Protein 1YR0 (pdb70)

Structure (mmCIF, N/CA/C/O backbone):
data_1YR0
#
_entry.id   1YR0
#
_cell.length_a   73.849
_cell.length_b   64.490
_cell.length_c   145.447
_cell.angle_alpha   90.00
_cell.angle_beta   99.30
_cell.angle_gamma   90.00
#
_symmetry.space_group_name_H-M   'C 1 2 1'
#
loop_
_entity.id
_entity.type
_entity.pdbx_description
1 polymer 'phosphinothricin acetyltransferase'
2 non-polymer 'SULFATE ION'
3 water water
#
loop_
_atom_site.group_PDB
_atom_site.id
_atom_site.type_symbol
_atom_site.label_atom_id
_atom_site.label_alt_id
_atom_site.label_comp_id
_atom_site.label_asym_id
_atom_site.label_entity_id
_atom_site.label_seq_id
_atom_site.pdbx_PDB_ins_code
_atom_site.Cartn_x
_atom_site.Cartn_y
_atom_site.Cartn_z
_atom_site.occupancy
_atom_site.B_iso_or_equiv
_atom_site.auth_seq_id
_atom_site.auth_comp_id
_atom_site.auth_asym_id
_atom_site.auth_atom_id
_atom_site.pdbx_PDB_model_num
ATOM 1 N N . SER A 1 4 ? 28.838 75.144 25.498 1.00 30.93 4 SER A N 1
ATOM 2 C CA . SER A 1 4 ? 27.641 74.377 25.045 1.00 31.52 4 SER A CA 1
ATOM 3 C C . SER A 1 4 ? 27.979 73.339 23.983 1.00 30.76 4 SER A C 1
ATOM 4 O O . SER A 1 4 ? 28.910 73.511 23.191 1.00 31.53 4 SER A O 1
ATOM 7 N N . VAL A 1 5 ? 27.213 72.254 23.984 1.00 28.87 5 VAL A N 1
ATOM 8 C CA . VAL A 1 5 ? 27.408 71.170 23.036 1.00 25.94 5 VAL A CA 1
ATOM 9 C C . VAL A 1 5 ? 26.279 71.157 22.026 1.00 23.85 5 VAL A C 1
ATOM 10 O O . VAL A 1 5 ? 25.137 71.443 22.367 1.00 23.84 5 VAL A O 1
ATOM 14 N N . GLU A 1 6 ? 26.601 70.817 20.786 1.00 22.02 6 GLU A N 1
ATOM 15 C CA . GLU A 1 6 ? 25.596 70.739 19.738 1.00 21.49 6 GLU A CA 1
ATOM 16 C C . GLU A 1 6 ? 25.790 69.455 18.939 1.00 20.56 6 GLU A C 1
ATOM 17 O O . GLU A 1 6 ? 26.922 69.034 18.684 1.00 18.68 6 GLU A O 1
ATOM 23 N N . LEU A 1 7 ? 24.680 68.832 18.555 1.00 19.11 7 LEU A N 1
ATOM 24 C CA . LEU A 1 7 ? 24.722 67.593 17.780 1.00 18.87 7 LEU A CA 1
ATOM 25 C C . LEU A 1 7 ? 24.293 67.821 16.326 1.00 18.01 7 LEU A C 1
ATOM 26 O O . LEU A 1 7 ? 23.447 68.672 16.047 1.00 16.98 7 LEU A O 1
ATOM 31 N N . ARG A 1 8 ? 24.888 67.059 15.412 1.00 16.53 8 ARG A N 1
ATOM 32 C CA . ARG A 1 8 ? 24.582 67.160 13.991 1.00 16.36 8 ARG A CA 1
ATOM 33 C C . ARG A 1 8 ? 25.094 65.933 13.258 1.00 16.44 8 ARG A C 1
ATOM 34 O O . ARG A 1 8 ? 25.817 65.115 13.835 1.00 17.42 8 ARG A O 1
ATOM 42 N N . ASP A 1 9 ? 24.719 65.808 11.988 1.00 13.18 9 ASP A N 1
ATOM 43 C CA . ASP A 1 9 ? 25.172 64.687 11.173 1.00 13.58 9 ASP A CA 1
ATOM 44 C C . ASP A 1 9 ? 26.675 64.809 10.972 1.00 12.49 9 ASP A C 1
ATOM 45 O O . ASP A 1 9 ? 27.203 65.909 10.790 1.00 11.07 9 ASP A O 1
ATOM 50 N N . ALA A 1 10 ? 27.360 63.674 11.005 1.00 13.18 10 ALA A N 1
ATOM 51 C CA . ALA A 1 10 ? 28.795 63.654 10.785 1.00 12.28 10 ALA A CA 1
ATOM 52 C C . ALA A 1 10 ? 29.020 63.779 9.281 1.00 13.74 10 ALA A C 1
ATOM 53 O O . ALA A 1 10 ? 28.167 63.376 8.490 1.00 13.81 10 ALA A O 1
ATOM 55 N N . THR A 1 11 ? 30.142 64.379 8.890 1.00 14.01 11 THR A N 1
ATOM 56 C CA . THR A 1 11 ? 30.501 64.487 7.475 1.00 14.74 11 THR A CA 1
ATOM 57 C C . THR A 1 11 ? 31.881 63.852 7.370 1.00 14.98 11 THR A C 1
ATOM 58 O O . THR A 1 11 ? 32.481 63.499 8.391 1.00 11.80 11 THR A O 1
ATOM 62 N N . VAL A 1 12 ? 32.393 63.708 6.151 1.00 15.81 12 VAL A N 1
ATOM 63 C CA . VAL A 1 12 ? 33.712 63.114 5.984 1.00 17.84 12 VAL A CA 1
ATOM 64 C C . VAL A 1 12 ? 34.754 63.929 6.750 1.00 17.28 12 VAL A C 1
ATOM 65 O O . VAL A 1 12 ? 35.763 63.390 7.192 1.00 17.39 12 VAL A O 1
ATOM 69 N N . ASP A 1 13 ? 34.490 65.219 6.931 1.00 18.58 13 ASP A N 1
ATOM 70 C CA . ASP A 1 13 ? 35.428 66.086 7.640 1.00 20.02 13 ASP A CA 1
ATOM 71 C C . ASP A 1 13 ? 35.541 65.797 9.136 1.00 18.22 13 ASP A C 1
ATOM 72 O O . ASP A 1 13 ? 36.465 66.281 9.790 1.00 18.57 13 ASP A O 1
ATOM 77 N N . ASP A 1 14 ? 34.613 65.008 9.674 1.00 16.74 14 ASP A N 1
ATOM 78 C CA . ASP A 1 14 ? 34.640 64.658 11.098 1.00 15.65 14 ASP A CA 1
ATOM 79 C C . ASP A 1 14 ? 35.259 63.279 11.315 1.00 14.56 14 ASP A C 1
ATOM 80 O O . ASP A 1 14 ? 35.393 62.833 12.454 1.00 14.44 14 ASP A O 1
ATOM 85 N N . LEU A 1 15 ? 35.645 62.608 10.236 1.00 12.94 15 LEU A N 1
ATOM 86 C CA . LEU A 1 15 ? 36.181 61.256 10.363 1.00 14.65 15 LEU A CA 1
ATOM 87 C C . LEU A 1 15 ? 37.487 61.076 11.137 1.00 13.82 15 LEU A C 1
ATOM 88 O O . LEU A 1 15 ? 37.656 60.065 11.823 1.00 12.29 15 LEU A O 1
ATOM 93 N N . SER A 1 16 ? 38.412 62.030 11.051 1.00 13.36 16 SER A N 1
ATOM 94 C CA . SER A 1 16 ? 39.653 61.874 11.798 1.00 13.36 16 SER A CA 1
ATOM 95 C C . SER A 1 16 ? 39.351 62.014 13.297 1.00 14.09 16 SER A C 1
ATOM 96 O O . SER A 1 16 ? 39.940 61.314 14.119 1.00 14.96 16 SER A O 1
ATOM 99 N N . GLY A 1 17 ? 38.426 62.901 13.653 1.00 14.05 17 GLY A N 1
ATOM 100 C CA . GLY A 1 17 ? 38.064 63.044 15.054 1.00 13.08 17 GLY A CA 1
ATOM 101 C C . GLY A 1 17 ? 37.354 61.788 15.556 1.00 15.21 17 GLY A C 1
ATOM 102 O O . GLY A 1 17 ? 37.564 61.344 16.687 1.00 15.84 17 GLY A O 1
ATOM 103 N N . ILE A 1 18 ? 36.500 61.217 14.711 1.00 14.31 18 ILE A N 1
ATOM 104 C CA . ILE A 1 18 ? 35.764 60.004 15.053 1.00 12.39 18 ILE A CA 1
ATOM 105 C C . ILE A 1 18 ? 36.773 58.864 15.215 1.00 13.45 18 ILE A C 1
ATOM 106 O O . ILE A 1 18 ? 36.706 58.076 16.163 1.00 12.47 18 ILE A O 1
ATOM 119 N N . GLU A 1 20 ? 39.868 59.014 16.131 1.00 16.80 20 GLU A N 1
ATOM 120 C CA . GLU A 1 20 ? 40.598 59.154 17.384 1.00 16.50 20 GLU A CA 1
ATOM 121 C C . GLU A 1 20 ? 39.805 58.632 18.572 1.00 15.11 20 GLU A C 1
ATOM 122 O O . GLU A 1 20 ? 40.358 57.972 19.440 1.00 17.00 20 GLU A O 1
ATOM 128 N N . ILE A 1 21 ? 38.511 58.930 18.616 1.00 14.10 21 ILE A N 1
ATOM 129 C CA . ILE A 1 21 ? 37.679 58.464 19.719 1.00 12.55 21 ILE A CA 1
ATOM 130 C C . ILE A 1 21 ? 37.551 56.949 19.676 1.00 11.49 21 ILE A C 1
ATOM 131 O O . ILE A 1 21 ? 37.601 56.281 20.707 1.00 11.76 21 ILE A O 1
ATOM 136 N N . TYR A 1 22 ? 37.376 56.419 18.471 1.00 13.48 22 TYR A N 1
ATOM 137 C CA . TYR A 1 22 ? 37.246 54.986 18.267 1.00 13.53 22 TYR A CA 1
ATOM 138 C C . TYR A 1 22 ? 38.522 54.269 18.712 1.00 14.69 22 TYR A C 1
ATOM 139 O O . TYR A 1 22 ? 38.473 53.310 19.485 1.00 13.32 22 TYR A O 1
ATOM 148 N N . ASN A 1 23 ? 39.665 54.736 18.219 1.00 13.43 23 ASN A N 1
ATOM 149 C CA . ASN A 1 23 ? 40.929 54.115 18.578 1.00 13.67 23 ASN A CA 1
ATOM 150 C C . ASN A 1 23 ? 41.207 54.189 20.061 1.00 14.22 23 ASN A C 1
ATOM 151 O O . ASN A 1 23 ? 41.733 53.244 20.647 1.00 14.39 23 ASN A O 1
ATOM 156 N N . ASP A 1 24 ? 40.842 55.302 20.682 1.00 14.98 24 ASP A N 1
ATOM 157 C CA . ASP A 1 24 ? 41.072 55.418 22.107 1.00 16.19 24 ASP A CA 1
ATOM 158 C C . ASP A 1 24 ? 40.268 54.353 22.852 1.00 16.16 24 ASP A C 1
ATOM 159 O O . ASP A 1 24 ? 40.769 53.737 23.794 1.00 15.60 24 ASP A O 1
ATOM 164 N N . ALA A 1 25 ? 39.021 54.143 22.434 1.00 15.59 25 ALA A N 1
ATOM 165 C CA . ALA A 1 25 ? 38.167 53.142 23.075 1.00 15.50 25 ALA A CA 1
ATOM 166 C C . ALA A 1 25 ? 38.791 51.757 22.925 1.00 14.69 25 ALA A C 1
ATOM 167 O O . ALA A 1 25 ? 38.823 50.969 23.867 1.00 14.82 25 ALA A O 1
ATOM 169 N N . VAL A 1 26 ? 39.294 51.468 21.733 1.00 15.27 26 VAL A N 1
ATOM 170 C CA . VAL A 1 26 ? 39.929 50.181 21.480 1.00 16.57 26 VAL A CA 1
ATOM 171 C C . VAL A 1 26 ? 41.121 49.958 22.405 1.00 17.15 26 VAL A C 1
ATOM 172 O O . VAL A 1 26 ? 41.304 48.867 22.946 1.00 16.03 26 VAL A O 1
ATOM 176 N N . VAL A 1 27 ? 41.929 51.000 22.578 1.00 17.09 27 VAL A N 1
ATOM 177 C CA . VAL A 1 27 ? 43.123 50.918 23.412 1.00 18.84 27 VAL A CA 1
ATOM 178 C C . VAL A 1 27 ? 42.890 50.829 24.924 1.00 18.60 27 VAL A C 1
ATOM 179 O O . VAL A 1 27 ? 43.500 49.994 25.588 1.00 18.24 27 VAL A O 1
ATOM 183 N N . ASN A 1 28 ? 42.019 51.673 25.474 1.00 19.03 28 ASN A N 1
ATOM 184 C CA . ASN A 1 28 ? 41.807 51.661 26.925 1.00 20.52 28 ASN A CA 1
ATOM 185 C C . ASN A 1 28 ? 40.465 51.248 27.499 1.00 18.13 28 ASN A C 1
ATOM 186 O O . ASN A 1 28 ? 40.247 51.421 28.693 1.00 20.04 28 ASN A O 1
ATOM 191 N N . THR A 1 29 ? 39.565 50.705 26.689 1.00 18.81 29 THR A N 1
ATOM 192 C CA . THR A 1 29 ? 38.259 50.337 27.225 1.00 17.59 29 THR A CA 1
ATOM 193 C C . THR A 1 29 ? 37.722 49.027 26.687 1.00 16.32 29 THR A C 1
ATOM 194 O O . THR A 1 29 ? 38.294 48.426 25.777 1.00 15.00 29 THR A O 1
ATOM 198 N N . THR A 1 30 ? 36.603 48.605 27.263 1.00 15.86 30 THR A N 1
ATOM 199 C CA . THR A 1 30 ? 35.927 47.382 26.864 1.00 15.05 30 THR A CA 1
ATOM 200 C C . THR A 1 30 ? 34.722 47.737 25.985 1.00 15.39 30 THR A C 1
ATOM 201 O O . THR A 1 30 ? 33.813 46.932 25.812 1.00 15.72 30 THR A O 1
ATOM 205 N N . ALA A 1 31 ? 34.714 48.946 25.436 1.00 15.11 31 ALA A N 1
ATOM 206 C CA . ALA A 1 31 ? 33.613 49.382 24.582 1.00 15.73 31 ALA A CA 1
ATOM 207 C C . ALA A 1 31 ? 33.674 48.699 23.224 1.00 15.22 31 ALA A C 1
ATOM 208 O O . ALA A 1 31 ? 32.655 48.538 22.564 1.00 16.36 31 ALA A O 1
ATOM 210 N N . ILE A 1 32 ? 34.877 48.295 22.822 1.00 16.20 32 ILE A N 1
ATOM 211 C CA . ILE A 1 32 ? 35.098 47.631 21.534 1.00 15.72 32 ILE A CA 1
ATOM 212 C C . ILE A 1 32 ? 35.924 46.383 21.799 1.00 16.47 32 ILE A C 1
ATOM 213 O O . ILE A 1 32 ? 37.066 46.470 22.242 1.00 16.61 32 ILE A O 1
ATOM 218 N N . TRP A 1 33 ? 35.343 45.222 21.524 1.00 15.37 33 TRP A N 1
ATOM 219 C CA . TRP A 1 33 ? 36.015 43.957 21.783 1.00 16.20 33 TRP A CA 1
ATOM 220 C C . TRP A 1 33 ? 37.017 43.451 20.739 1.00 17.05 33 TRP A C 1
ATOM 221 O O . TRP A 1 33 ? 36.786 42.463 20.039 1.00 16.80 33 TRP A O 1
ATOM 232 N N . ASN A 1 34 ? 38.139 44.155 20.667 1.00 19.47 34 ASN A N 1
ATOM 233 C CA . ASN A 1 34 ? 39.251 43.822 19.787 1.00 22.48 34 ASN A CA 1
ATOM 234 C C . ASN A 1 34 ? 40.320 44.878 20.048 1.00 22.88 34 ASN A C 1
ATOM 235 O O . ASN A 1 34 ? 40.054 45.876 20.718 1.00 20.67 34 ASN A O 1
ATOM 240 N N . GLU A 1 35 ? 41.523 44.654 19.535 1.00 22.46 35 GLU A N 1
ATOM 241 C CA . GLU A 1 35 ? 42.615 45.597 19.731 1.00 25.68 35 GLU A CA 1
ATOM 242 C C . GLU A 1 35 ? 43.046 46.175 18.398 1.00 26.28 35 GLU A C 1
ATOM 243 O O . GLU A 1 35 ? 44.204 46.554 18.230 1.00 28.61 35 GLU A O 1
ATOM 249 N N . VAL A 1 36 ? 42.119 46.246 17.451 1.00 26.68 36 VAL A N 1
ATOM 250 C CA . VAL A 1 36 ? 42.439 46.753 16.122 1.00 26.60 36 VAL A CA 1
ATOM 251 C C . VAL A 1 36 ? 42.265 48.260 15.974 1.00 25.44 36 VAL A C 1
ATOM 252 O O . VAL A 1 36 ? 41.147 48.769 15.952 1.00 22.31 36 VAL A O 1
ATOM 256 N N . VAL A 1 37 ? 43.384 48.969 15.885 1.00 25.85 37 VAL A N 1
ATOM 257 C CA . VAL A 1 37 ? 43.356 50.412 15.700 1.00 27.51 37 VAL A CA 1
ATOM 258 C C . VAL A 1 37 ? 43.056 50.644 14.224 1.00 26.92 37 VAL A C 1
ATOM 259 O O . VAL A 1 37 ? 43.619 49.969 13.366 1.00 28.33 37 VAL A O 1
ATOM 263 N N . VAL A 1 38 ? 42.170 51.590 13.932 1.00 26.64 38 VAL A N 1
ATOM 264 C CA . VAL A 1 38 ? 41.788 51.879 12.551 1.00 27.64 38 VAL A CA 1
ATOM 265 C C . VAL A 1 38 ? 42.365 53.193 12.035 1.00 28.16 38 VAL A C 1
ATOM 266 O O . VAL A 1 38 ? 42.725 54.071 12.817 1.00 28.73 38 VAL A O 1
ATOM 270 N N . ASP A 1 39 ? 42.444 53.327 10.714 1.00 27.23 39 ASP A N 1
ATOM 271 C CA . ASP A 1 39 ? 42.972 54.544 10.102 1.00 26.78 39 ASP A CA 1
ATOM 272 C C . ASP A 1 39 ? 41.843 55.330 9.443 1.00 25.26 39 ASP A C 1
ATOM 273 O O . ASP A 1 39 ? 40.674 54.963 9.555 1.00 26.12 39 ASP A O 1
ATOM 278 N N . LEU A 1 40 ? 42.197 56.397 8.736 1.00 23.18 40 LEU A N 1
ATOM 279 C CA . LEU A 1 40 ? 41.199 57.233 8.083 1.00 22.87 40 LEU A CA 1
ATOM 280 C C . LEU A 1 40 ? 40.407 56.506 6.996 1.00 22.70 40 LEU A C 1
ATOM 281 O O . LEU A 1 40 ? 39.196 56.684 6.898 1.00 20.16 40 LEU A O 1
ATOM 286 N N . GLU A 1 41 ? 41.077 55.698 6.176 1.00 23.84 41 GLU A N 1
ATOM 287 C CA . GLU A 1 41 ? 40.371 54.977 5.116 1.00 25.29 41 GLU A CA 1
ATOM 288 C C . GLU A 1 41 ? 39.280 54.106 5.714 1.00 24.14 41 GLU A C 1
ATOM 289 O O . GLU A 1 41 ? 38.171 54.044 5.186 1.00 24.93 41 GLU A O 1
ATOM 295 N N . ASN A 1 42 ? 39.594 53.433 6.817 1.00 21.97 42 ASN A N 1
ATOM 296 C CA . ASN A 1 42 ? 38.616 52.569 7.460 1.00 20.98 42 ASN A CA 1
ATOM 297 C C . ASN A 1 42 ? 37.355 53.352 7.827 1.00 19.75 42 ASN A C 1
ATOM 298 O O . ASN A 1 42 ? 36.252 52.891 7.566 1.00 17.31 42 ASN A O 1
ATOM 303 N N . ARG A 1 43 ? 37.519 54.535 8.414 1.00 18.19 43 ARG A N 1
ATOM 304 C CA . ARG A 1 43 ? 36.374 55.348 8.804 1.00 18.27 43 ARG A CA 1
ATOM 305 C C . ARG A 1 43 ? 35.609 55.843 7.585 1.00 18.30 43 ARG A C 1
ATOM 306 O O . ARG A 1 43 ? 34.389 55.992 7.623 1.00 17.57 43 ARG A O 1
ATOM 314 N N . LYS A 1 44 ? 36.338 56.100 6.504 1.00 19.76 44 LYS A N 1
ATOM 315 C CA . LYS A 1 44 ? 35.739 56.559 5.259 1.00 20.41 44 LYS A CA 1
ATOM 316 C C . LYS A 1 44 ? 34.809 55.496 4.689 1.00 18.58 44 LYS A C 1
ATOM 317 O O . LYS A 1 44 ? 33.682 55.798 4.297 1.00 17.15 44 LYS A O 1
ATOM 323 N N . ASP A 1 45 ? 35.282 54.253 4.639 1.00 17.91 45 ASP A N 1
ATOM 324 C CA . ASP A 1 45 ? 34.466 53.155 4.120 1.00 18.32 45 ASP A CA 1
ATOM 325 C C . ASP A 1 45 ? 33.281 52.961 5.041 1.00 18.55 45 ASP A C 1
ATOM 326 O O . ASP A 1 45 ? 32.143 52.823 4.595 1.00 19.96 45 ASP A O 1
ATOM 331 N N . TRP A 1 46 ? 33.581 52.927 6.337 1.00 16.43 46 TRP A N 1
ATOM 332 C CA . TRP A 1 46 ? 32.584 52.770 7.388 1.00 14.89 46 TRP A CA 1
ATOM 333 C C . TRP A 1 46 ? 31.504 53.831 7.198 1.00 13.60 46 TRP A C 1
ATOM 334 O O . TRP A 1 46 ? 30.310 53.530 7.198 1.00 14.72 46 TRP A O 1
ATOM 345 N N . PHE A 1 47 ? 31.936 55.075 7.028 1.00 10.95 47 PHE A N 1
ATOM 346 C CA . PHE A 1 47 ? 31.012 56.182 6.848 1.00 12.11 47 PHE A CA 1
ATOM 347 C C . PHE A 1 47 ? 30.213 56.086 5.548 1.00 13.39 47 PHE A C 1
ATOM 348 O O . PHE A 1 47 ? 29.039 56.462 5.502 1.00 14.19 47 PHE A O 1
ATOM 356 N N . ALA A 1 48 ? 30.846 55.592 4.490 1.00 13.19 48 ALA A N 1
ATOM 357 C CA . ALA A 1 48 ? 30.166 55.461 3.205 1.00 13.59 48 ALA A CA 1
ATOM 358 C C . ALA A 1 48 ? 29.111 54.352 3.257 1.00 14.73 48 ALA A C 1
ATOM 359 O O . ALA A 1 48 ? 28.023 54.497 2.700 1.00 15.40 48 ALA A O 1
ATOM 361 N N . ALA A 1 49 ? 29.431 53.259 3.942 1.00 14.91 49 ALA A N 1
ATOM 362 C CA . ALA A 1 49 ? 28.505 52.134 4.055 1.00 17.15 49 ALA A CA 1
ATOM 363 C C . ALA A 1 49 ? 27.276 52.493 4.877 1.00 16.20 49 ALA A C 1
ATOM 364 O O . ALA A 1 49 ? 26.157 52.120 4.528 1.00 17.95 49 ALA A O 1
ATOM 366 N N . ARG A 1 50 ? 27.473 53.222 5.967 1.00 16.99 50 ARG A N 1
ATOM 367 C CA . ARG A 1 50 ? 26.341 53.611 6.786 1.00 17.29 50 ARG A CA 1
ATOM 368 C C . ARG A 1 50 ? 25.458 54.608 6.046 1.00 16.02 50 ARG A C 1
ATOM 369 O O . ARG A 1 50 ? 24.232 54.496 6.083 1.00 14.86 50 ARG A O 1
ATOM 377 N N . THR A 1 51 ? 26.076 55.561 5.355 1.00 14.74 51 THR A N 1
ATOM 378 C CA . THR A 1 51 ? 25.320 56.556 4.604 1.00 14.17 51 THR A CA 1
ATOM 379 C C . THR A 1 51 ? 24.435 55.855 3.567 1.00 14.45 51 THR A C 1
ATOM 380 O O . THR A 1 51 ? 23.256 56.188 3.422 1.00 13.06 51 THR A O 1
ATOM 384 N N . SER A 1 52 ? 24.999 54.864 2.878 1.00 14.53 52 SER A N 1
ATOM 385 C CA . SER A 1 52 ? 24.264 54.096 1.875 1.00 15.75 52 SER A CA 1
ATOM 386 C C . SER A 1 52 ? 23.074 53.339 2.482 1.00 15.10 52 SER A C 1
ATOM 387 O O . SER A 1 52 ? 21.995 53.309 1.894 1.00 15.80 52 SER A O 1
ATOM 390 N N . ARG A 1 53 ? 23.275 52.727 3.647 1.00 14.30 53 ARG A N 1
ATOM 391 C CA . ARG A 1 53 ? 22.211 51.965 4.306 1.00 15.70 53 ARG A CA 1
ATOM 392 C C . ARG A 1 53 ? 21.192 52.890 4.968 1.00 13.75 53 ARG A C 1
ATOM 393 O O . ARG A 1 53 ? 20.137 52.446 5.419 1.00 14.05 53 ARG A O 1
ATOM 401 N N . GLY A 1 54 ? 21.521 54.174 5.029 1.00 13.42 54 GLY A N 1
ATOM 402 C CA . GLY A 1 54 ? 20.628 55.134 5.646 1.00 13.63 54 GLY A CA 1
ATOM 403 C C . GLY A 1 54 ? 20.796 55.148 7.155 1.00 13.88 54 GLY A C 1
ATOM 404 O O . GLY A 1 54 ? 19.937 55.653 7.880 1.00 14.07 54 GLY A O 1
ATOM 405 N N . PHE A 1 55 ? 21.897 54.577 7.634 1.00 11.40 55 PHE A N 1
ATOM 406 C CA . PHE A 1 55 ? 22.159 54.545 9.068 1.00 11.44 55 PHE A CA 1
ATOM 407 C C . PHE A 1 55 ? 22.785 55.875 9.446 1.00 11.13 55 PHE A C 1
ATOM 408 O O . PHE A 1 55 ? 23.670 56.367 8.760 1.00 11.41 55 PHE A O 1
ATOM 416 N N . PRO A 1 56 ? 22.337 56.468 10.556 1.00 11.48 56 PRO A N 1
ATOM 417 C CA . PRO A 1 56 ? 22.865 57.756 11.001 1.00 9.79 56 PRO A CA 1
ATOM 418 C C . PRO A 1 56 ? 24.255 57.707 11.615 1.00 13.14 56 PRO A C 1
ATOM 419 O O . PRO A 1 56 ? 24.710 56.667 12.092 1.00 11.77 56 PRO A O 1
ATOM 423 N N . VAL A 1 57 ? 24.934 58.848 11.565 1.00 14.24 57 VAL A N 1
ATOM 424 C CA . VAL A 1 57 ? 26.249 59.011 12.158 1.00 14.48 57 VAL A CA 1
ATOM 425 C C . VAL A 1 57 ? 26.166 60.424 12.698 1.00 14.71 57 VAL A C 1
ATOM 426 O O . VAL A 1 57 ? 26.237 61.406 11.953 1.00 14.12 57 VAL A O 1
ATOM 430 N N . ILE A 1 58 ? 25.983 60.505 14.008 1.00 13.74 58 ILE A N 1
ATOM 431 C CA . ILE A 1 58 ? 25.820 61.772 14.693 1.00 14.09 58 ILE A CA 1
ATOM 432 C C . ILE A 1 58 ? 27.024 62.121 15.550 1.00 12.30 58 ILE A C 1
ATOM 433 O O . ILE A 1 58 ? 27.523 61.284 16.293 1.00 14.20 58 ILE A O 1
ATOM 438 N N . VAL A 1 59 ? 27.499 63.357 15.440 1.00 12.54 59 VAL A N 1
ATOM 439 C CA . VAL A 1 59 ? 28.623 63.781 16.254 1.00 10.07 59 VAL A CA 1
ATOM 440 C C . VAL A 1 59 ? 28.210 64.896 17.190 1.00 11.79 59 VAL A C 1
ATOM 441 O O . VAL A 1 59 ? 27.273 65.644 16.908 1.00 12.17 59 VAL A O 1
ATOM 445 N N . ALA A 1 60 ? 28.876 64.978 18.335 1.00 13.30 60 ALA A N 1
ATOM 446 C CA . ALA A 1 60 ? 28.600 66.048 19.283 1.00 12.87 60 ALA A CA 1
ATOM 447 C C . ALA A 1 60 ? 29.805 66.964 19.120 1.00 13.43 60 ALA A C 1
ATOM 448 O O . ALA A 1 60 ? 30.951 66.514 19.155 1.00 10.50 60 ALA A O 1
ATOM 450 N N . ILE A 1 61 ? 29.538 68.243 18.913 1.00 13.67 61 ILE A N 1
ATOM 451 C CA . ILE A 1 61 ? 30.599 69.218 18.720 1.00 15.11 61 ILE A CA 1
ATOM 452 C C . ILE A 1 61 ? 30.681 70.125 19.935 1.00 17.92 61 ILE A C 1
ATOM 453 O O . ILE A 1 61 ? 29.675 70.685 20.379 1.00 18.08 61 ILE A O 1
ATOM 458 N N . LEU A 1 62 ? 31.887 70.248 20.474 1.00 20.94 62 LEU A N 1
ATOM 459 C CA . LEU A 1 62 ? 32.144 71.079 21.637 1.00 22.09 62 LEU A CA 1
ATOM 460 C C . LEU A 1 62 ? 33.502 71.737 21.444 1.00 23.29 62 LEU A C 1
ATOM 461 O O . LEU A 1 62 ? 34.489 71.064 21.157 1.00 21.74 62 LEU A O 1
ATOM 466 N N . ASP A 1 63 ? 33.542 73.057 21.584 1.00 25.60 63 ASP A N 1
ATOM 467 C CA . ASP A 1 63 ? 34.783 73.807 21.421 1.00 28.85 63 ASP A CA 1
ATOM 468 C C . ASP A 1 63 ? 35.391 73.567 20.036 1.00 27.94 63 ASP A C 1
ATOM 469 O O . ASP A 1 63 ? 36.609 73.437 19.890 1.00 29.71 63 ASP A O 1
ATOM 474 N N . GLY A 1 64 ? 34.536 73.498 19.023 1.00 26.97 64 GLY A N 1
ATOM 475 C CA . GLY A 1 64 ? 35.008 73.288 17.666 1.00 26.10 64 GLY A CA 1
ATOM 476 C C . GLY A 1 64 ? 35.453 71.882 17.301 1.00 25.62 64 GLY A C 1
ATOM 477 O O . GLY A 1 64 ? 35.768 71.615 16.139 1.00 26.49 64 GLY A O 1
ATOM 478 N N . LYS A 1 65 ? 35.476 70.970 18.266 1.00 23.45 65 LYS A N 1
ATOM 479 C CA . LYS A 1 65 ? 35.904 69.604 17.975 1.00 22.17 65 LYS A CA 1
ATOM 480 C C . LYS A 1 65 ? 34.854 68.534 18.283 1.00 19.09 65 LYS A C 1
ATOM 481 O O . LYS A 1 65 ? 33.865 68.795 18.970 1.00 17.69 65 LYS A O 1
ATOM 487 N N . VAL A 1 66 ? 35.073 67.330 17.762 1.00 16.05 66 VAL A N 1
ATOM 488 C CA . VAL A 1 66 ? 34.155 66.213 17.979 1.00 14.40 66 VAL A CA 1
ATOM 489 C C . VAL A 1 66 ? 34.332 65.706 19.400 1.00 14.19 66 VAL A C 1
ATOM 490 O O . VAL A 1 66 ? 35.381 65.160 19.745 1.00 14.08 66 VAL A O 1
ATOM 494 N N . ALA A 1 67 ? 33.309 65.902 20.228 1.00 13.24 67 ALA A N 1
ATOM 495 C CA . ALA A 1 67 ? 33.364 65.475 21.624 1.00 10.23 67 ALA A CA 1
ATOM 496 C C . ALA A 1 67 ? 32.660 64.139 21.838 1.00 11.60 67 ALA A C 1
ATOM 497 O O . ALA A 1 67 ? 32.566 63.645 22.963 1.00 12.13 67 ALA A O 1
ATOM 499 N N . GLY A 1 68 ? 32.177 63.556 20.750 1.00 11.02 68 GLY A N 1
ATOM 500 C CA . GLY A 1 68 ? 31.498 62.280 20.838 1.00 11.54 68 GLY A CA 1
ATOM 501 C C . GLY A 1 68 ? 30.794 61.951 19.539 1.00 11.85 68 GLY A C 1
ATOM 502 O O . GLY A 1 68 ? 30.545 62.834 18.717 1.00 10.44 68 GLY A O 1
ATOM 503 N N . TYR A 1 69 ? 30.485 60.676 19.328 1.00 10.93 69 TYR A N 1
ATOM 504 C CA . TYR A 1 69 ? 29.783 60.298 18.111 1.00 10.37 69 TYR A CA 1
ATOM 505 C C . TYR A 1 69 ? 28.895 59.107 18.395 1.00 10.82 69 TYR A C 1
ATOM 506 O O . TYR A 1 69 ? 29.086 58.393 19.382 1.00 9.98 69 TYR A O 1
ATOM 515 N N . ALA A 1 70 ? 27.897 58.913 17.547 1.00 11.04 70 ALA A N 1
ATOM 516 C CA . ALA A 1 70 ? 26.959 57.821 17.753 1.00 10.96 70 ALA A CA 1
ATOM 517 C C . ALA A 1 70 ? 26.438 57.295 16.435 1.00 10.39 70 ALA A C 1
ATOM 518 O O . ALA A 1 70 ? 26.369 58.026 15.454 1.00 11.89 70 ALA A O 1
ATOM 520 N N . SER A 1 71 ? 26.042 56.029 16.419 1.00 11.97 71 SER A N 1
ATOM 521 C CA . SER A 1 71 ? 25.544 55.442 15.190 1.00 11.16 71 SER A CA 1
ATOM 522 C C . SER A 1 71 ? 24.860 54.115 15.497 1.00 10.94 71 SER A C 1
ATOM 523 O O . SER A 1 71 ? 24.817 53.670 16.646 1.00 12.45 71 SER A O 1
ATOM 526 N N . TYR A 1 72 ? 24.291 53.500 14.474 1.00 11.33 72 TYR A N 1
ATOM 527 C CA . TYR A 1 72 ? 23.701 52.185 14.645 1.00 11.18 72 TYR A CA 1
ATOM 528 C C . TYR A 1 72 ? 23.774 51.476 13.322 1.00 11.94 72 TYR A C 1
ATOM 529 O O . TYR A 1 72 ? 23.953 52.102 12.278 1.00 13.17 72 TYR A O 1
ATOM 538 N N . GLY A 1 73 ? 23.694 50.156 13.379 1.00 13.11 73 GLY A N 1
ATOM 539 C CA . GLY A 1 73 ? 23.767 49.357 12.178 1.00 11.97 73 GLY A CA 1
ATOM 540 C C . GLY A 1 73 ? 23.093 48.030 12.427 1.00 12.65 73 GLY A C 1
ATOM 541 O O . GLY A 1 73 ? 22.268 47.919 13.333 1.00 13.01 73 GLY A O 1
ATOM 542 N N . ASP A 1 74 ? 23.438 47.020 11.638 1.00 13.22 74 ASP A N 1
ATOM 543 C CA . ASP A 1 74 ? 22.826 45.713 11.816 1.00 14.01 74 ASP A CA 1
ATOM 544 C C . ASP A 1 74 ? 23.138 45.126 13.186 1.00 15.00 74 ASP A C 1
ATOM 545 O O . ASP A 1 74 ? 24.202 45.363 13.755 1.00 13.82 74 ASP A O 1
ATOM 550 N N . TRP A 1 75 ? 22.193 44.358 13.714 1.00 16.81 75 TRP A N 1
ATOM 551 C CA . TRP A 1 75 ? 22.390 43.676 14.983 1.00 16.64 75 TRP A CA 1
ATOM 552 C C . TRP A 1 75 ? 22.751 42.247 14.580 1.00 18.42 75 TRP A C 1
ATOM 553 O O . TRP A 1 75 ? 23.755 41.694 15.022 1.00 22.20 75 TRP A O 1
ATOM 564 N N . ARG A 1 76 ? 21.918 41.668 13.723 1.00 20.14 76 ARG A N 1
ATOM 565 C CA . ARG A 1 76 ? 22.125 40.327 13.191 1.00 24.06 76 ARG A CA 1
ATOM 566 C C . ARG A 1 76 ? 21.957 40.487 11.686 1.00 24.26 76 ARG A C 1
ATOM 567 O O . ARG A 1 76 ? 20.910 40.931 11.218 1.00 23.53 76 ARG A O 1
ATOM 575 N N . ALA A 1 77 ? 22.993 40.133 10.937 1.00 26.82 77 ALA A N 1
ATOM 576 C CA . ALA A 1 77 ? 22.984 40.265 9.483 1.00 28.68 77 ALA A CA 1
ATOM 577 C C . ALA A 1 77 ? 22.020 39.312 8.778 1.00 28.28 77 ALA A C 1
ATOM 578 O O . ALA A 1 77 ? 22.445 38.382 8.090 1.00 27.79 77 ALA A O 1
ATOM 580 N N . PHE A 1 78 ? 20.725 39.563 8.949 1.00 27.64 78 PHE A N 1
ATOM 581 C CA . PHE A 1 78 ? 19.688 38.751 8.332 1.00 27.42 78 PHE A CA 1
ATOM 582 C C . PHE A 1 78 ? 18.450 39.594 8.018 1.00 26.73 78 PHE A C 1
ATOM 583 O O . PHE A 1 78 ? 17.998 40.390 8.844 1.00 24.06 78 PHE A O 1
ATOM 591 N N . ASP A 1 79 ? 17.913 39.403 6.813 1.00 25.27 79 ASP A N 1
ATOM 592 C CA . ASP A 1 79 ? 16.736 40.125 6.326 1.00 23.84 79 ASP A CA 1
ATOM 593 C C . ASP A 1 79 ? 15.601 40.238 7.347 1.00 19.74 79 ASP A C 1
ATOM 594 O O . ASP A 1 79 ? 14.941 41.272 7.441 1.00 16.58 79 ASP A O 1
ATOM 599 N N . GLY A 1 80 ? 15.363 39.167 8.096 1.00 17.58 80 GLY A N 1
ATOM 600 C CA . GLY A 1 80 ? 14.299 39.189 9.086 1.00 15.63 80 GLY A CA 1
ATOM 601 C C . GLY A 1 80 ? 14.531 40.146 10.247 1.00 14.43 80 GLY A C 1
ATOM 602 O O . GLY A 1 80 ? 13.608 40.409 11.022 1.00 13.32 80 GLY A O 1
ATOM 603 N N . TYR A 1 81 ? 15.751 40.666 10.382 1.00 13.05 81 TYR A N 1
ATOM 604 C CA . TYR A 1 81 ? 16.059 41.596 11.473 1.00 14.07 81 TYR A CA 1
ATOM 605 C C . TYR A 1 81 ? 16.118 43.023 10.967 1.00 13.76 81 TYR A C 1
ATOM 606 O O . TYR A 1 81 ? 16.663 43.901 11.641 1.00 14.19 81 TYR A O 1
ATOM 615 N N . ARG A 1 82 ? 15.564 43.256 9.786 1.00 14.38 82 ARG A N 1
ATOM 616 C CA . ARG A 1 82 ? 15.594 44.582 9.181 1.00 16.33 82 ARG A CA 1
ATOM 617 C C . ARG A 1 82 ? 15.071 45.734 10.032 1.00 14.69 82 ARG A C 1
ATOM 618 O O . ARG A 1 82 ? 15.455 46.878 9.811 1.00 16.27 82 ARG A O 1
ATOM 626 N N . HIS A 1 83 ? 14.214 45.449 11.009 1.00 14.36 83 HIS A N 1
ATOM 627 C CA . HIS A 1 83 ? 13.673 46.511 11.862 1.00 11.95 83 HIS A CA 1
ATOM 628 C C . HIS A 1 83 ? 14.375 46.577 13.219 1.00 10.90 83 HIS A C 1
ATOM 629 O O . HIS A 1 83 ? 13.946 47.294 14.126 1.00 9.59 83 HIS A O 1
ATOM 636 N N . THR A 1 84 ? 15.456 45.822 13.355 1.00 11.52 84 THR A N 1
ATOM 637 C CA . THR A 1 84 ? 16.229 45.817 14.591 1.00 10.38 84 THR A CA 1
ATOM 638 C C . THR A 1 84 ? 17.650 46.322 14.285 1.00 10.75 84 THR A C 1
ATOM 639 O O . THR A 1 84 ? 18.296 45.855 13.344 1.00 11.50 84 THR A O 1
ATOM 643 N N . ARG A 1 85 ? 18.116 47.298 15.060 1.00 11.12 85 ARG A N 1
ATOM 644 C CA . ARG A 1 85 ? 19.455 47.865 14.872 1.00 11.98 85 ARG A CA 1
ATOM 645 C C . ARG A 1 85 ? 20.213 47.906 16.200 1.00 12.72 85 ARG A C 1
ATOM 646 O O . ARG A 1 85 ? 19.604 48.065 17.259 1.00 12.92 85 ARG A O 1
ATOM 654 N N . GLU A 1 86 ? 21.535 47.740 16.144 1.00 11.08 86 GLU A N 1
ATOM 655 C CA . GLU A 1 86 ? 22.358 47.807 17.349 1.00 11.41 86 GLU A CA 1
ATOM 656 C C . GLU A 1 86 ? 23.052 49.151 17.280 1.00 10.60 86 GLU A C 1
ATOM 657 O O . GLU A 1 86 ? 23.621 49.508 16.248 1.00 10.90 86 GLU A O 1
ATOM 663 N N . HIS A 1 87 ? 22.995 49.900 18.371 1.00 10.47 87 HIS A N 1
ATOM 664 C CA . HIS A 1 87 ? 23.608 51.214 18.396 1.00 11.61 87 HIS A CA 1
ATOM 665 C C . HIS A 1 87 ? 24.820 51.272 19.305 1.00 12.11 87 HIS A C 1
ATOM 666 O O . HIS A 1 87 ? 25.022 50.416 20.163 1.00 12.48 87 HIS A O 1
ATOM 673 N N . SER A 1 88 ? 25.629 52.300 19.102 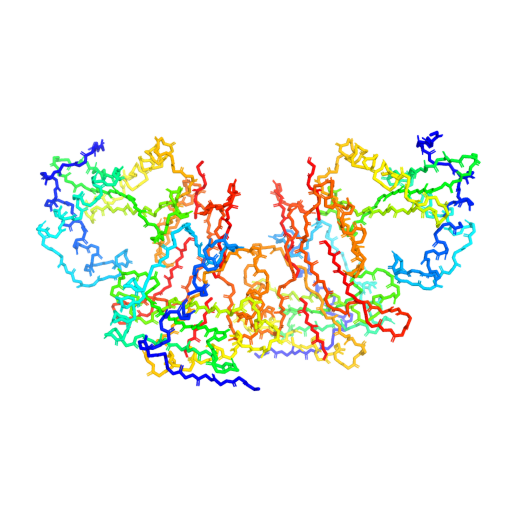1.00 12.80 88 SER A N 1
ATOM 674 C CA . SER A 1 88 ? 26.808 52.495 19.911 1.00 14.43 88 SER A CA 1
ATOM 675 C C . SER A 1 88 ? 26.973 53.991 20.058 1.00 11.98 88 SER A C 1
ATOM 676 O O . SER A 1 88 ? 26.681 54.752 19.137 1.00 11.52 88 SER A O 1
ATOM 679 N N . VAL A 1 89 ? 27.398 54.412 21.239 1.00 12.90 89 VAL A N 1
ATOM 680 C CA . VAL A 1 89 ? 27.600 55.825 21.522 1.00 11.74 89 VAL A CA 1
ATOM 681 C C . VAL A 1 89 ? 28.969 55.964 22.151 1.00 12.18 89 VAL A C 1
ATOM 682 O O . VAL A 1 89 ? 29.336 55.174 23.018 1.00 11.60 89 VAL A O 1
ATOM 686 N N . TYR A 1 90 ? 29.729 56.962 21.717 1.00 12.58 90 TYR A N 1
ATOM 687 C CA . TYR A 1 90 ? 31.055 57.172 22.280 1.00 11.56 90 TYR A CA 1
ATOM 688 C C . TYR A 1 90 ? 31.267 58.626 22.659 1.00 11.48 90 TYR A C 1
ATOM 689 O O . TYR A 1 90 ? 31.068 59.518 21.848 1.00 10.94 90 TYR A O 1
ATOM 698 N N . VAL A 1 91 ? 31.667 58.857 23.899 1.00 11.99 91 VAL A N 1
ATOM 699 C CA . VAL A 1 91 ? 31.937 60.206 24.347 1.00 13.65 91 VAL A CA 1
ATOM 700 C C . VAL A 1 91 ? 33.450 60.339 24.506 1.00 13.97 91 VAL A C 1
ATOM 701 O O . VAL A 1 91 ? 34.107 59.464 25.082 1.00 13.36 91 VAL A O 1
ATOM 705 N N . HIS A 1 92 ? 34.004 61.421 23.971 1.00 13.30 92 HIS A N 1
ATOM 706 C CA . HIS A 1 92 ? 35.441 61.668 24.055 1.00 13.73 92 HIS A CA 1
ATOM 707 C C . HIS A 1 92 ? 35.849 61.659 25.528 1.00 14.53 92 HIS A C 1
ATOM 708 O O . HIS A 1 92 ? 35.159 62.230 26.368 1.00 13.82 92 HIS A O 1
ATOM 715 N N . LYS A 1 93 ? 36.971 61.014 25.831 1.00 14.91 93 LYS A N 1
ATOM 716 C CA . LYS A 1 93 ? 37.463 60.905 27.200 1.00 17.04 93 LYS A CA 1
ATOM 717 C C . LYS A 1 93 ? 37.621 62.226 27.946 1.00 18.12 93 LYS A C 1
ATOM 718 O O . LYS A 1 93 ? 37.512 62.264 29.172 1.00 16.02 93 LYS A O 1
ATOM 724 N N . ASP A 1 94 ? 37.8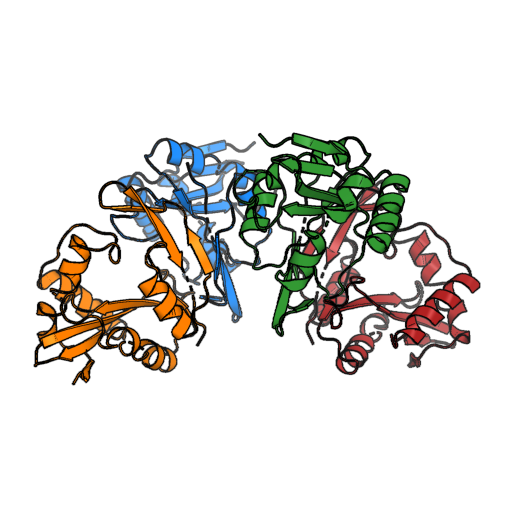74 63.307 27.215 1.00 17.98 94 ASP A N 1
ATOM 725 C CA . ASP A 1 94 ? 38.050 64.613 27.843 1.00 18.73 94 ASP A CA 1
ATOM 726 C C . ASP A 1 94 ? 36.783 65.461 27.826 1.00 17.92 94 ASP A C 1
ATOM 727 O O . ASP A 1 94 ? 36.829 66.645 28.158 1.00 20.59 94 ASP A O 1
ATOM 732 N N . ALA A 1 95 ? 35.657 64.864 27.444 1.00 16.98 95 ALA A N 1
ATOM 733 C CA . ALA A 1 95 ? 34.393 65.597 27.386 1.00 17.07 95 ALA A CA 1
ATOM 734 C C . ALA A 1 95 ? 33.283 64.886 28.151 1.00 16.93 95 ALA A C 1
ATOM 735 O O . ALA A 1 95 ? 32.105 65.013 27.816 1.00 17.17 95 ALA A O 1
ATOM 737 N N . ARG A 1 96 ? 33.669 64.147 29.182 1.00 17.63 96 ARG A N 1
ATOM 738 C CA . ARG A 1 96 ? 32.723 63.415 30.004 1.00 19.53 96 ARG A CA 1
ATOM 739 C C . ARG A 1 96 ? 32.043 64.346 31.000 1.00 20.84 96 ARG A C 1
ATOM 740 O O . ARG A 1 96 ? 32.555 65.425 31.297 1.00 17.57 96 ARG A O 1
ATOM 748 N N . GLY A 1 97 ? 30.883 63.928 31.506 1.00 21.16 97 GLY A N 1
ATOM 749 C CA . GLY A 1 97 ? 30.161 64.729 32.485 1.00 22.29 97 GLY A CA 1
ATOM 750 C C . GLY A 1 97 ? 29.413 65.935 31.946 1.00 24.30 97 GLY A C 1
ATOM 751 O O . GLY A 1 97 ? 29.025 66.814 32.717 1.00 23.51 97 GLY A O 1
ATOM 752 N N . HIS A 1 98 ? 29.209 65.979 30.630 1.00 23.88 98 HIS A N 1
ATOM 753 C CA . HIS A 1 98 ? 28.499 67.085 29.985 1.00 23.46 98 HIS A CA 1
ATOM 754 C C . HIS A 1 98 ? 27.167 66.637 29.394 1.00 22.32 98 HIS A C 1
ATOM 755 O O . HIS A 1 98 ? 26.553 67.366 28.621 1.00 21.74 98 HIS A O 1
ATOM 762 N N . GLY A 1 99 ? 26.728 65.436 29.757 1.00 21.65 99 GLY A N 1
ATOM 763 C CA . GLY A 1 99 ? 25.466 64.930 29.242 1.00 21.33 99 GLY A CA 1
ATOM 764 C C . GLY A 1 99 ? 25.483 64.600 27.756 1.00 20.17 99 GLY A C 1
ATOM 765 O O . GLY A 1 99 ? 24.433 64.381 27.148 1.00 18.18 99 GLY A O 1
ATOM 766 N N . ILE A 1 100 ? 26.676 64.556 27.172 1.00 18.22 100 ILE A N 1
ATOM 767 C CA . ILE A 1 100 ? 26.819 64.252 25.757 1.00 16.16 100 ILE A CA 1
ATOM 768 C C . ILE A 1 100 ? 26.285 62.858 25.424 1.00 15.71 100 ILE A C 1
ATOM 769 O O . ILE A 1 100 ? 25.570 62.681 24.437 1.00 14.93 100 ILE A O 1
ATOM 774 N N . GLY A 1 101 ? 26.621 61.875 26.256 1.00 15.49 101 GLY A N 1
ATOM 775 C CA . GLY A 1 101 ? 26.162 60.519 26.013 1.00 14.17 101 GLY A CA 1
ATOM 776 C C . GLY A 1 101 ? 24.653 60.406 25.839 1.00 14.03 101 GLY A C 1
ATOM 777 O O . GLY A 1 101 ? 24.167 59.856 24.849 1.00 13.14 101 GLY A O 1
ATOM 778 N N . LYS A 1 102 ? 23.908 60.937 26.799 1.00 13.49 102 LYS A N 1
ATOM 779 C CA . LYS A 1 102 ? 22.452 60.878 26.751 1.00 13.40 102 LYS A CA 1
ATOM 780 C C . LYS A 1 102 ? 21.899 61.589 25.525 1.00 12.70 102 LYS A C 1
ATOM 781 O O . LYS A 1 102 ? 21.002 61.080 24.861 1.00 14.33 102 LYS A O 1
ATOM 787 N N . ARG A 1 103 ? 22.438 62.760 25.218 1.00 12.65 103 ARG A N 1
ATOM 788 C CA . ARG A 1 103 ? 21.960 63.512 24.070 1.00 11.10 103 ARG A CA 1
ATOM 789 C C . ARG A 1 103 ? 22.224 62.764 22.775 1.00 10.04 103 ARG A C 1
ATOM 790 O O . ARG A 1 103 ? 21.393 62.780 21.874 1.00 10.06 103 ARG A O 1
ATOM 798 N N . LEU A 1 104 ? 23.375 62.108 22.677 1.00 9.94 104 LEU A N 1
ATOM 799 C CA . LEU A 1 104 ? 23.696 61.352 21.474 1.00 9.74 104 LEU A CA 1
ATOM 800 C C . LEU A 1 104 ? 22.753 60.170 21.322 1.00 9.61 104 LEU A C 1
ATOM 801 O O . LEU A 1 104 ? 22.268 59.892 20.225 1.00 8.26 104 LEU A O 1
ATOM 814 N N . GLN A 1 106 ? 19.763 59.872 22.566 1.00 13.69 106 GLN A N 1
ATOM 815 C CA . GLN A 1 106 ? 18.414 60.351 22.309 1.00 14.88 106 GLN A CA 1
ATOM 816 C C . GLN A 1 106 ? 18.290 60.661 20.817 1.00 13.85 106 GLN A C 1
ATOM 817 O O . GLN A 1 106 ? 17.275 60.368 20.194 1.00 13.63 106 GLN A O 1
ATOM 823 N N . ALA A 1 107 ? 19.340 61.240 20.245 1.00 14.14 107 ALA A N 1
ATOM 824 C CA . ALA A 1 107 ? 19.343 61.575 18.828 1.00 12.98 107 ALA A CA 1
ATOM 825 C C . ALA A 1 107 ? 19.204 60.303 17.981 1.00 13.93 107 ALA A C 1
ATOM 826 O O . ALA A 1 107 ? 18.510 60.302 16.958 1.00 14.70 107 ALA A O 1
ATOM 828 N N . LEU A 1 108 ? 19.874 59.232 18.408 1.00 11.81 108 LEU A N 1
ATOM 829 C CA . LEU A 1 108 ? 19.812 57.946 17.720 1.00 14.39 108 LEU A CA 1
ATOM 830 C C . LEU A 1 108 ? 18.393 57.383 17.827 1.00 13.57 108 LEU A C 1
ATOM 831 O O . LEU A 1 108 ? 17.859 56.812 16.870 1.00 14.91 108 LEU A O 1
ATOM 836 N N . ILE A 1 109 ? 17.793 57.540 19.002 1.00 12.14 109 ILE A N 1
ATOM 837 C CA . ILE A 1 109 ? 16.435 57.071 19.224 1.00 12.36 109 ILE A CA 1
ATOM 838 C C . ILE A 1 109 ? 15.484 57.857 18.317 1.00 10.53 109 ILE A C 1
ATOM 839 O O . ILE A 1 109 ? 14.587 57.278 17.704 1.00 13.14 109 ILE A O 1
ATOM 844 N N . ASP A 1 110 ? 15.692 59.165 18.206 1.00 12.95 110 ASP A N 1
ATOM 845 C CA . ASP A 1 110 ? 14.835 59.980 17.346 1.00 13.52 110 ASP A CA 1
ATOM 846 C C . ASP A 1 110 ? 14.975 59.567 15.896 1.00 11.92 110 ASP A C 1
ATOM 847 O O . ASP A 1 110 ? 13.985 59.380 15.194 1.00 12.95 110 ASP A O 1
ATOM 852 N N . HIS A 1 111 ? 16.205 59.415 15.440 1.00 13.13 111 HIS A N 1
ATOM 853 C CA . HIS A 1 111 ? 16.416 59.031 14.056 1.00 10.41 111 HIS A CA 1
ATOM 854 C C . HIS A 1 111 ? 15.771 57.675 13.782 1.00 10.16 111 HIS A C 1
ATOM 855 O O . HIS A 1 111 ? 15.062 57.506 12.794 1.00 9.48 111 HIS A O 1
ATOM 862 N N . ALA A 1 112 ? 16.017 56.713 14.667 1.00 10.82 112 ALA A N 1
ATOM 863 C CA . ALA A 1 112 ? 15.465 55.371 14.520 1.00 10.71 112 ALA A CA 1
ATOM 864 C C . ALA A 1 112 ? 13.936 55.401 14.426 1.00 11.26 112 ALA A C 1
ATOM 865 O O . ALA A 1 112 ? 13.334 54.657 13.650 1.00 11.37 112 ALA A O 1
ATOM 867 N N . GLY A 1 113 ? 13.314 56.268 15.216 1.00 10.98 113 GLY A N 1
ATOM 868 C CA . GLY A 1 113 ? 11.865 56.367 15.206 1.00 11.92 113 GLY A CA 1
ATOM 869 C C . GLY A 1 113 ? 11.310 56.809 13.864 1.00 13.07 113 GLY A C 1
ATOM 870 O O . GLY A 1 113 ? 10.147 56.564 13.552 1.00 11.96 113 GLY A O 1
ATOM 871 N N . GLY A 1 114 ? 12.140 57.471 13.069 1.00 11.86 114 GLY A N 1
ATOM 872 C CA . GLY A 1 114 ? 11.687 57.922 11.768 1.00 11.74 114 GLY A CA 1
ATOM 873 C C . GLY A 1 114 ? 12.318 57.120 10.655 1.00 12.65 114 GLY A C 1
ATOM 874 O O . GLY A 1 114 ? 12.170 57.445 9.473 1.00 14.11 114 GLY A O 1
ATOM 875 N N . ASN A 1 115 ? 13.023 56.058 11.024 1.00 11.72 115 ASN A N 1
ATOM 876 C CA . ASN A 1 115 ? 13.684 55.235 10.032 1.00 10.79 115 ASN A CA 1
ATOM 877 C C . ASN A 1 115 ? 13.176 53.798 10.003 1.00 13.07 115 ASN A C 1
ATOM 878 O O . ASN A 1 115 ? 13.906 52.874 9.632 1.00 12.55 115 ASN A O 1
ATOM 883 N N . ASP A 1 116 ? 11.916 53.625 10.393 1.00 12.87 116 ASP A N 1
ATOM 884 C CA . ASP A 1 116 ? 11.277 52.315 10.391 1.00 15.55 116 ASP A CA 1
ATOM 885 C C . ASP A 1 116 ? 12.098 51.290 11.170 1.00 15.92 116 ASP A C 1
ATOM 886 O O . ASP A 1 116 ? 12.351 50.169 10.712 1.00 14.75 116 ASP A O 1
ATOM 891 N N . VAL A 1 117 ? 12.538 51.704 12.348 1.00 14.14 117 VAL A N 1
ATOM 892 C CA . VAL A 1 117 ? 13.303 50.842 13.229 1.00 13.70 117 VAL A CA 1
ATOM 893 C C . VAL A 1 117 ? 12.337 50.529 14.358 1.00 13.14 117 VAL A C 1
ATOM 894 O O . VAL A 1 117 ? 11.749 51.434 14.947 1.00 12.68 117 VAL A O 1
ATOM 898 N N . HIS A 1 118 ? 12.151 49.246 14.641 1.00 12.10 118 HIS A N 1
ATOM 899 C CA . HIS A 1 118 ? 11.216 48.843 15.681 1.00 11.78 118 HIS A CA 1
ATOM 900 C C . HIS A 1 118 ? 11.912 48.593 17.007 1.00 11.52 118 HIS A C 1
ATOM 901 O O . HIS A 1 118 ? 11.361 48.871 18.066 1.00 11.62 118 HIS A O 1
ATOM 908 N N . VAL A 1 119 ? 13.125 48.058 16.949 1.00 12.19 119 VAL A N 1
ATOM 909 C CA . VAL A 1 119 ? 13.861 47.780 18.170 1.00 12.12 119 VAL A CA 1
ATOM 910 C C . VAL A 1 119 ? 15.330 48.208 18.085 1.00 11.59 119 VAL A C 1
ATOM 911 O O . VAL A 1 119 ? 15.980 48.041 17.052 1.00 11.54 119 VAL A O 1
ATOM 915 N N . LEU A 1 120 ? 15.831 48.784 19.171 1.00 10.60 120 LEU A N 1
ATOM 916 C CA . LEU A 1 120 ? 17.227 49.174 19.272 1.00 12.32 120 LEU A CA 1
ATOM 917 C C . LEU A 1 120 ? 17.802 48.222 20.304 1.00 12.25 120 LEU A C 1
ATOM 918 O O . LEU A 1 120 ? 17.185 47.986 21.350 1.00 11.91 120 LEU A O 1
ATOM 923 N N . ILE A 1 121 ? 18.976 47.679 20.002 1.00 12.13 121 ILE A N 1
ATOM 924 C CA . ILE A 1 121 ? 19.660 46.728 20.872 1.00 12.63 121 ILE A CA 1
ATOM 925 C C . ILE A 1 121 ? 20.977 47.299 21.387 1.00 12.46 121 ILE A C 1
ATOM 926 O O . ILE A 1 121 ? 21.763 47.852 20.617 1.00 12.86 121 ILE A O 1
ATOM 931 N N . ALA A 1 122 ? 21.217 47.156 22.687 1.00 11.81 122 ALA A N 1
ATOM 932 C CA . ALA A 1 122 ? 22.461 47.619 23.287 1.00 13.18 122 ALA A CA 1
ATOM 933 C C . ALA A 1 122 ? 23.255 46.395 23.744 1.00 13.95 122 ALA A C 1
ATOM 934 O O . ALA A 1 122 ? 22.706 45.498 24.390 1.00 14.32 122 ALA A O 1
ATOM 936 N N . ALA A 1 123 ? 24.532 46.339 23.366 1.00 13.93 123 ALA A N 1
ATOM 937 C CA . ALA A 1 123 ? 25.420 45.246 23.765 1.00 13.18 123 ALA A CA 1
ATOM 938 C C . ALA A 1 123 ? 26.460 45.936 24.634 1.00 12.77 123 ALA A C 1
ATOM 939 O O . ALA A 1 123 ? 27.400 46.545 24.133 1.00 13.74 123 ALA A O 1
ATOM 941 N N . ILE A 1 124 ? 26.279 45.838 25.944 1.00 12.65 124 ILE A N 1
ATOM 942 C CA . ILE A 1 124 ? 27.157 46.507 26.893 1.00 13.00 124 ILE A CA 1
ATOM 943 C C . ILE A 1 124 ? 28.042 45.555 27.694 1.00 12.92 124 ILE A C 1
ATOM 944 O O . ILE A 1 124 ? 27.570 44.524 28.172 1.00 11.06 124 ILE A O 1
ATOM 949 N N . GLU A 1 125 ? 29.324 45.895 27.832 1.00 11.58 125 GLU A N 1
ATOM 950 C CA . GLU A 1 125 ? 30.218 45.052 28.621 1.00 12.35 125 GLU A CA 1
ATOM 951 C C . GLU A 1 125 ? 29.612 45.085 30.026 1.00 13.07 125 GLU A C 1
ATOM 952 O O . G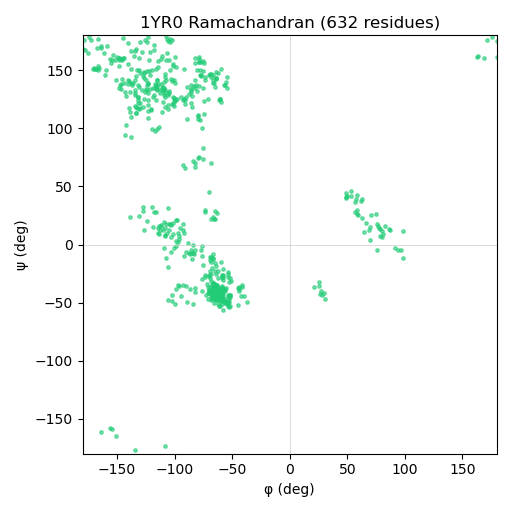LU A 1 125 ? 29.397 46.158 30.597 1.00 14.04 125 GLU A O 1
ATOM 958 N N . ALA A 1 126 ? 29.320 43.899 30.556 1.00 14.55 126 ALA A N 1
ATOM 959 C CA . ALA A 1 126 ? 28.662 43.718 31.853 1.00 16.83 126 ALA A CA 1
ATOM 960 C C . ALA A 1 126 ? 28.981 44.648 33.029 1.00 16.71 126 ALA A C 1
ATOM 961 O O . ALA A 1 126 ? 28.065 45.160 33.677 1.00 16.54 126 ALA A O 1
ATOM 963 N N . GLU A 1 127 ? 30.261 44.861 33.313 1.00 14.45 127 GLU A N 1
ATOM 964 C CA . GLU A 1 127 ? 30.651 45.707 34.443 1.00 15.71 127 GLU A CA 1
ATOM 965 C C . GLU A 1 127 ? 30.529 47.204 34.181 1.00 13.47 127 GLU A C 1
ATOM 966 O O . GLU A 1 127 ? 30.737 48.008 35.084 1.00 11.52 127 GLU A O 1
ATOM 972 N N . ASN A 1 128 ? 30.192 47.581 32.952 1.00 13.49 128 ASN A N 1
ATOM 973 C CA . ASN A 1 128 ? 30.056 48.997 32.636 1.00 13.03 128 ASN A CA 1
ATOM 974 C C . ASN A 1 128 ? 28.707 49.503 33.134 1.00 13.05 128 ASN A C 1
ATOM 975 O O . ASN A 1 128 ? 27.790 49.743 32.352 1.00 11.86 128 ASN A O 1
ATOM 980 N N . THR A 1 129 ? 28.607 49.669 34.447 1.00 13.85 129 THR A N 1
ATOM 981 C CA . THR A 1 129 ? 27.383 50.128 35.086 1.00 13.69 129 THR A CA 1
ATOM 982 C C . THR A 1 129 ? 26.914 51.491 34.593 1.00 13.05 129 THR A C 1
ATOM 983 O O . THR A 1 129 ? 25.714 51.724 34.439 1.00 15.24 129 THR A O 1
ATOM 987 N N . ALA A 1 130 ? 27.863 52.390 34.351 1.00 13.86 130 ALA A N 1
ATOM 988 C CA . ALA A 1 130 ? 27.541 53.731 33.872 1.00 13.01 130 ALA A CA 1
ATOM 989 C C . ALA A 1 130 ? 26.794 53.668 32.541 1.00 12.39 130 ALA A C 1
ATOM 990 O O . ALA A 1 130 ? 25.823 54.400 32.318 1.00 11.13 130 ALA A O 1
ATOM 992 N N . SER A 1 131 ? 27.248 52.802 31.648 1.00 11.65 131 SER A N 1
ATOM 993 C CA . SER A 1 131 ? 26.576 52.671 30.359 1.00 11.56 131 SER A CA 1
ATOM 994 C C . SER A 1 131 ? 25.192 52.065 30.585 1.00 10.14 131 SER A C 1
ATOM 995 O O . SER A 1 131 ? 24.208 52.520 30.001 1.00 12.83 131 SER A O 1
ATOM 998 N N . ILE A 1 132 ? 25.114 51.047 31.437 1.00 9.83 132 ILE A N 1
ATOM 999 C CA . ILE A 1 132 ? 23.833 50.407 31.718 1.00 10.65 132 ILE A CA 1
ATOM 1000 C C . ILE A 1 132 ? 22.822 51.433 32.231 1.00 10.87 132 ILE A C 1
ATOM 1001 O O . ILE A 1 132 ? 21.690 51.500 31.740 1.00 11.73 132 ILE A O 1
ATOM 1006 N N . ARG A 1 133 ? 23.241 52.250 33.193 1.00 12.41 133 ARG A N 1
ATOM 1007 C CA . ARG A 1 133 ? 22.368 53.278 33.754 1.00 12.07 133 ARG A CA 1
ATOM 1008 C C . ARG A 1 133 ? 21.941 54.290 32.691 1.00 13.67 133 ARG A C 1
ATOM 1009 O O . ARG A 1 133 ? 20.777 54.712 32.653 1.00 14.37 133 ARG A O 1
ATOM 1017 N N . LEU A 1 134 ? 22.874 54.681 31.825 1.00 13.87 134 LEU A N 1
ATOM 1018 C CA . LEU A 1 134 ? 22.555 55.642 30.766 1.00 13.79 134 LEU A CA 1
ATOM 1019 C C . LEU A 1 134 ? 21.466 55.072 29.855 1.00 13.10 134 LEU A C 1
ATOM 1020 O O . LEU A 1 134 ? 20.533 55.778 29.483 1.00 11.94 134 LEU A O 1
ATOM 1025 N N . HIS A 1 135 ? 21.579 53.797 29.498 1.00 13.23 135 HIS A N 1
ATOM 1026 C CA . HIS A 1 135 ? 20.566 53.187 28.639 1.00 12.92 135 HIS A CA 1
ATOM 1027 C C . HIS A 1 135 ? 19.227 53.109 29.375 1.00 12.17 135 HIS A C 1
ATOM 1028 O O . HIS A 1 135 ? 18.180 53.362 28.783 1.00 12.08 135 HIS A O 1
ATOM 1035 N N . GLU A 1 136 ? 19.268 52.773 30.665 1.00 12.94 136 GLU A N 1
ATOM 1036 C CA . GLU A 1 136 ? 18.050 52.676 31.467 1.00 12.92 136 GLU A CA 1
ATOM 1037 C C . GLU A 1 136 ? 17.340 54.028 31.550 1.00 14.00 136 GLU A C 1
ATOM 1038 O O . GLU A 1 136 ? 16.114 54.101 31.485 1.00 14.10 136 GLU A O 1
ATOM 1044 N N . SER A 1 137 ? 18.111 55.102 31.682 1.00 16.52 137 SER A N 1
ATOM 1045 C CA . SER A 1 137 ? 17.519 56.429 31.778 1.00 17.35 137 SER A CA 1
ATOM 1046 C C . SER A 1 137 ? 16.802 56.790 30.483 1.00 16.35 137 SER A C 1
ATOM 1047 O O . SER A 1 137 ? 15.998 57.726 30.453 1.00 16.21 137 SER A O 1
ATOM 1050 N N . LEU A 1 138 ? 17.090 56.052 29.416 1.00 14.87 138 LEU A N 1
ATOM 1051 C CA . LEU A 1 138 ? 16.452 56.310 28.135 1.00 14.12 138 LEU A CA 1
ATOM 1052 C C . LEU A 1 138 ? 15.437 55.242 27.740 1.00 14.06 138 LEU A C 1
ATOM 1053 O O . LEU A 1 138 ? 15.015 55.164 26.584 1.00 14.23 138 LEU A O 1
ATOM 1058 N N . GLY A 1 139 ? 15.049 54.415 28.702 1.00 13.47 139 GLY A N 1
ATOM 1059 C CA . GLY A 1 139 ? 14.042 53.404 28.432 1.00 14.30 139 GLY A CA 1
ATOM 1060 C C . GLY A 1 139 ? 14.470 51.996 28.085 1.00 15.18 139 GLY A C 1
ATOM 1061 O O . GLY A 1 139 ? 13.613 51.124 27.936 1.00 15.84 139 GLY A O 1
ATOM 1062 N N . PHE A 1 140 ? 15.771 51.755 27.950 1.00 14.45 140 PHE A N 1
ATOM 1063 C CA . PHE A 1 140 ? 16.236 50.413 27.623 1.00 13.76 140 PHE A CA 1
ATOM 1064 C C . PHE A 1 140 ? 16.021 49.485 28.809 1.00 13.35 140 PHE A C 1
ATOM 1065 O O . PHE A 1 140 ? 16.112 49.901 29.968 1.00 11.68 140 PHE A O 1
ATOM 1073 N N . ARG A 1 141 ? 15.717 48.229 28.520 1.00 12.96 141 ARG A N 1
ATOM 1074 C CA . ARG A 1 141 ? 15.524 47.258 29.585 1.00 14.57 141 ARG A CA 1
ATOM 1075 C C . ARG A 1 141 ? 16.422 46.062 29.322 1.00 12.40 141 ARG A C 1
ATOM 1076 O O . ARG A 1 141 ? 16.715 45.728 28.175 1.00 8.60 141 ARG A O 1
ATOM 1084 N N . VAL A 1 142 ? 16.862 45.439 30.405 1.00 11.10 142 VAL A N 1
ATOM 1085 C CA . VAL A 1 142 ? 17.742 44.294 30.338 1.00 12.30 142 VAL A CA 1
ATOM 1086 C C . VAL A 1 142 ? 17.055 43.091 29.721 1.00 13.08 142 VAL A C 1
ATOM 1087 O O . VAL A 1 142 ? 15.881 42.825 29.990 1.00 13.27 142 VAL A O 1
ATOM 1091 N N . VAL A 1 143 ? 17.794 42.376 28.880 1.00 12.03 143 VAL A N 1
ATOM 1092 C CA . VAL A 1 143 ? 17.281 41.167 28.248 1.00 12.00 143 VAL A CA 1
ATOM 1093 C C . VAL A 1 143 ? 17.961 40.001 28.950 1.00 11.79 143 VAL A C 1
ATOM 1094 O O . VAL A 1 143 ? 17.313 39.040 29.367 1.00 11.49 143 VAL A O 1
ATOM 1098 N N . GLY A 1 144 ? 19.276 40.106 29.098 1.00 12.50 144 GLY A N 1
ATOM 1099 C CA . GLY A 1 144 ? 20.031 39.054 29.756 1.00 13.20 144 GLY A CA 1
ATOM 1100 C C . GLY A 1 144 ? 21.519 39.331 29.728 1.00 13.65 144 GLY A C 1
ATOM 1101 O O . GLY A 1 144 ? 21.960 40.323 29.150 1.00 12.56 144 GLY A O 1
ATOM 1102 N N . ARG A 1 145 ? 22.300 38.445 30.335 1.00 14.10 145 ARG A N 1
ATOM 1103 C CA . ARG A 1 145 ? 23.742 38.625 30.379 1.00 14.70 145 ARG A CA 1
ATOM 1104 C C . ARG A 1 145 ? 24.482 37.356 29.975 1.00 14.99 145 ARG A C 1
ATOM 1105 O O . ARG A 1 145 ? 24.293 36.297 30.573 1.00 15.50 145 ARG A O 1
ATOM 1113 N N . PHE A 1 146 ? 25.306 37.472 28.939 1.00 14.03 146 PHE A N 1
ATOM 1114 C CA . PHE A 1 146 ? 26.088 36.349 28.452 1.00 14.60 146 PHE A CA 1
ATOM 1115 C C . PHE A 1 146 ? 27.376 36.257 29.250 1.00 15.14 146 PHE A C 1
ATOM 1116 O O . PHE A 1 146 ? 28.085 37.251 29.424 1.00 15.21 146 PHE A O 1
ATOM 1124 N N . SER A 1 147 ? 27.682 35.055 29.722 1.00 14.75 147 SER A N 1
ATOM 1125 C CA . SER A 1 147 ? 28.859 34.840 30.543 1.00 14.49 147 SER A CA 1
ATOM 1126 C C . SER A 1 147 ? 30.138 34.453 29.802 1.00 14.59 147 SER A C 1
ATOM 1127 O O . SER A 1 147 ? 30.179 33.476 29.051 1.00 14.22 147 SER A O 1
ATOM 1130 N N . GLU A 1 148 ? 31.174 35.253 30.031 1.00 11.75 148 GLU A N 1
ATOM 1131 C CA . GLU A 1 148 ? 32.491 35.049 29.452 1.00 11.75 148 GLU A CA 1
ATOM 1132 C C . GLU A 1 148 ? 32.472 34.792 27.950 1.00 12.11 148 GLU A C 1
ATOM 1133 O O . GLU A 1 148 ? 33.179 33.922 27.454 1.00 12.60 148 GLU A O 1
ATOM 1139 N N . VAL A 1 149 ? 31.678 35.565 27.219 1.00 12.14 149 VAL A N 1
ATOM 1140 C CA . VAL A 1 149 ? 31.605 35.392 25.777 1.00 12.41 149 VAL A CA 1
ATOM 1141 C C . VAL A 1 149 ? 32.686 36.196 25.062 1.00 14.70 149 VAL A C 1
ATOM 1142 O O . VAL A 1 149 ? 32.883 36.054 23.854 1.00 16.17 149 VAL A O 1
ATOM 1146 N N . GLY A 1 150 ? 33.392 37.039 25.809 1.00 14.91 150 GLY A N 1
ATOM 1147 C CA . GLY A 1 150 ? 34.450 37.825 25.202 1.00 15.70 150 GLY A CA 1
ATOM 1148 C C . GLY A 1 150 ? 35.718 37.824 26.031 1.00 15.88 150 GLY A C 1
ATOM 1149 O O . GLY A 1 150 ? 35.709 37.403 27.188 1.00 15.13 150 GLY A O 1
ATOM 1150 N N . THR A 1 151 ? 36.818 38.276 25.438 1.00 15.75 151 THR A N 1
ATOM 1151 C CA . THR A 1 151 ? 38.081 38.359 26.162 1.00 16.29 151 THR A CA 1
ATOM 1152 C C . THR A 1 151 ? 38.855 39.595 25.727 1.00 15.09 151 THR A C 1
ATOM 1153 O O . THR A 1 151 ? 38.864 39.955 24.552 1.00 16.61 151 THR A O 1
ATOM 1157 N N . LYS A 1 152 ? 39.464 40.266 26.697 1.00 13.93 152 LYS A N 1
ATOM 1158 C CA . LYS A 1 152 ? 40.270 41.454 26.443 1.00 14.31 152 LYS A CA 1
ATOM 1159 C C . LYS A 1 152 ? 41.080 41.761 27.698 1.00 14.13 152 LYS A C 1
ATOM 1160 O O . LYS A 1 152 ? 40.648 41.459 28.807 1.00 14.03 152 LYS A O 1
ATOM 1166 N N . PHE A 1 153 ? 42.258 42.350 27.525 1.00 15.96 153 PHE A N 1
ATOM 1167 C CA . PHE A 1 153 ? 43.111 42.681 28.662 1.00 17.10 153 PHE A CA 1
ATOM 1168 C C . PHE A 1 153 ? 43.459 41.444 29.495 1.00 16.83 153 PHE A C 1
ATOM 1169 O O . PHE A 1 153 ? 43.720 41.551 30.693 1.00 17.09 153 PHE A O 1
ATOM 1177 N N . GLY A 1 154 ? 43.452 40.275 28.863 1.00 19.06 154 GLY A N 1
ATOM 1178 C CA . GLY A 1 154 ? 43.786 39.047 29.568 1.00 19.08 154 GLY A CA 1
ATOM 1179 C C . GLY A 1 154 ? 42.678 38.435 30.412 1.00 20.48 154 GLY A C 1
ATOM 1180 O O . GLY A 1 154 ? 42.914 37.457 31.118 1.00 20.30 154 GLY A O 1
ATOM 1181 N N . ARG A 1 155 ? 41.469 38.987 30.346 1.00 20.00 155 ARG A N 1
ATOM 1182 C CA . ARG A 1 155 ? 40.365 38.450 31.140 1.00 19.33 155 ARG A CA 1
ATOM 1183 C C . ARG A 1 155 ? 39.078 38.209 30.347 1.00 16.87 155 ARG A C 1
ATOM 1184 O O . ARG A 1 155 ? 38.893 38.770 29.268 1.00 14.74 155 ARG A O 1
ATOM 1192 N N . TRP A 1 156 ? 38.200 37.364 30.894 1.00 16.99 156 TRP A N 1
ATOM 1193 C CA . TRP A 1 156 ? 36.917 37.062 30.264 1.00 15.65 156 TRP A CA 1
ATOM 1194 C C . TRP A 1 156 ? 35.975 38.228 30.521 1.00 15.11 156 TRP A C 1
ATOM 1195 O O . TRP A 1 156 ? 36.020 38.856 31.581 1.00 16.02 156 TRP A O 1
ATOM 1206 N N . LEU A 1 157 ? 35.114 38.497 29.549 1.00 14.22 157 LEU A N 1
ATOM 1207 C CA . LEU A 1 157 ? 34.145 39.576 29.648 1.00 12.38 157 LEU A CA 1
ATOM 1208 C C . LEU A 1 157 ? 32.727 39.042 29.502 1.00 12.51 157 LEU A C 1
ATOM 1209 O O . LEU A 1 157 ? 32.485 38.089 28.756 1.00 12.66 157 LEU A O 1
ATOM 1214 N N . ASP A 1 158 ? 31.796 39.666 30.219 1.00 13.83 158 ASP A N 1
ATOM 1215 C CA . ASP A 1 158 ? 30.387 39.293 30.146 1.00 13.22 158 ASP A CA 1
ATOM 1216 C C . ASP A 1 158 ? 29.714 40.360 29.301 1.00 14.43 158 ASP A C 1
ATOM 1217 O O . ASP A 1 158 ? 30.145 41.517 29.286 1.00 15.56 158 ASP A O 1
ATOM 1222 N N . LEU A 1 159 ? 28.662 39.969 28.596 1.00 13.32 159 LEU A N 1
ATOM 1223 C CA . LEU A 1 159 ? 27.940 40.893 27.736 1.00 13.55 159 LEU A CA 1
ATOM 1224 C C . LEU A 1 159 ? 26.479 41.001 28.170 1.00 15.27 159 LEU A C 1
ATOM 1225 O O . LEU A 1 159 ? 25.739 40.015 28.128 1.00 15.18 159 LEU A O 1
ATOM 1230 N N . THR A 1 160 ? 26.078 42.191 28.615 1.00 14.13 160 THR A N 1
ATOM 1231 C CA . THR A 1 160 ? 24.694 42.425 29.028 1.00 14.13 160 THR A CA 1
ATOM 1232 C C . THR A 1 160 ? 23.995 43.131 27.881 1.00 13.54 160 THR A C 1
ATOM 1233 O O . THR A 1 160 ? 24.402 44.218 27.464 1.00 13.17 160 THR A O 1
ATOM 1237 N N . CYS A 1 161 ? 22.958 42.500 27.350 1.00 12.80 161 CYS A N 1
ATOM 1238 C CA . CYS A 1 161 ? 22.228 43.095 26.254 1.00 12.73 161 CYS A CA 1
ATOM 1239 C C . CYS A 1 161 ? 20.935 43.706 26.759 1.00 11.76 161 CYS A C 1
ATOM 1240 O O . CYS A 1 161 ? 20.313 43.209 27.707 1.00 11.87 161 CYS A O 1
ATOM 1251 N N . GLU A 1 163 ? 17.309 46.170 25.373 1.00 10.55 163 GLU A N 1
ATOM 1252 C CA . GLU A 1 163 ? 16.472 46.493 24.233 1.00 9.69 163 GLU A CA 1
ATOM 1253 C C . GLU A 1 163 ? 15.538 47.665 24.498 1.00 10.38 163 GLU A C 1
ATOM 1254 O O . GLU A 1 163 ? 15.116 47.907 25.632 1.00 10.18 163 GLU A O 1
ATOM 1260 N N . LEU A 1 164 ? 15.226 48.378 23.421 1.00 11.26 164 LEU A N 1
ATOM 1261 C CA . LEU A 1 164 ? 14.317 49.513 23.437 1.00 12.25 164 LEU A CA 1
ATOM 1262 C C . LEU A 1 164 ? 13.375 49.323 22.255 1.00 12.81 164 LEU A C 1
ATOM 1263 O O . LEU A 1 164 ? 13.795 49.370 21.100 1.00 12.15 164 LEU A O 1
ATOM 1268 N N . LYS A 1 165 ? 12.103 49.096 22.544 1.00 14.68 165 LYS A N 1
ATOM 1269 C CA . LYS A 1 165 ? 11.122 48.904 21.492 1.00 17.32 165 LYS A CA 1
ATOM 1270 C C . LYS A 1 165 ? 10.552 50.274 21.140 1.00 18.36 165 LYS A C 1
ATOM 1271 O O . LYS A 1 165 ? 10.123 51.013 22.023 1.00 17.67 165 LYS A O 1
ATOM 1277 N N . LEU A 1 166 ? 10.587 50.623 19.857 1.00 20.24 166 LEU A N 1
ATOM 1278 C CA . LEU A 1 166 ? 10.069 51.908 19.385 1.00 25.69 166 LEU A CA 1
ATOM 1279 C C . LEU A 1 166 ? 8.657 51.753 18.834 1.00 27.35 166 LEU A C 1
ATOM 1280 O O . LEU A 1 166 ? 7.828 52.653 19.079 1.00 30.91 166 LEU A O 1
ATOM 1285 N N . SER B 1 4 ? 19.047 3.491 11.128 1.00 18.58 4 SER B N 1
ATOM 1286 C CA . SER B 1 4 ? 20.494 3.700 11.402 1.00 17.40 4 SER B CA 1
ATOM 1287 C C . SER B 1 4 ? 20.912 5.054 10.848 1.00 16.15 4 SER B C 1
ATOM 1288 O O . SER B 1 4 ? 20.672 5.348 9.684 1.00 14.64 4 SER B O 1
ATOM 1291 N N . VAL B 1 5 ? 21.524 5.880 11.689 1.00 14.48 5 VAL B N 1
ATOM 1292 C CA . VAL B 1 5 ? 21.968 7.196 11.255 1.00 13.83 5 VAL B CA 1
ATOM 1293 C C . VAL B 1 5 ? 23.454 7.349 11.532 1.00 14.29 5 VAL B C 1
ATOM 1294 O O . VAL B 1 5 ? 23.944 6.955 12.589 1.00 12.88 5 VAL B O 1
ATOM 1298 N N . GLU B 1 6 ? 24.177 7.916 10.580 1.00 14.19 6 GLU B N 1
ATOM 1299 C CA . GLU B 1 6 ? 25.598 8.100 10.770 1.00 14.73 6 GLU B CA 1
ATOM 1300 C C . GLU B 1 6 ? 25.957 9.554 10.551 1.00 14.22 6 GLU B C 1
ATOM 1301 O O . GLU B 1 6 ? 25.549 10.163 9.562 1.00 14.61 6 GLU B O 1
ATOM 1307 N N . LEU B 1 7 ? 26.705 10.115 11.493 1.00 13.52 7 LEU B N 1
ATOM 1308 C CA . LEU B 1 7 ? 27.137 11.503 11.387 1.00 14.50 7 LEU B CA 1
ATOM 1309 C C . LEU B 1 7 ? 28.588 11.513 10.946 1.00 14.40 7 LEU B C 1
ATOM 1310 O O . LEU B 1 7 ? 29.376 10.677 11.381 1.00 15.60 7 LEU B O 1
ATOM 1315 N N . ARG B 1 8 ? 28.933 12.450 10.070 1.00 14.29 8 ARG B N 1
ATOM 1316 C CA . ARG B 1 8 ? 30.299 12.573 9.568 1.00 13.76 8 ARG B CA 1
ATOM 1317 C C . ARG B 1 8 ? 30.490 13.983 9.044 1.00 13.19 8 ARG B C 1
ATOM 1318 O O . ARG B 1 8 ? 29.531 14.738 8.941 1.00 11.45 8 ARG B O 1
ATOM 1326 N N . ASP B 1 9 ? 31.726 14.347 8.723 1.00 13.66 9 ASP B N 1
ATOM 1327 C CA . ASP B 1 9 ? 31.965 15.670 8.183 1.00 13.91 9 ASP B CA 1
ATOM 1328 C C . ASP B 1 9 ? 31.342 15.714 6.805 1.00 13.68 9 ASP B C 1
ATOM 1329 O O . ASP B 1 9 ? 31.353 14.723 6.067 1.00 12.56 9 ASP B O 1
ATOM 1334 N N . ALA B 1 10 ? 30.794 16.867 6.457 1.00 13.15 10 ALA B N 1
ATOM 1335 C CA . ALA B 1 10 ? 30.180 17.049 5.155 1.00 15.28 10 ALA B CA 1
ATOM 1336 C C . ALA B 1 10 ? 31.270 17.361 4.148 1.00 13.41 10 ALA B C 1
ATOM 1337 O O . ALA B 1 10 ? 32.367 17.759 4.527 1.00 14.86 10 ALA B O 1
ATOM 1339 N N . THR B 1 11 ? 30.964 17.157 2.871 1.00 14.61 11 THR B N 1
ATOM 1340 C CA . THR B 1 11 ? 31.885 17.481 1.779 1.00 15.83 11 THR B CA 1
ATOM 1341 C C . THR B 1 11 ? 31.041 18.289 0.805 1.00 15.63 11 THR B C 1
ATOM 1342 O O . THR B 1 11 ? 29.835 18.424 1.007 1.00 13.58 11 THR B O 1
ATOM 1346 N N . VAL B 1 12 ? 31.666 18.826 -0.241 1.00 15.51 12 VAL B N 1
ATOM 1347 C CA . VAL B 1 12 ? 30.930 19.613 -1.226 1.00 17.31 12 VAL B CA 1
ATOM 1348 C C . VAL B 1 12 ? 29.830 18.741 -1.840 1.00 16.66 12 VAL B C 1
ATOM 1349 O O . VAL B 1 12 ? 28.778 19.237 -2.239 1.00 17.80 12 VAL B O 1
ATOM 1353 N N . ASP B 1 13 ? 30.063 17.435 -1.886 1.00 16.36 13 ASP B N 1
ATOM 1354 C CA . ASP B 1 13 ? 29.088 16.513 -2.461 1.00 15.66 13 ASP B CA 1
ATOM 1355 C C . ASP B 1 13 ? 27.766 16.429 -1.696 1.00 14.04 13 ASP B C 1
ATOM 1356 O O . ASP B 1 13 ? 26.741 16.039 -2.263 1.00 14.31 13 ASP B O 1
ATOM 1361 N N . ASP B 1 14 ? 27.794 16.792 -0.418 1.00 12.04 14 ASP B N 1
ATOM 1362 C CA . ASP B 1 14 ? 26.600 16.762 0.431 1.00 11.07 14 ASP B CA 1
ATOM 1363 C C . ASP B 1 14 ? 25.802 18.051 0.347 1.00 11.02 14 ASP B C 1
ATOM 1364 O O . ASP B 1 14 ? 24.708 18.144 0.902 1.00 10.75 14 ASP B O 1
ATOM 1369 N N . LEU B 1 15 ? 26.349 19.052 -0.334 1.00 12.33 15 LEU B N 1
ATOM 1370 C CA . LEU B 1 15 ? 25.676 20.342 -0.403 1.00 13.56 15 LEU B CA 1
ATOM 1371 C C . LEU B 1 15 ? 24.248 20.359 -0.928 1.00 15.21 15 LEU B C 1
ATOM 1372 O O . LEU B 1 15 ? 23.420 21.104 -0.408 1.00 14.83 15 LEU B O 1
ATOM 1377 N N . SER B 1 16 ? 23.937 19.546 -1.935 1.00 14.42 16 SER B N 1
ATOM 1378 C CA . SER B 1 16 ? 22.575 19.560 -2.464 1.00 15.50 16 SER B CA 1
ATOM 1379 C C . SER B 1 16 ? 21.583 19.093 -1.395 1.00 15.11 16 SER B C 1
ATOM 1380 O O . SER B 1 16 ? 20.453 19.582 -1.321 1.00 15.61 16 SER B O 1
ATOM 1383 N N . GLY B 1 17 ? 22.013 18.150 -0.563 1.00 13.96 17 GLY B N 1
ATOM 1384 C CA . GLY B 1 17 ? 21.154 17.656 0.494 1.00 11.40 17 GLY B CA 1
ATOM 1385 C C . GLY B 1 17 ? 21.061 18.637 1.650 1.00 11.58 17 GLY B C 1
ATOM 1386 O O . GLY B 1 17 ? 20.047 18.693 2.356 1.00 12.32 17 GLY B O 1
ATOM 1387 N N . ILE B 1 18 ? 22.121 19.410 1.864 1.00 10.91 18 ILE B N 1
ATOM 1388 C CA . ILE B 1 18 ? 22.106 20.393 2.939 1.00 9.00 18 ILE B CA 1
ATOM 1389 C C . ILE B 1 18 ? 21.203 21.544 2.489 1.00 10.11 18 ILE B C 1
ATOM 1390 O O . ILE B 1 18 ? 20.389 22.057 3.263 1.00 11.41 18 ILE B O 1
ATOM 1403 N N . GLU B 1 20 ? 18.653 21.467 0.510 1.00 9.42 20 GLU B N 1
ATOM 1404 C CA . GLU B 1 20 ? 17.252 21.094 0.601 1.00 12.13 20 GLU B CA 1
ATOM 1405 C C . GLU B 1 20 ? 16.716 21.342 1.998 1.00 12.80 20 GLU B C 1
ATOM 1406 O O . GLU B 1 20 ? 15.629 21.898 2.180 1.00 14.18 20 GLU B O 1
ATOM 1412 N N . ILE B 1 21 ? 17.480 20.908 2.987 1.00 11.87 21 ILE B N 1
ATOM 1413 C CA . ILE B 1 21 ? 17.081 21.088 4.365 1.00 11.62 21 ILE B CA 1
ATOM 1414 C C . ILE B 1 21 ? 1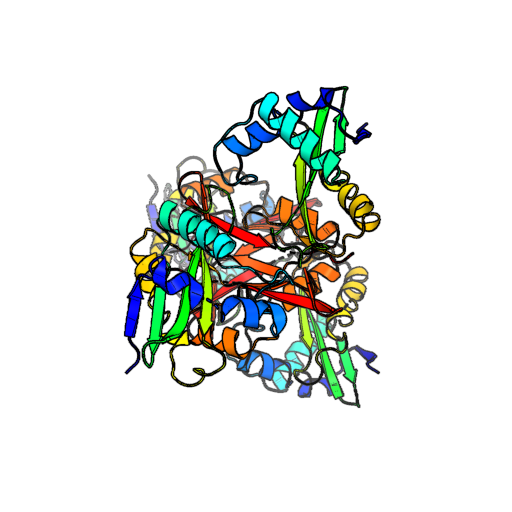7.021 22.571 4.697 1.00 12.30 21 ILE B C 1
ATOM 1415 O O . ILE B 1 21 ? 16.073 23.031 5.334 1.00 12.15 21 ILE B O 1
ATOM 1420 N N . TYR B 1 22 ? 18.034 23.311 4.252 1.00 11.60 22 TYR B N 1
ATOM 1421 C CA . TYR B 1 22 ? 18.107 24.745 4.489 1.00 13.26 22 TYR B CA 1
ATOM 1422 C C . TYR B 1 22 ? 16.922 25.467 3.857 1.00 13.44 22 TYR B C 1
ATOM 1423 O O . TYR B 1 22 ? 16.228 26.238 4.516 1.00 13.27 22 TYR B O 1
ATOM 1432 N N . ASN B 1 23 ? 16.698 25.223 2.571 1.00 13.93 23 ASN B N 1
ATOM 1433 C CA . ASN B 1 23 ? 15.603 25.876 1.892 1.00 14.17 23 ASN B CA 1
ATOM 1434 C C . ASN B 1 23 ? 14.245 25.509 2.475 1.00 15.96 23 ASN B C 1
ATOM 1435 O O . ASN B 1 23 ? 13.308 26.306 2.422 1.00 17.75 23 ASN B O 1
ATOM 1440 N N . ASP B 1 24 ? 14.134 24.311 3.037 1.00 16.66 24 ASP B N 1
ATOM 1441 C CA . ASP B 1 24 ? 12.881 23.911 3.656 1.00 18.32 24 ASP B CA 1
ATOM 1442 C C . ASP B 1 24 ? 12.640 24.768 4.899 1.00 18.57 24 ASP B C 1
ATOM 1443 O O . ASP B 1 24 ? 11.517 25.206 5.151 1.00 18.37 24 ASP B O 1
ATOM 1448 N N . ALA B 1 25 ? 13.696 25.014 5.669 1.00 17.40 25 ALA B N 1
ATOM 1449 C CA . ALA B 1 25 ? 13.568 25.821 6.878 1.00 17.78 25 ALA B CA 1
ATOM 1450 C C . ALA B 1 25 ? 13.254 27.262 6.504 1.00 17.02 25 ALA B C 1
ATOM 1451 O O . ALA B 1 25 ? 12.522 27.957 7.212 1.00 17.21 25 ALA B O 1
ATOM 1453 N N . VAL B 1 26 ? 13.819 27.715 5.393 1.00 17.23 26 VAL B N 1
ATOM 1454 C CA . VAL B 1 26 ? 13.573 29.073 4.932 1.00 17.21 26 VAL B CA 1
ATOM 1455 C C . VAL B 1 26 ? 12.093 29.277 4.626 1.00 17.30 26 VAL B C 1
ATOM 1456 O O . VAL B 1 26 ? 11.509 30.304 4.959 1.00 16.86 26 VAL B O 1
ATOM 1460 N N . VAL B 1 27 ? 11.487 28.273 4.010 1.00 18.89 27 VAL B N 1
ATOM 1461 C CA . VAL B 1 27 ? 10.086 28.351 3.622 1.00 18.82 27 VAL B CA 1
ATOM 1462 C C . VAL B 1 27 ? 9.041 27.936 4.659 1.00 18.24 27 VAL B C 1
ATOM 1463 O O . VAL B 1 27 ? 7.989 28.563 4.762 1.00 15.43 27 VAL B O 1
ATOM 1467 N N . ASN B 1 28 ? 9.324 26.893 5.432 1.00 17.91 28 ASN B N 1
ATOM 1468 C CA . ASN B 1 28 ? 8.334 26.388 6.378 1.00 19.48 28 ASN B CA 1
ATOM 1469 C C . ASN B 1 28 ? 8.608 26.476 7.866 1.00 20.48 28 ASN B C 1
ATOM 1470 O O . ASN B 1 28 ? 7.920 25.822 8.653 1.00 22.29 28 ASN B O 1
ATOM 1475 N N . THR B 1 29 ? 9.598 27.263 8.268 1.00 19.96 29 THR B N 1
ATOM 1476 C CA . THR B 1 29 ? 9.917 27.365 9.685 1.00 20.90 29 THR B CA 1
ATOM 1477 C C . THR B 1 29 ? 10.374 28.756 10.060 1.00 21.69 29 THR B C 1
ATOM 1478 O O . THR B 1 29 ? 10.504 29.637 9.210 1.00 19.70 29 THR B O 1
ATOM 1482 N N . THR B 1 30 ? 10.627 28.924 11.354 1.00 24.29 30 THR B N 1
ATOM 1483 C CA . THR B 1 30 ? 11.116 30.181 11.899 1.00 25.64 30 THR B CA 1
ATOM 1484 C C . THR B 1 30 ? 12.587 29.993 12.296 1.00 25.74 30 THR B C 1
ATOM 1485 O O . THR B 1 30 ? 13.191 30.876 12.901 1.00 26.69 30 THR B O 1
ATOM 1489 N N . ALA B 1 31 ? 13.158 28.839 11.952 1.00 24.51 31 ALA B N 1
ATOM 1490 C CA . ALA B 1 31 ? 14.555 28.547 12.275 1.00 25.81 31 ALA B CA 1
ATOM 1491 C C . ALA B 1 31 ? 15.487 29.501 11.534 1.00 25.56 31 ALA B C 1
ATOM 1492 O O . ALA B 1 31 ? 16.547 29.869 12.033 1.00 26.59 31 ALA B O 1
ATOM 1494 N N . ILE B 1 32 ? 15.094 29.887 10.330 1.00 25.22 32 ILE B N 1
ATOM 1495 C CA . ILE B 1 32 ? 15.895 30.809 9.543 1.00 25.22 32 ILE B CA 1
ATOM 1496 C C . ILE B 1 32 ? 15.066 32.072 9.352 1.00 25.46 32 ILE B C 1
ATOM 1497 O O . ILE B 1 32 ? 13.932 32.022 8.871 1.00 20.94 32 ILE B O 1
ATOM 1502 N N . TRP B 1 33 ? 15.623 33.208 9.749 1.00 26.06 33 TRP B N 1
ATOM 1503 C CA . TRP B 1 33 ? 14.889 34.453 9.622 1.00 26.96 33 TRP B CA 1
ATOM 1504 C C . TRP B 1 33 ? 15.180 35.104 8.286 1.00 28.49 33 TRP B C 1
ATOM 1505 O O . TRP B 1 33 ? 15.769 36.181 8.190 1.00 28.59 33 TRP B O 1
ATOM 1516 N N . ASN B 1 34 ? 14.742 34.406 7.248 1.00 29.14 34 ASN B N 1
ATOM 1517 C CA . ASN B 1 34 ? 14.915 34.842 5.882 1.00 29.88 34 ASN B CA 1
ATOM 1518 C C . ASN B 1 34 ? 13.879 34.092 5.055 1.00 28.27 34 ASN B C 1
ATOM 1519 O O . ASN B 1 34 ? 13.501 32.977 5.408 1.00 26.81 34 ASN B O 1
ATOM 1524 N N . GLU B 1 35 ? 13.417 34.712 3.971 1.00 27.69 35 GLU B N 1
ATOM 1525 C CA . GLU B 1 35 ? 12.401 34.115 3.106 1.00 28.67 35 GLU B CA 1
ATOM 1526 C C . GLU B 1 35 ? 12.868 33.893 1.668 1.00 27.31 35 GLU B C 1
ATOM 1527 O O . GLU B 1 35 ? 12.053 33.646 0.780 1.00 28.38 35 GLU B O 1
ATOM 1533 N N . VAL B 1 36 ? 14.175 33.958 1.443 1.00 25.65 36 VAL B N 1
ATOM 1534 C CA . VAL B 1 36 ? 14.739 33.772 0.108 1.00 24.37 36 VAL B CA 1
ATOM 1535 C C . VAL B 1 36 ? 15.536 32.467 -0.019 1.00 22.76 36 VAL B C 1
ATOM 1536 O O . VAL B 1 36 ? 16.573 32.307 0.625 1.00 21.60 36 VAL B O 1
ATOM 1540 N N . VAL B 1 37 ? 15.057 31.534 -0.842 1.00 20.18 37 VAL B N 1
ATOM 1541 C CA . VAL B 1 37 ? 15.771 30.272 -1.022 1.00 18.65 37 VAL B CA 1
ATOM 1542 C C . VAL B 1 37 ? 17.075 30.539 -1.763 1.00 16.92 37 VAL B C 1
ATOM 1543 O O . VAL B 1 37 ? 17.152 31.434 -2.607 1.00 19.57 37 VAL B O 1
ATOM 1547 N N . VAL B 1 38 ? 18.102 29.764 -1.441 1.00 16.04 38 VAL B N 1
ATOM 1548 C CA . VAL B 1 38 ? 19.412 29.938 -2.059 1.00 13.22 38 VAL B CA 1
ATOM 1549 C C . VAL B 1 38 ? 19.726 28.843 -3.061 1.00 14.24 38 VAL B C 1
ATOM 1550 O O . VAL B 1 38 ? 19.072 27.803 -3.080 1.00 15.40 38 VAL B O 1
ATOM 1554 N N . ASP B 1 39 ? 20.729 29.071 -3.901 1.00 12.29 39 ASP B N 1
ATOM 1555 C CA . ASP B 1 39 ? 21.095 28.054 -4.869 1.00 14.57 39 ASP B CA 1
ATOM 1556 C C . ASP B 1 39 ? 22.377 27.344 -4.434 1.00 14.04 39 ASP B C 1
ATOM 1557 O O . ASP B 1 39 ? 23.004 27.726 -3.440 1.00 15.11 39 ASP B O 1
ATOM 1562 N N . LEU B 1 40 ? 22.754 26.305 -5.168 1.00 15.42 40 LEU B N 1
ATOM 1563 C CA . LEU B 1 40 ? 23.940 25.523 -4.839 1.00 15.13 40 LEU B CA 1
ATOM 1564 C C . LEU B 1 40 ? 25.197 26.375 -4.701 1.00 15.86 40 LEU B C 1
ATOM 1565 O O . LEU B 1 40 ? 25.992 26.174 -3.788 1.00 17.24 40 LEU B O 1
ATOM 1570 N N . GLU B 1 41 ? 25.373 27.318 -5.618 1.00 19.21 41 GLU B N 1
ATOM 1571 C CA . GLU B 1 41 ? 26.532 28.196 -5.601 1.00 18.74 41 GLU B CA 1
ATOM 1572 C C . GLU B 1 41 ? 26.594 28.968 -4.285 1.00 18.04 41 GLU B C 1
ATOM 1573 O O . GLU B 1 41 ? 27.672 29.211 -3.744 1.00 16.26 41 GLU B O 1
ATOM 1579 N N . ASN B 1 42 ? 25.430 29.345 -3.768 1.00 15.21 42 ASN B N 1
ATOM 1580 C CA . ASN B 1 42 ? 25.368 30.068 -2.509 1.00 14.10 42 ASN B CA 1
ATOM 1581 C C . ASN B 1 42 ? 25.813 29.145 -1.370 1.00 11.77 42 ASN B C 1
ATOM 1582 O O . ASN B 1 42 ? 26.582 29.546 -0.501 1.00 11.43 42 ASN B O 1
ATOM 1587 N N . ARG B 1 43 ? 25.341 27.906 -1.370 1.00 11.48 43 ARG B N 1
ATOM 1588 C CA . ARG B 1 43 ? 25.738 26.997 -0.317 1.00 11.03 43 ARG B CA 1
ATOM 1589 C C . ARG B 1 43 ? 27.216 26.608 -0.466 1.00 12.33 43 ARG B C 1
ATOM 1590 O O . ARG B 1 43 ? 27.881 26.303 0.519 1.00 12.04 43 ARG B O 1
ATOM 1598 N N . LYS B 1 44 ? 27.738 26.638 -1.688 1.00 12.70 44 LYS B N 1
ATOM 1599 C CA . LYS B 1 44 ? 29.142 26.316 -1.890 1.00 13.86 44 LYS B CA 1
ATOM 1600 C C . LYS B 1 44 ? 30.008 27.399 -1.250 1.00 14.57 44 LYS B C 1
ATOM 1601 O O . LYS B 1 44 ? 31.041 27.097 -0.655 1.00 16.19 44 LYS B O 1
ATOM 1607 N N . ASP B 1 45 ? 29.579 28.656 -1.359 1.00 14.26 45 ASP B N 1
ATOM 1608 C CA . ASP B 1 45 ? 30.319 29.770 -0.759 1.00 15.65 45 ASP B CA 1
ATOM 1609 C C . ASP B 1 45 ? 30.235 29.677 0.766 1.00 14.22 45 ASP B C 1
ATOM 1610 O O . ASP B 1 45 ? 31.207 29.938 1.470 1.00 12.48 45 ASP B O 1
ATOM 1615 N N . TRP B 1 46 ? 29.053 29.311 1.258 1.00 14.13 46 TRP B N 1
ATOM 1616 C CA . TRP B 1 46 ? 28.800 29.151 2.686 1.00 11.94 46 TRP B CA 1
ATOM 1617 C C . TRP B 1 46 ? 29.702 28.043 3.230 1.00 11.98 46 TRP B C 1
ATOM 1618 O O . TRP B 1 46 ? 30.354 28.198 4.264 1.00 11.54 46 TRP B O 1
ATOM 1629 N N . PHE B 1 47 ? 29.732 26.919 2.522 1.00 12.18 47 PHE B N 1
ATOM 1630 C CA . PHE B 1 47 ? 30.552 25.781 2.932 1.00 13.09 47 PHE B CA 1
ATOM 1631 C C . PHE B 1 47 ? 32.030 26.159 2.943 1.00 12.68 47 PHE B C 1
ATOM 1632 O O . PHE B 1 47 ? 32.764 25.786 3.856 1.00 12.46 47 PHE B O 1
ATOM 1640 N N . ALA B 1 48 ? 32.461 26.906 1.932 1.00 11.72 48 ALA B N 1
ATOM 1641 C CA . ALA B 1 48 ? 33.856 27.328 1.846 1.00 12.49 48 ALA B CA 1
ATOM 1642 C C . ALA B 1 48 ? 34.218 28.284 2.983 1.00 13.00 48 ALA B C 1
ATOM 1643 O O . ALA B 1 48 ? 35.308 28.202 3.550 1.00 13.53 48 ALA B O 1
ATOM 1645 N N . ALA B 1 49 ? 33.311 29.199 3.314 1.00 14.33 49 ALA B N 1
ATOM 1646 C CA . ALA B 1 49 ? 33.573 30.148 4.392 1.00 15.08 49 ALA B CA 1
ATOM 1647 C C . ALA B 1 49 ? 33.792 29.408 5.717 1.00 15.23 49 ALA B C 1
ATOM 1648 O O . ALA B 1 49 ? 34.709 29.736 6.466 1.00 15.19 49 ALA B O 1
ATOM 1650 N N . ARG B 1 50 ? 32.959 28.403 5.995 1.00 14.47 50 ARG B N 1
ATOM 1651 C CA . ARG B 1 50 ? 33.090 27.620 7.224 1.00 14.34 50 ARG B CA 1
ATOM 1652 C C . ARG B 1 50 ? 34.405 26.843 7.233 1.00 14.59 50 ARG B C 1
ATOM 1653 O O . ARG B 1 50 ? 35.116 26.813 8.242 1.00 12.82 50 ARG B O 1
ATOM 1661 N N . THR B 1 51 ? 34.723 26.210 6.110 1.00 13.80 51 THR B N 1
ATOM 1662 C CA . THR B 1 51 ? 35.955 25.421 6.001 1.00 16.23 51 THR B CA 1
ATOM 1663 C C . THR B 1 51 ? 37.192 26.278 6.239 1.00 15.34 51 THR B C 1
ATOM 1664 O O . THR B 1 51 ? 38.114 25.867 6.939 1.00 18.54 51 THR B O 1
ATOM 1668 N N . SER B 1 52 ? 37.206 27.471 5.655 1.00 16.90 52 SER B N 1
ATOM 1669 C CA . SER B 1 52 ? 38.347 28.370 5.793 1.00 18.92 52 SER B CA 1
ATOM 1670 C C . SER B 1 52 ? 38.642 28.754 7.242 1.00 18.22 52 SER B C 1
ATOM 1671 O O . SER B 1 52 ? 39.802 28.838 7.650 1.00 18.46 52 SER B O 1
ATOM 1674 N N . ARG B 1 53 ? 37.583 28.985 8.009 1.00 17.01 53 ARG B N 1
ATOM 1675 C CA . ARG B 1 53 ? 37.696 29.383 9.406 1.00 16.64 53 ARG B CA 1
ATOM 1676 C C . ARG B 1 53 ? 37.874 28.182 10.327 1.00 16.14 53 ARG B C 1
ATOM 1677 O O . ARG B 1 53 ? 37.988 28.332 11.543 1.00 15.24 53 ARG B O 1
ATOM 1685 N N . GLY B 1 54 ? 37.898 26.990 9.743 1.00 16.34 54 GLY B N 1
ATOM 1686 C CA . GLY B 1 54 ? 38.043 25.789 10.538 1.00 15.94 54 GLY B CA 1
ATOM 1687 C C . GLY B 1 54 ? 36.754 25.431 11.253 1.00 16.62 54 GLY B C 1
ATOM 1688 O O . GLY B 1 54 ? 36.765 24.655 12.213 1.00 18.22 54 GLY B O 1
ATOM 1689 N N . PHE B 1 55 ? 35.639 25.996 10.801 1.00 15.65 55 PHE B N 1
ATOM 1690 C CA . PHE B 1 55 ? 34.351 25.704 11.418 1.00 14.64 55 PHE B CA 1
ATOM 1691 C C . PHE B 1 55 ? 33.798 24.384 10.890 1.00 14.60 55 PHE B C 1
ATOM 1692 O O . PHE B 1 55 ? 33.843 24.105 9.696 1.00 12.40 55 PHE B O 1
ATOM 1700 N N . PRO B 1 56 ? 33.244 23.562 11.780 1.00 13.68 56 PRO B N 1
ATOM 1701 C CA . PRO B 1 56 ? 32.695 22.271 11.362 1.00 14.49 56 PRO B CA 1
ATOM 1702 C C . PRO B 1 56 ? 31.352 22.331 10.643 1.00 14.50 56 PRO B C 1
ATOM 1703 O O . PRO B 1 56 ? 30.546 23.231 10.875 1.00 13.19 56 PRO B O 1
ATOM 1707 N N . VAL B 1 57 ? 31.144 21.373 9.747 1.00 14.72 57 VAL B N 1
ATOM 1708 C CA . VAL B 1 57 ? 29.884 21.216 9.033 1.00 14.65 57 VAL B CA 1
ATOM 1709 C C . VAL B 1 57 ? 29.70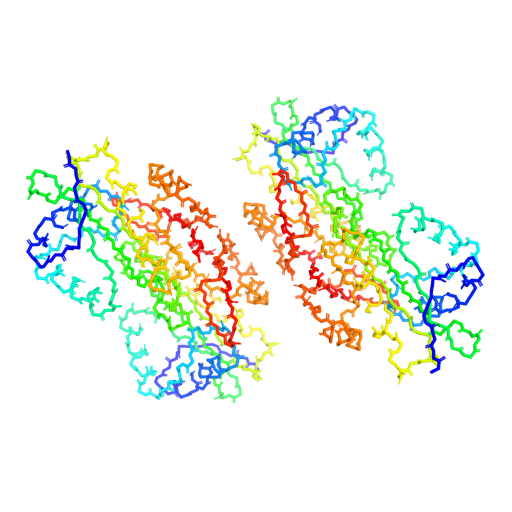1 19.704 9.076 1.00 14.10 57 VAL B C 1
ATOM 1710 O O . VAL B 1 57 ? 30.449 18.950 8.446 1.00 14.53 57 VAL B O 1
ATOM 1714 N N . ILE B 1 58 ? 28.720 19.275 9.859 1.00 13.02 58 ILE B N 1
ATOM 1715 C CA . ILE B 1 58 ? 28.444 17.863 10.057 1.00 13.02 58 ILE B CA 1
ATOM 1716 C C . ILE B 1 58 ? 27.085 17.472 9.503 1.00 13.03 58 ILE B C 1
ATOM 1717 O O . ILE B 1 58 ? 26.099 18.188 9.693 1.00 12.80 58 ILE B O 1
ATOM 1722 N N . VAL B 1 59 ? 27.034 16.343 8.802 1.00 12.09 59 VAL B N 1
ATOM 1723 C CA . VAL B 1 59 ? 25.770 15.864 8.264 1.00 10.98 59 VAL B CA 1
ATOM 1724 C C . VAL B 1 59 ? 25.387 14.554 8.924 1.00 12.05 59 VAL B C 1
ATOM 1725 O O . VAL B 1 59 ? 26.250 13.806 9.397 1.00 13.84 59 VAL B O 1
ATOM 1729 N N . ALA B 1 60 ? 24.083 14.301 8.981 1.00 12.71 60 ALA B N 1
ATOM 1730 C CA . ALA B 1 60 ? 23.535 13.067 9.539 1.00 11.82 60 ALA B CA 1
ATOM 1731 C C . ALA B 1 60 ? 23.036 12.313 8.307 1.00 12.44 60 ALA B C 1
ATOM 1732 O O . ALA B 1 60 ? 22.168 12.810 7.597 1.00 13.58 60 ALA B O 1
ATOM 1734 N N . ILE B 1 61 ? 23.596 11.138 8.040 1.00 11.97 61 ILE B N 1
ATOM 1735 C CA . ILE B 1 61 ? 23.205 10.353 6.869 1.00 12.96 61 ILE B CA 1
ATOM 1736 C C . ILE B 1 61 ? 22.218 9.221 7.193 1.00 15.16 61 ILE B C 1
ATOM 1737 O O . ILE B 1 61 ? 22.472 8.381 8.062 1.00 13.30 61 ILE B O 1
ATOM 1742 N N . LEU B 1 62 ? 21.091 9.223 6.486 1.00 15.47 62 LEU B N 1
ATOM 1743 C CA . LEU B 1 62 ? 20.043 8.221 6.659 1.00 17.14 62 LEU B CA 1
ATOM 1744 C C . LEU B 1 62 ? 19.608 7.716 5.292 1.00 19.13 62 LEU B C 1
ATOM 1745 O O . LEU B 1 62 ? 19.096 8.482 4.473 1.00 17.05 62 LEU B O 1
ATOM 1750 N N . ASP B 1 63 ? 19.809 6.427 5.042 1.00 21.60 63 ASP B N 1
ATOM 1751 C CA . ASP B 1 63 ? 19.434 5.848 3.755 1.00 22.94 63 ASP B CA 1
ATOM 1752 C C . ASP B 1 63 ? 20.239 6.488 2.627 1.00 20.22 63 ASP B C 1
ATOM 1753 O O . ASP B 1 63 ? 19.715 6.732 1.541 1.00 18.95 63 ASP B O 1
ATOM 1758 N N . GLY B 1 64 ? 21.516 6.749 2.887 1.00 20.49 64 GLY B N 1
ATOM 1759 C CA . GLY B 1 64 ? 22.368 7.357 1.880 1.00 20.45 64 GLY B CA 1
ATOM 1760 C C . GLY B 1 64 ? 22.031 8.806 1.579 1.00 20.63 64 GLY B C 1
ATOM 1761 O O . GLY B 1 64 ? 22.635 9.409 0.692 1.00 21.09 64 GLY B O 1
ATOM 1762 N N . LYS B 1 65 ? 21.070 9.363 2.314 1.00 19.69 65 LYS B N 1
ATOM 1763 C CA . LYS B 1 65 ? 20.639 10.751 2.128 1.00 18.65 65 LYS B CA 1
ATOM 1764 C C . LYS B 1 65 ? 20.964 11.628 3.341 1.00 16.48 65 LYS B C 1
ATOM 1765 O O . LYS B 1 65 ? 21.120 11.127 4.455 1.00 14.23 65 LYS B O 1
ATOM 1771 N N . VAL B 1 66 ? 21.040 12.941 3.127 1.00 15.51 66 VAL B N 1
ATOM 1772 C CA . VAL B 1 66 ? 21.306 13.869 4.226 1.00 14.72 66 VAL B CA 1
ATOM 1773 C C . VAL B 1 66 ? 19.996 14.094 4.978 1.00 13.07 66 VAL B C 1
ATOM 1774 O O . VAL B 1 66 ? 19.069 14.701 4.447 1.00 13.14 66 VAL B O 1
ATOM 1778 N N . ALA B 1 67 ? 19.924 13.599 6.211 1.00 12.50 67 ALA B N 1
ATOM 1779 C CA . ALA B 1 67 ? 18.717 13.740 7.023 1.00 13.37 67 ALA B CA 1
ATOM 1780 C C . ALA B 1 67 ? 18.840 14.870 8.050 1.00 13.38 67 ALA B C 1
ATOM 1781 O O . ALA B 1 67 ? 17.890 15.165 8.780 1.00 13.18 67 ALA B O 1
ATOM 1783 N N . GLY B 1 68 ? 20.018 15.489 8.096 1.00 11.09 68 GLY B N 1
ATOM 1784 C CA . GLY B 1 68 ? 20.257 16.589 9.007 1.00 10.04 68 GLY B CA 1
ATOM 1785 C C . GLY B 1 68 ? 21.672 17.135 8.888 1.00 11.06 68 GLY B C 1
ATOM 1786 O O . GLY B 1 68 ? 22.555 16.478 8.339 1.00 11.74 68 GLY B O 1
ATOM 1787 N N . TYR B 1 69 ? 21.891 18.354 9.366 1.00 10.85 69 TYR B N 1
ATOM 1788 C CA . TYR B 1 69 ? 23.231 18.928 9.344 1.00 11.45 69 TYR B CA 1
ATOM 1789 C C . TYR B 1 69 ? 23.341 19.943 10.463 1.00 10.24 69 TYR B C 1
ATOM 1790 O O . TYR B 1 69 ? 22.333 20.389 11.015 1.00 10.84 69 TYR B O 1
ATOM 1799 N N . ALA B 1 70 ? 24.572 20.294 10.807 1.00 9.45 70 ALA B N 1
ATOM 1800 C CA . ALA B 1 70 ? 24.807 21.245 11.873 1.00 10.39 70 ALA B CA 1
ATOM 1801 C C . ALA B 1 70 ? 26.154 21.908 11.660 1.00 11.12 70 ALA B C 1
ATOM 1802 O O . ALA B 1 70 ? 27.045 21.343 11.026 1.00 12.29 70 ALA B O 1
ATOM 1804 N N . SER B 1 71 ? 26.304 23.099 12.217 1.00 11.98 71 SER B N 1
ATOM 1805 C CA . SER B 1 71 ? 27.539 23.843 12.069 1.00 12.78 71 SER B CA 1
ATOM 1806 C C . SER B 1 71 ? 27.509 24.981 13.068 1.00 13.95 71 SER B C 1
ATOM 1807 O O . SER B 1 71 ? 26.480 25.231 13.699 1.00 15.18 71 SER B O 1
ATOM 1810 N N . TYR B 1 72 ? 28.649 25.641 13.245 1.00 14.96 72 TYR B N 1
ATOM 1811 C CA . TYR B 1 72 ? 28.720 26.810 14.111 1.00 16.07 72 TYR B CA 1
ATOM 1812 C C . TYR B 1 72 ? 29.695 27.778 13.478 1.00 17.16 72 TYR B C 1
ATOM 1813 O O . TYR B 1 72 ? 30.482 27.394 12.613 1.00 16.97 72 TYR B O 1
ATOM 1822 N N . GLY B 1 73 ? 29.600 29.041 13.878 1.00 17.68 73 GLY B N 1
ATOM 1823 C CA . GLY B 1 73 ? 30.471 30.068 13.339 1.00 16.15 73 GLY B CA 1
ATOM 1824 C C . GLY B 1 73 ? 30.420 31.293 14.226 1.00 15.90 73 GLY B C 1
ATOM 1825 O O . GLY B 1 73 ? 29.995 31.197 15.375 1.00 15.19 73 GLY B O 1
ATOM 1826 N N . ASP B 1 74 ? 30.839 32.444 13.707 1.00 14.79 74 ASP B N 1
ATOM 1827 C CA . ASP B 1 74 ? 30.825 33.665 14.504 1.00 17.25 74 ASP B CA 1
ATOM 1828 C C . ASP B 1 74 ? 29.458 33.981 15.098 1.00 16.37 74 ASP B C 1
ATOM 1829 O O . ASP B 1 74 ? 28.430 33.741 14.475 1.00 16.76 74 ASP B O 1
ATOM 1834 N N . TRP B 1 75 ? 29.463 34.522 16.311 1.00 17.06 75 TRP B N 1
ATOM 1835 C CA . TRP B 1 75 ? 28.238 34.949 16.967 1.00 16.62 75 TRP B CA 1
ATOM 1836 C C . TRP B 1 75 ? 28.243 36.466 16.790 1.00 18.07 75 TRP B C 1
ATOM 1837 O O . TRP B 1 75 ? 27.250 37.063 16.369 1.00 17.06 75 TRP B O 1
ATOM 1848 N N . ARG B 1 76 ? 29.385 37.077 17.103 1.00 19.66 76 ARG B N 1
ATOM 1849 C CA . ARG B 1 76 ? 29.582 38.522 16.955 1.00 20.63 76 ARG B CA 1
ATOM 1850 C C . ARG B 1 76 ? 30.915 38.669 16.224 1.00 21.80 76 ARG B C 1
ATOM 1851 O O . ARG B 1 76 ? 31.921 38.114 16.659 1.00 22.95 76 ARG B O 1
ATOM 1859 N N . ALA B 1 77 ? 30.924 39.408 15.118 1.00 23.82 77 ALA B N 1
ATOM 1860 C CA . ALA B 1 77 ? 32.138 39.575 14.321 1.00 24.87 77 ALA B CA 1
ATOM 1861 C C . ALA B 1 77 ? 33.175 40.522 14.911 1.00 24.25 77 ALA B C 1
ATOM 1862 O O . ALA B 1 77 ? 33.358 41.642 14.436 1.00 24.93 77 ALA B O 1
ATOM 1864 N N . PHE B 1 78 ? 33.849 40.052 15.954 1.00 23.81 78 PHE B N 1
ATOM 1865 C CA . PHE B 1 78 ? 34.890 40.812 16.625 1.00 24.37 78 PHE B CA 1
ATOM 1866 C C . PHE B 1 78 ? 35.918 39.857 17.221 1.00 24.37 78 PHE B C 1
ATOM 1867 O O . PHE B 1 78 ? 35.577 38.794 17.747 1.00 21.92 78 PHE B O 1
ATOM 1875 N N . ASP B 1 79 ? 37.180 40.254 17.131 1.00 24.73 79 ASP B N 1
ATOM 1876 C CA . ASP B 1 79 ? 38.294 39.465 17.634 1.00 25.20 79 ASP B CA 1
ATOM 1877 C C . ASP B 1 79 ? 38.100 39.048 19.097 1.00 23.28 79 ASP B C 1
ATOM 1878 O O . ASP B 1 79 ? 38.539 37.978 19.508 1.00 21.39 79 ASP B O 1
ATOM 1883 N N . GLY B 1 80 ? 37.437 39.897 19.875 1.00 19.71 80 GLY B N 1
ATOM 1884 C CA . GLY B 1 80 ? 37.213 39.592 21.278 1.00 16.41 80 GLY B CA 1
ATOM 1885 C C . GLY B 1 80 ? 36.295 38.407 21.524 1.00 14.29 80 GLY B C 1
ATOM 1886 O O . GLY B 1 80 ? 36.194 37.920 22.650 1.00 11.60 80 GLY B O 1
ATOM 1887 N N . TYR B 1 81 ? 35.619 37.942 20.480 1.00 13.32 81 TYR B N 1
ATOM 1888 C CA . TYR B 1 81 ? 34.722 36.798 20.620 1.00 13.92 81 TYR B CA 1
ATOM 1889 C C . TYR B 1 81 ? 35.319 35.510 20.040 1.00 15.91 81 TYR B C 1
ATOM 1890 O O . TYR B 1 81 ? 34.596 34.545 19.787 1.00 16.94 81 TYR B O 1
ATOM 1899 N N . ARG B 1 82 ? 36.633 35.497 19.838 1.00 16.70 82 ARG B N 1
ATOM 1900 C CA . ARG B 1 82 ? 37.325 34.327 19.285 1.00 18.07 82 ARG B CA 1
ATOM 1901 C C . ARG B 1 82 ? 36.880 33.002 19.890 1.00 16.35 82 ARG B C 1
ATOM 1902 O O . ARG B 1 82 ? 36.789 31.998 19.188 1.00 17.14 82 ARG B O 1
ATOM 1910 N N . HIS B 1 83 ? 36.617 32.994 21.192 1.00 16.09 83 HIS B N 1
ATOM 1911 C CA . HIS B 1 83 ? 36.233 31.761 21.871 1.00 16.51 83 HIS B CA 1
ATOM 1912 C C . HIS B 1 83 ? 34.725 31.530 22.014 1.00 13.97 83 HIS B C 1
ATOM 1913 O O . HIS B 1 83 ? 34.297 30.665 22.778 1.00 15.90 83 HIS B O 1
ATOM 1920 N N . THR B 1 84 ? 33.931 32.294 21.273 1.00 11.93 84 THR B N 1
ATOM 1921 C CA . THR B 1 84 ? 32.482 32.157 21.307 1.00 12.13 84 THR B CA 1
ATOM 1922 C C . THR B 1 84 ? 31.962 31.884 19.905 1.00 12.43 84 THR B C 1
ATOM 1923 O O . THR B 1 84 ? 32.316 32.575 18.957 1.00 14.95 84 THR B O 1
ATOM 1927 N N . ARG B 1 85 ? 31.126 30.863 19.773 1.00 12.74 85 ARG B N 1
ATOM 1928 C CA . ARG B 1 85 ? 30.579 30.505 18.477 1.00 12.29 85 ARG B CA 1
ATOM 1929 C C . ARG B 1 85 ? 29.078 30.267 18.577 1.00 12.96 85 ARG B C 1
ATOM 1930 O O . ARG B 1 85 ? 28.580 29.768 19.592 1.00 12.81 85 ARG B O 1
ATOM 1938 N N . GLU B 1 86 ? 28.349 30.639 17.531 1.00 14.56 86 GLU B N 1
ATOM 1939 C CA . GLU B 1 86 ? 26.909 30.415 17.518 1.00 14.45 86 GLU B CA 1
ATOM 1940 C C . GLU B 1 86 ? 26.676 29.185 16.649 1.00 15.40 86 GLU B C 1
ATOM 1941 O O . GLU B 1 86 ? 27.138 29.139 15.508 1.00 14.13 86 GLU B O 1
ATOM 1947 N N . HIS B 1 87 ? 25.968 28.195 17.188 1.00 16.33 87 HIS B N 1
ATOM 1948 C CA . HIS B 1 87 ? 25.697 26.962 16.449 1.00 17.35 87 HIS B CA 1
ATOM 1949 C C . HIS B 1 87 ? 24.269 26.883 15.935 1.00 19.37 87 HIS B C 1
ATOM 1950 O O . HIS B 1 87 ? 23.364 27.547 16.448 1.00 19.85 87 HIS B O 1
ATOM 1957 N N . SER B 1 88 ? 24.086 26.040 14.926 1.00 18.61 88 SER B N 1
ATOM 1958 C CA . SER B 1 88 ? 22.794 25.816 14.309 1.00 20.06 88 SER B CA 1
ATOM 1959 C C . SER B 1 88 ? 22.675 24.331 14.009 1.00 19.09 88 SER B C 1
ATOM 1960 O O . SER B 1 88 ? 23.649 23.693 13.619 1.00 17.83 88 SER B O 1
ATOM 1963 N N . VAL B 1 89 ? 21.480 23.786 14.196 1.00 19.51 89 VAL B N 1
ATOM 1964 C CA . VAL B 1 89 ? 21.225 22.381 13.915 1.00 17.24 89 VAL B CA 1
ATOM 1965 C C . VAL B 1 89 ? 19.912 22.264 13.147 1.00 17.14 89 VAL B C 1
ATOM 1966 O O . VAL B 1 89 ? 18.887 22.814 13.564 1.00 14.79 89 VAL B O 1
ATOM 1970 N N . TYR B 1 90 ? 19.948 21.550 12.023 1.00 15.81 90 TYR B N 1
ATOM 1971 C CA . TYR B 1 90 ? 18.755 21.357 11.200 1.00 16.85 90 TYR B CA 1
ATOM 1972 C C . TYR B 1 90 ? 18.512 19.888 10.886 1.00 16.79 90 TYR B C 1
ATOM 1973 O O . TYR B 1 90 ? 19.428 19.163 10.491 1.00 17.56 90 TYR B O 1
ATOM 1982 N N . VAL B 1 91 ? 17.270 19.455 11.064 1.00 17.39 91 VAL B N 1
ATOM 1983 C CA . VAL B 1 91 ? 16.893 18.072 10.780 1.00 16.68 91 VAL B CA 1
ATOM 1984 C C . VAL B 1 91 ? 15.856 18.090 9.658 1.00 16.94 91 VAL B C 1
ATOM 1985 O O . VAL B 1 91 ? 14.927 18.895 9.676 1.00 16.40 91 VAL B O 1
ATOM 1989 N N . HIS B 1 92 ? 16.029 17.207 8.681 1.00 17.42 92 HIS B N 1
ATOM 1990 C CA . HIS B 1 92 ? 15.118 17.120 7.545 1.00 18.50 92 HIS B CA 1
ATOM 1991 C C . HIS B 1 92 ? 13.682 16.883 8.018 1.00 19.02 92 HIS B C 1
ATOM 1992 O O . HIS B 1 92 ? 13.450 16.089 8.922 1.00 19.81 92 HIS B O 1
ATOM 1999 N N . LYS B 1 93 ? 12.731 17.580 7.402 1.00 20.59 93 LYS B N 1
ATOM 2000 C CA . LYS B 1 93 ? 11.315 17.473 7.759 1.00 22.86 93 LYS B CA 1
ATOM 2001 C C . LYS B 1 93 ? 10.763 16.051 7.814 1.00 22.74 93 LYS B C 1
ATOM 2002 O O . LYS B 1 93 ? 9.858 15.764 8.600 1.00 23.53 93 LYS B O 1
ATOM 2008 N N . ASP B 1 94 ? 11.302 15.167 6.980 1.00 23.04 94 ASP B N 1
ATOM 2009 C CA . ASP B 1 94 ? 10.844 13.786 6.939 1.00 24.12 94 ASP B CA 1
ATOM 2010 C C . ASP B 1 94 ? 11.734 12.837 7.735 1.00 23.99 94 ASP B C 1
ATOM 2011 O O . ASP B 1 94 ? 11.712 11.632 7.499 1.00 24.10 94 ASP B O 1
ATOM 2016 N N . ALA B 1 95 ? 12.508 13.373 8.678 1.00 23.64 95 ALA B N 1
ATOM 2017 C CA . ALA B 1 95 ? 13.401 12.552 9.491 1.00 22.11 95 ALA B CA 1
ATOM 2018 C C . ALA B 1 95 ? 13.407 12.965 10.962 1.00 22.46 95 ALA B C 1
ATOM 2019 O O . ALA B 1 95 ? 14.367 12.701 11.687 1.00 22.60 95 ALA B O 1
ATOM 2021 N N . ARG B 1 96 ? 12.333 13.609 11.397 1.00 22.46 96 ARG B N 1
ATOM 2022 C CA . ARG B 1 96 ? 12.215 14.051 12.778 1.00 23.78 96 ARG B CA 1
ATOM 2023 C C . ARG B 1 96 ? 11.818 12.879 13.676 1.00 24.12 96 ARG B C 1
ATOM 2024 O O . ARG B 1 96 ? 11.334 11.852 13.198 1.00 22.00 96 ARG B O 1
ATOM 2032 N N . GLY B 1 97 ? 12.041 13.036 14.977 1.00 24.96 97 GLY B N 1
ATOM 2033 C CA . GLY B 1 97 ? 11.678 11.996 15.923 1.00 25.64 97 GLY B CA 1
ATOM 2034 C C . GLY B 1 97 ? 12.637 10.826 16.008 1.00 25.63 97 GLY B C 1
ATOM 2035 O O . GLY B 1 97 ? 12.298 9.792 16.580 1.00 25.85 97 GLY B O 1
ATOM 2036 N N . HIS B 1 98 ? 13.832 10.969 15.444 1.00 25.29 98 HIS B N 1
ATOM 2037 C CA . HIS B 1 98 ? 14.798 9.877 15.497 1.00 24.90 98 HIS B CA 1
ATOM 2038 C C . HIS B 1 98 ? 16.027 10.219 16.329 1.00 22.85 98 HIS B C 1
ATOM 2039 O O . HIS B 1 98 ? 17.003 9.473 16.335 1.00 24.62 98 HIS B O 1
ATOM 2046 N N . GLY B 1 99 ? 15.978 11.347 17.029 1.00 19.87 99 GLY B N 1
ATOM 2047 C CA . GLY B 1 99 ? 17.096 11.741 17.867 1.00 19.03 99 GLY B CA 1
ATOM 2048 C C . GLY B 1 99 ? 18.257 12.343 17.102 1.00 17.36 99 GLY B C 1
ATOM 2049 O O . GLY B 1 99 ? 19.323 12.599 17.665 1.00 18.30 99 GLY B O 1
ATOM 2050 N N . ILE B 1 100 ? 18.058 12.577 15.814 1.00 15.64 100 ILE B N 1
ATOM 2051 C CA . ILE B 1 100 ? 19.109 13.152 15.000 1.00 14.66 100 ILE B CA 1
ATOM 2052 C C . ILE B 1 100 ? 19.561 14.523 15.517 1.00 12.82 100 ILE B C 1
ATOM 2053 O O . ILE B 1 100 ? 20.757 14.807 15.555 1.00 13.66 100 ILE B O 1
ATOM 2058 N N . GLY B 1 101 ? 18.603 15.354 15.923 1.00 13.27 101 GLY B N 1
ATOM 2059 C CA . GLY B 1 101 ? 18.915 16.685 16.426 1.00 13.03 101 GLY B CA 1
ATOM 2060 C C . GLY B 1 101 ? 19.907 16.714 17.572 1.00 14.91 101 GLY B C 1
ATOM 2061 O O . GLY B 1 101 ? 20.899 17.451 17.533 1.00 13.93 101 GLY B O 1
ATOM 2062 N N . LYS B 1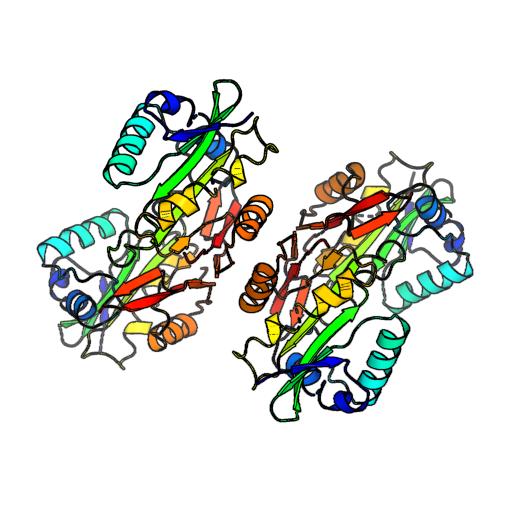 102 ? 19.644 15.910 18.598 1.00 15.47 102 LYS B N 1
ATOM 2063 C CA . LYS B 1 102 ? 20.523 15.846 19.765 1.00 15.80 102 LYS B CA 1
ATOM 2064 C C . LYS B 1 102 ? 21.897 15.272 19.412 1.00 15.71 102 LYS B C 1
ATOM 2065 O O . LYS B 1 102 ? 22.912 15.714 19.947 1.00 15.79 102 LYS B O 1
ATOM 2071 N N . ARG B 1 103 ? 21.941 14.291 18.517 1.00 15.08 103 ARG B N 1
ATOM 2072 C CA . ARG B 1 103 ? 23.233 13.728 18.140 1.00 15.08 103 ARG B CA 1
ATOM 2073 C C . ARG B 1 103 ? 24.059 14.778 17.398 1.00 13.98 103 ARG B C 1
ATOM 2074 O O . ARG B 1 103 ? 25.269 14.873 17.590 1.00 14.59 103 ARG B O 1
ATOM 2082 N N . LEU B 1 104 ? 23.405 15.575 16.562 1.00 13.70 104 LEU B N 1
ATOM 2083 C CA . LEU B 1 104 ? 24.117 16.604 15.827 1.00 14.09 104 LEU B CA 1
ATOM 2084 C C . LEU B 1 104 ? 24.669 17.669 16.764 1.00 16.13 104 LEU B C 1
ATOM 2085 O O . LEU B 1 104 ? 25.838 18.042 16.662 1.00 15.65 104 LEU B O 1
ATOM 2098 N N . GLN B 1 106 ? 25.307 17.413 19.920 1.00 16.45 106 GLN B N 1
ATOM 2099 C CA . GLN B 1 106 ? 26.359 16.832 20.747 1.00 17.33 106 GLN B CA 1
ATOM 2100 C C . GLN B 1 106 ? 27.649 16.761 19.952 1.00 17.75 106 GLN B C 1
ATOM 2101 O O . GLN B 1 106 ? 28.737 16.930 20.499 1.00 17.90 106 GLN B O 1
ATOM 2107 N N . ALA B 1 107 ? 27.519 16.496 18.658 1.00 16.69 107 ALA B N 1
ATOM 2108 C CA . ALA B 1 107 ? 28.678 16.419 17.790 1.00 17.49 107 ALA B CA 1
ATOM 2109 C C . ALA B 1 107 ? 29.356 17.790 17.747 1.00 16.72 107 ALA B C 1
ATOM 2110 O O . ALA B 1 107 ? 30.583 17.877 17.746 1.00 15.03 107 ALA B O 1
ATOM 2112 N N . LEU B 1 108 ? 28.557 18.856 17.720 1.00 13.65 108 LEU B N 1
ATOM 2113 C CA . LEU B 1 108 ? 29.111 20.207 17.676 1.00 15.98 108 LEU B CA 1
ATOM 2114 C C . LEU B 1 108 ? 29.769 20.575 18.999 1.00 15.20 108 LEU B C 1
ATOM 2115 O O . LEU B 1 108 ? 30.803 21.241 19.029 1.00 14.22 108 LEU B O 1
ATOM 2120 N N . ILE B 1 109 ? 29.151 20.158 20.096 1.00 16.65 109 ILE B N 1
ATOM 2121 C CA . ILE B 1 109 ? 29.690 20.446 21.420 1.00 17.48 109 ILE B CA 1
ATOM 2122 C C . ILE B 1 109 ? 31.066 19.801 21.550 1.00 17.94 109 ILE B C 1
ATOM 2123 O O . ILE B 1 109 ? 32.011 20.425 22.043 1.00 18.54 109 ILE B O 1
ATOM 2128 N N . ASP B 1 110 ? 31.172 18.564 21.073 1.00 15.97 110 ASP B N 1
ATOM 2129 C CA . ASP B 1 110 ? 32.423 17.819 21.117 1.00 17.85 110 ASP B CA 1
ATOM 2130 C C . ASP B 1 110 ? 33.499 18.489 20.267 1.00 16.58 110 ASP B C 1
ATOM 2131 O O . ASP B 1 110 ? 34.656 18.577 20.673 1.00 17.15 110 ASP B O 1
ATOM 2136 N N . HIS B 1 111 ? 33.120 18.952 19.081 1.00 18.44 111 HIS B N 1
ATOM 2137 C CA . HIS B 1 111 ? 34.072 19.612 18.195 1.00 17.45 111 HIS B CA 1
ATOM 2138 C C . HIS B 1 111 ? 34.495 20.947 18.790 1.00 17.54 111 HIS B C 1
ATOM 2139 O O . HIS B 1 111 ? 35.674 21.318 18.755 1.00 17.26 111 HIS B O 1
ATOM 2146 N N . ALA B 1 112 ? 33.522 21.671 19.331 1.00 16.05 112 ALA B N 1
ATOM 2147 C CA . ALA B 1 112 ? 33.778 22.973 19.939 1.00 15.99 112 ALA B CA 1
ATOM 2148 C C . ALA B 1 112 ? 34.770 22.840 21.092 1.00 16.45 112 ALA B C 1
ATOM 2149 O O . ALA B 1 112 ? 35.742 23.596 21.184 1.00 13.96 112 ALA B O 1
ATOM 2151 N N . GLY B 1 113 ? 34.512 21.875 21.968 1.00 16.32 113 GLY B N 1
ATOM 2152 C CA . GLY B 1 113 ? 35.383 21.649 23.104 1.00 18.93 113 GLY B CA 1
ATOM 2153 C C . GLY B 1 113 ? 36.823 21.351 22.727 1.00 20.15 113 GLY B C 1
ATOM 2154 O O . GLY B 1 113 ? 37.738 21.611 23.510 1.00 21.71 113 GLY B O 1
ATOM 2155 N N . GLY B 1 114 ? 37.026 20.802 21.533 1.00 20.53 114 GLY B N 1
ATOM 2156 C CA . GLY B 1 114 ? 38.369 20.477 21.085 1.00 20.71 114 GLY B CA 1
ATOM 2157 C C . GLY B 1 114 ? 38.899 21.483 20.080 1.00 22.61 114 GLY B C 1
ATOM 2158 O O . GLY B 1 114 ? 39.979 21.304 19.512 1.00 21.33 114 GLY B O 1
ATOM 2159 N N . ASN B 1 115 ? 38.137 22.550 19.866 1.00 20.73 115 ASN B N 1
ATOM 2160 C CA . ASN B 1 115 ? 38.517 23.588 18.915 1.00 21.67 115 ASN B CA 1
ATOM 2161 C C . ASN B 1 115 ? 38.681 24.951 19.595 1.00 22.24 115 ASN B C 1
ATOM 2162 O O . ASN B 1 115 ? 38.411 25.997 19.000 1.00 22.74 115 ASN B O 1
ATOM 2167 N N . ASP B 1 116 ? 39.111 24.924 20.852 1.00 22.12 116 ASP B N 1
ATOM 2168 C CA . ASP B 1 116 ? 39.345 26.143 21.610 1.00 22.24 116 ASP B CA 1
ATOM 2169 C C . ASP B 1 116 ? 38.115 27.044 21.697 1.00 22.25 116 ASP B C 1
ATOM 2170 O O . ASP B 1 116 ? 38.218 28.279 21.649 1.00 21.47 116 ASP B O 1
ATOM 2175 N N . VAL B 1 117 ? 36.948 26.420 21.806 1.00 19.10 117 VAL B N 1
ATOM 2176 C CA . VAL B 1 117 ? 35.702 27.159 21.934 1.00 17.51 117 VAL B CA 1
ATOM 2177 C C . VAL B 1 117 ? 35.291 27.125 23.395 1.00 17.02 117 VAL B C 1
ATOM 2178 O O . VAL B 1 117 ? 35.109 26.056 23.982 1.00 17.43 117 VAL B O 1
ATOM 2182 N N . HIS B 1 118 ? 35.156 28.303 23.986 1.00 15.34 118 HIS B N 1
ATOM 2183 C CA . HIS B 1 118 ? 34.781 28.412 25.387 1.00 14.10 118 HIS B CA 1
ATOM 2184 C C . HIS B 1 118 ? 33.270 28.479 25.593 1.00 12.08 118 HIS B C 1
ATOM 2185 O O . HIS B 1 118 ? 32.755 27.941 26.568 1.00 12.37 118 HIS B O 1
ATOM 2192 N N . VAL B 1 119 ? 32.565 29.140 24.678 1.00 13.90 119 VAL B N 1
ATOM 2193 C CA . VAL B 1 119 ? 31.114 29.293 24.792 1.00 12.50 119 VAL B CA 1
ATOM 2194 C C . VAL B 1 119 ? 30.331 29.079 23.493 1.00 13.18 119 VAL B C 1
ATOM 2195 O O . VAL B 1 119 ? 30.733 29.548 22.428 1.00 11.93 119 VAL B O 1
ATOM 2199 N N . LEU B 1 120 ? 29.209 28.367 23.593 1.00 13.90 120 LEU B N 1
ATOM 2200 C CA . LEU B 1 120 ? 28.342 28.143 22.446 1.00 13.57 120 LEU B CA 1
ATOM 2201 C C . LEU B 1 120 ? 27.074 28.945 22.681 1.00 15.42 120 LEU B C 1
ATOM 2202 O O . LEU B 1 120 ? 26.496 28.910 23.768 1.00 15.18 120 LEU B O 1
ATOM 2207 N N . ILE B 1 121 ? 26.650 29.678 21.661 1.00 15.71 121 ILE B N 1
ATOM 2208 C CA . ILE B 1 121 ? 25.452 30.493 21.764 1.00 15.18 121 ILE B CA 1
ATOM 2209 C C . ILE B 1 121 ? 24.393 29.992 20.803 1.00 15.47 121 ILE B C 1
ATOM 2210 O O . ILE B 1 121 ? 24.682 29.670 19.652 1.00 15.77 121 ILE B O 1
ATOM 2215 N N . ALA B 1 122 ? 23.162 29.922 21.287 1.00 16.20 122 ALA B N 1
ATOM 2216 C CA . ALA B 1 122 ? 22.057 29.490 20.460 1.00 16.79 122 ALA B CA 1
ATOM 2217 C C . ALA B 1 122 ? 21.039 30.631 20.359 1.00 16.98 122 ALA B C 1
ATOM 2218 O O . ALA B 1 122 ? 20.716 31.280 21.356 1.00 16.83 122 ALA B O 1
ATOM 2220 N N . ALA B 1 123 ? 20.571 30.875 19.137 1.00 16.15 123 ALA B N 1
ATOM 2221 C CA . ALA B 1 123 ? 19.568 31.897 18.836 1.00 16.09 123 ALA B CA 1
ATOM 2222 C C . ALA B 1 123 ? 18.345 31.103 18.374 1.00 15.63 123 ALA B C 1
ATOM 2223 O O . ALA B 1 123 ? 18.277 30.639 17.230 1.00 16.00 123 ALA B O 1
ATOM 2225 N N . ILE B 1 124 ? 17.382 30.953 19.273 1.00 15.00 124 ILE B N 1
ATOM 2226 C CA . ILE B 1 124 ? 16.183 30.165 18.995 1.00 14.72 124 ILE B CA 1
ATOM 2227 C C . ILE B 1 124 ? 14.904 30.996 18.952 1.00 14.56 124 ILE B C 1
ATOM 2228 O O . ILE B 1 124 ? 14.712 31.872 19.790 1.00 14.71 124 ILE B O 1
ATOM 2233 N N . GLU B 1 125 ? 14.024 30.717 17.991 1.00 14.83 125 GLU B N 1
ATOM 2234 C CA . GLU B 1 125 ? 12.766 31.455 17.933 1.00 17.21 125 GLU B CA 1
ATOM 2235 C C . GLU B 1 125 ? 12.091 31.133 19.261 1.00 14.79 125 GLU B C 1
ATOM 2236 O O . GLU B 1 125 ? 11.908 29.965 19.606 1.00 14.77 125 GLU B O 1
ATOM 2242 N N . ALA B 1 126 ? 11.733 32.177 20.000 1.00 13.94 126 ALA B N 1
ATOM 2243 C CA . ALA B 1 126 ? 11.137 32.046 21.329 1.00 14.62 126 ALA B CA 1
ATOM 2244 C C . ALA B 1 126 ? 10.025 31.016 21.529 1.00 13.30 126 ALA B C 1
ATOM 2245 O O . ALA B 1 126 ? 9.955 30.398 22.584 1.00 12.97 126 ALA B O 1
ATOM 2247 N N . GLU B 1 127 ? 9.156 30.844 20.537 1.00 13.45 127 GLU B N 1
ATOM 2248 C CA . GLU B 1 127 ? 8.049 29.896 20.667 1.00 14.33 127 GLU B CA 1
ATOM 2249 C C . GLU B 1 127 ? 8.425 28.460 20.310 1.00 14.56 127 GLU B C 1
ATOM 2250 O O . GLU B 1 127 ? 7.630 27.536 20.508 1.00 14.85 127 GLU B O 1
ATOM 2256 N N . ASN B 1 128 ? 9.627 28.261 19.784 1.00 11.94 128 ASN B N 1
ATOM 2257 C CA . ASN B 1 128 ? 10.044 26.910 19.423 1.00 12.74 128 ASN B CA 1
ATOM 2258 C C . ASN B 1 128 ? 10.401 26.112 20.683 1.00 14.08 128 ASN B C 1
ATOM 2259 O O . ASN B 1 128 ? 11.572 25.996 21.047 1.00 13.57 128 ASN B O 1
ATOM 2264 N N . THR B 1 129 ? 9.382 25.550 21.333 1.00 13.62 129 THR B N 1
ATOM 2265 C CA . THR B 1 129 ? 9.562 24.781 22.565 1.00 14.63 129 THR B CA 1
ATOM 2266 C C . THR B 1 129 ? 10.447 23.549 22.368 1.00 13.63 129 THR B C 1
ATOM 2267 O O . THR B 1 129 ? 11.245 23.213 23.237 1.00 14.97 129 THR B O 1
ATOM 2271 N N . ALA B 1 130 ? 10.306 22.881 21.230 1.00 14.45 130 ALA B N 1
ATOM 2272 C CA . ALA B 1 130 ? 11.110 21.698 20.946 1.00 13.30 130 ALA B CA 1
ATOM 2273 C C . ALA B 1 130 ? 12.608 22.024 20.979 1.00 12.85 130 ALA B C 1
ATOM 2274 O O . ALA B 1 130 ? 13.388 21.311 21.606 1.00 14.24 130 ALA B O 1
ATOM 2276 N N . SER B 1 131 ? 13.002 23.101 20.307 1.00 9.62 131 SER B N 1
ATOM 2277 C CA . SER B 1 131 ? 14.406 23.495 20.254 1.00 11.65 131 SER B CA 1
ATOM 2278 C C . SER B 1 131 ? 14.975 23.876 21.623 1.00 11.99 131 SER B C 1
ATOM 2279 O O . SER B 1 131 ? 16.080 23.465 21.978 1.00 11.52 131 SER B O 1
ATOM 2282 N N . ILE B 1 132 ? 14.218 24.670 22.375 1.00 11.88 132 ILE B N 1
ATOM 2283 C CA . ILE B 1 132 ? 14.614 25.104 23.706 1.00 12.77 132 ILE B CA 1
ATOM 2284 C C . ILE B 1 132 ? 14.839 23.897 24.615 1.00 14.10 132 ILE B C 1
ATOM 2285 O O . ILE B 1 132 ? 15.840 23.830 25.330 1.00 12.46 132 ILE B O 1
ATOM 2290 N N . ARG B 1 133 ? 13.914 22.940 24.580 1.00 15.03 133 ARG B N 1
ATOM 2291 C CA . ARG B 1 133 ? 14.045 21.744 25.405 1.00 14.85 133 ARG B CA 1
ATOM 2292 C C . ARG B 1 133 ? 15.237 20.903 24.960 1.00 12.46 133 ARG B C 1
ATOM 2293 O O . ARG B 1 133 ? 15.873 20.257 25.781 1.00 10.97 133 ARG B O 1
ATOM 2301 N N . LEU B 1 134 ? 15.528 20.900 23.662 1.00 13.08 134 LEU B N 1
ATOM 2302 C CA . LEU B 1 134 ? 16.657 20.131 23.148 1.00 12.89 134 LEU B CA 1
ATOM 2303 C C . LEU B 1 134 ? 17.944 20.714 23.710 1.00 12.81 134 LEU B C 1
ATOM 2304 O O . LEU B 1 134 ? 18.817 19.989 24.190 1.00 12.00 134 LEU B O 1
ATOM 2309 N N . HIS B 1 135 ? 18.056 22.033 23.663 1.00 13.15 135 HIS B N 1
ATOM 2310 C CA . HIS B 1 135 ? 19.245 22.696 24.180 1.00 14.18 135 HIS B CA 1
ATOM 2311 C C . HIS B 1 135 ? 19.391 22.495 25.683 1.00 14.76 135 HIS B C 1
ATOM 2312 O O . HIS B 1 135 ? 20.484 22.195 26.172 1.00 14.87 135 HIS B O 1
ATOM 2319 N N . GLU B 1 136 ? 18.294 22.648 26.418 1.00 15.18 136 GLU B N 1
ATOM 2320 C CA . GLU B 1 136 ? 18.340 22.467 27.869 1.00 17.51 136 GLU B CA 1
ATOM 2321 C C . GLU B 1 136 ? 18.811 21.059 28.225 1.00 17.69 136 GLU B C 1
ATOM 2322 O O . GLU B 1 136 ? 19.521 20.865 29.211 1.00 18.40 136 GLU B O 1
ATOM 2328 N N . SER B 1 137 ? 18.413 20.080 27.415 1.00 18.31 137 SER B N 1
ATOM 2329 C CA . SER B 1 137 ? 18.794 18.697 27.656 1.00 16.03 137 SER B CA 1
ATOM 2330 C C . SER B 1 137 ? 20.285 18.518 27.429 1.00 16.21 137 SER B C 1
ATOM 2331 O O . SER B 1 137 ? 20.848 17.478 27.756 1.00 16.60 137 SER B O 1
ATOM 2334 N N . LEU B 1 138 ? 20.918 19.537 26.859 1.00 16.58 138 LEU B N 1
ATOM 2335 C CA . LEU B 1 138 ? 22.346 19.497 26.597 1.00 16.25 138 LEU B CA 1
ATOM 2336 C C . LEU B 1 138 ? 23.129 20.482 27.461 1.00 17.02 138 LEU B C 1
ATOM 2337 O O . LEU B 1 138 ? 24.285 20.798 27.172 1.00 18.18 138 LEU B O 1
ATOM 2342 N N . GLY B 1 139 ? 22.493 20.978 28.516 1.00 16.22 139 GLY B N 1
ATOM 2343 C CA . GLY B 1 139 ? 23.175 21.894 29.413 1.00 15.80 139 GLY B CA 1
ATOM 2344 C C . GLY B 1 139 ? 23.063 23.380 29.122 1.00 16.46 139 GLY B C 1
ATOM 2345 O O . GLY B 1 139 ? 23.574 24.187 29.897 1.00 17.72 139 GLY B O 1
ATOM 2346 N N . PHE B 1 140 ? 22.407 23.759 28.028 1.00 13.88 140 PHE B N 1
ATOM 2347 C CA . PHE B 1 140 ? 22.275 25.178 27.723 1.00 14.22 140 PHE B CA 1
ATOM 2348 C C . PHE B 1 140 ? 21.406 25.883 28.750 1.00 16.17 140 PHE B C 1
ATOM 2349 O O . PHE B 1 140 ? 20.458 25.302 29.279 1.00 14.55 140 PHE B O 1
ATOM 2357 N N . ARG B 1 141 ? 21.743 27.140 29.025 1.00 16.46 141 ARG B N 1
ATOM 2358 C CA . ARG B 1 141 ? 21.003 27.962 29.982 1.00 18.61 141 ARG B CA 1
ATOM 2359 C C . ARG B 1 141 ? 20.372 29.122 29.219 1.00 18.07 141 ARG B C 1
ATOM 2360 O O . ARG B 1 141 ? 20.982 29.670 28.305 1.00 17.41 141 ARG B O 1
ATOM 2368 N N . VAL B 1 142 ? 19.153 29.494 29.589 1.00 17.56 142 VAL B N 1
ATOM 2369 C CA . VAL B 1 142 ? 18.475 30.603 28.928 1.00 16.44 142 VAL B CA 1
ATOM 2370 C C . VAL B 1 142 ? 19.152 31.911 29.328 1.00 14.50 142 VAL B C 1
ATOM 2371 O O . VAL B 1 142 ? 19.309 32.184 30.516 1.00 13.43 142 VAL B O 1
ATOM 2375 N N . VAL B 1 143 ? 19.588 32.702 28.350 1.00 11.70 143 VAL B N 1
ATOM 2376 C CA . VAL B 1 143 ? 20.215 33.981 28.671 1.00 12.83 143 VAL B CA 1
ATOM 2377 C C . VAL B 1 143 ? 19.139 35.051 28.745 1.00 13.83 143 VAL B C 1
ATOM 2378 O O . VAL B 1 143 ? 19.066 35.809 29.714 1.00 14.19 143 VAL B O 1
ATOM 2382 N N . GLY B 1 144 ? 18.300 35.101 27.717 1.00 14.39 144 GLY B N 1
ATOM 2383 C CA . GLY B 1 144 ? 17.235 36.083 27.687 1.00 14.56 144 GLY B CA 1
ATOM 2384 C C . GLY B 1 144 ? 16.382 35.951 26.446 1.00 14.22 144 GLY B C 1
ATOM 2385 O O . GLY B 1 144 ? 16.671 35.144 25.564 1.00 15.36 144 GLY B O 1
ATOM 2386 N N . ARG B 1 145 ? 15.330 36.754 26.375 1.00 14.15 145 ARG B N 1
ATOM 2387 C CA . ARG B 1 145 ? 14.421 36.719 25.241 1.00 15.22 145 ARG B CA 1
ATOM 2388 C C . ARG B 1 145 ? 14.241 38.117 24.673 1.00 14.59 145 ARG B C 1
ATOM 2389 O O . ARG B 1 145 ? 13.776 39.020 25.369 1.00 15.04 145 ARG B O 1
ATOM 2397 N N . PHE B 1 146 ? 14.624 38.301 23.411 1.00 14.19 146 PHE B N 1
ATOM 2398 C CA . PHE B 1 146 ? 14.473 39.606 22.776 1.00 13.54 146 PHE B CA 1
ATOM 2399 C C . PHE B 1 146 ? 13.087 39.691 22.164 1.00 13.92 146 PHE B C 1
ATOM 2400 O O . PHE B 1 146 ? 12.668 38.809 21.412 1.00 12.59 146 PHE B O 1
ATOM 2408 N N . SER B 1 147 ? 12.387 40.775 22.482 1.00 13.24 147 SER B N 1
ATOM 2409 C CA . SER B 1 147 ? 11.028 40.987 22.010 1.00 11.35 147 SER B CA 1
ATOM 2410 C C . SER B 1 147 ? 10.871 41.641 20.639 1.00 11.84 147 SER B C 1
ATOM 2411 O O . SER B 1 147 ? 11.348 42.753 20.407 1.00 11.59 147 SER B O 1
ATOM 2414 N N . GLU B 1 148 ? 10.189 40.930 19.744 1.00 10.32 148 GLU B N 1
ATOM 2415 C CA . GLU B 1 148 ? 9.889 41.406 18.395 1.00 12.11 148 GLU B CA 1
ATOM 2416 C C . GLU B 1 148 ? 11.074 41.958 17.609 1.00 11.71 148 GLU B C 1
ATOM 2417 O O . GLU B 1 148 ? 10.955 42.959 16.906 1.00 14.09 148 GLU B O 1
ATOM 2423 N N . VAL B 1 149 ? 12.212 41.287 17.711 1.00 13.09 149 VAL B N 1
ATOM 2424 C CA . VAL B 1 149 ? 13.410 41.716 17.005 1.00 11.15 149 VAL B CA 1
ATOM 2425 C C . VAL B 1 149 ? 13.444 41.181 15.574 1.00 10.05 149 VAL B C 1
ATOM 2426 O O . VAL B 1 149 ? 14.246 41.624 14.748 1.00 11.10 149 VAL B O 1
ATOM 2430 N N . GLY B 1 150 ? 12.563 40.233 15.282 1.00 9.33 150 GLY B N 1
ATOM 2431 C CA . GLY B 1 150 ? 12.516 39.670 13.949 1.00 10.71 150 GLY B CA 1
ATOM 2432 C C . GLY B 1 150 ? 11.129 39.690 13.343 1.00 13.99 150 GLY B C 1
ATOM 2433 O O . GLY B 1 150 ? 10.134 39.929 14.027 1.00 16.70 150 GLY B O 1
ATOM 2434 N N . THR B 1 151 ? 11.058 39.466 12.039 1.00 13.84 151 THR B N 1
ATOM 2435 C CA . THR B 1 151 ? 9.773 39.425 11.379 1.00 12.37 151 THR B CA 1
ATOM 2436 C C . THR B 1 151 ? 9.805 38.445 10.226 1.00 12.02 151 THR B C 1
ATOM 2437 O O . THR B 1 151 ? 10.784 38.365 9.481 1.00 12.30 151 THR B O 1
ATOM 2441 N N . LYS B 1 152 ? 8.734 37.669 10.123 1.00 11.77 152 LYS B N 1
ATOM 2442 C CA . LYS B 1 152 ? 8.570 36.691 9.059 1.00 11.94 152 LYS B CA 1
ATOM 2443 C C . LYS B 1 152 ? 7.107 36.265 9.074 1.00 12.64 152 LYS B C 1
ATOM 2444 O O . LYS B 1 152 ? 6.457 36.312 10.115 1.00 12.21 152 LYS B O 1
ATOM 2450 N N . PHE B 1 153 ? 6.591 35.869 7.916 1.00 12.92 153 PHE B N 1
ATOM 2451 C CA . PHE B 1 153 ? 5.199 35.453 7.794 1.00 14.57 153 PHE B CA 1
ATOM 2452 C C . PHE B 1 153 ? 4.266 36.581 8.205 1.00 16.98 153 PHE B C 1
ATOM 2453 O O . PHE B 1 153 ? 3.136 36.340 8.622 1.00 18.46 153 PHE B O 1
ATOM 2461 N N . GLY B 1 154 ? 4.754 37.813 8.093 1.00 18.08 154 GLY B N 1
ATOM 2462 C CA . GLY B 1 154 ? 3.954 38.973 8.441 1.00 18.52 154 GLY B CA 1
ATOM 2463 C C . GLY B 1 154 ? 3.696 39.147 9.924 1.00 19.02 154 GLY B C 1
ATOM 2464 O O . GLY B 1 154 ? 2.708 39.764 10.313 1.00 20.51 154 GLY B O 1
ATOM 2465 N N . ARG B 1 155 ? 4.576 38.613 10.763 1.00 19.33 155 ARG B N 1
ATOM 2466 C CA . ARG B 1 155 ? 4.403 38.737 12.207 1.00 19.36 155 ARG B CA 1
ATOM 2467 C C . ARG B 1 155 ? 5.727 38.987 12.915 1.00 19.23 155 ARG B C 1
ATOM 2468 O O . ARG B 1 155 ? 6.794 38.640 12.397 1.00 17.99 155 ARG B O 1
ATOM 2476 N N . TRP B 1 156 ? 5.649 39.604 14.093 1.00 17.33 156 TRP B N 1
ATOM 2477 C CA . TRP B 1 156 ? 6.827 39.883 14.912 1.00 18.08 156 TRP B CA 1
ATOM 2478 C C . TRP B 1 156 ? 7.310 38.585 15.534 1.00 18.69 156 TRP B C 1
ATOM 2479 O O . TRP B 1 156 ? 6.501 37.750 15.934 1.00 20.30 156 TRP B O 1
ATOM 2490 N N . LEU B 1 157 ? 8.624 38.417 15.623 1.00 18.49 157 LEU B N 1
ATOM 2491 C CA . LEU B 1 157 ? 9.206 37.219 16.218 1.00 16.12 157 LEU B CA 1
ATOM 2492 C C . LEU B 1 157 ? 10.162 37.592 17.348 1.00 14.68 157 LEU B C 1
ATOM 2493 O O . LEU B 1 157 ? 10.892 38.585 17.261 1.00 12.85 157 LEU B O 1
ATOM 2498 N N . ASP B 1 158 ? 10.146 36.789 18.408 1.00 13.42 158 ASP B N 1
ATOM 2499 C CA . ASP B 1 158 ? 11.017 36.993 19.560 1.00 14.94 158 ASP B CA 1
ATOM 2500 C C . ASP B 1 158 ? 12.205 36.061 19.408 1.00 15.65 158 ASP B C 1
ATOM 2501 O O . ASP B 1 158 ? 12.101 35.008 18.771 1.00 17.97 158 ASP B O 1
ATOM 2506 N N . LEU B 1 159 ? 13.335 36.447 19.990 1.00 15.84 159 LEU B N 1
ATOM 2507 C CA . LEU B 1 159 ? 14.547 35.636 19.911 1.00 14.19 159 LEU B CA 1
ATOM 2508 C C . LEU B 1 159 ? 15.024 35.237 21.305 1.00 14.32 159 LEU B C 1
ATOM 2509 O O . LEU B 1 159 ? 15.375 36.096 22.119 1.00 15.36 159 LEU B O 1
ATOM 2514 N N . THR B 1 160 ? 15.023 33.937 21.584 1.00 13.80 160 THR B N 1
ATOM 2515 C CA . THR B 1 160 ? 15.495 33.448 22.871 1.00 13.08 160 THR B CA 1
ATOM 2516 C C . THR B 1 160 ? 16.903 32.920 22.681 1.00 14.40 160 THR B C 1
ATOM 2517 O O . THR B 1 160 ? 17.149 32.020 21.871 1.00 16.45 160 THR B O 1
ATOM 2521 N N . CYS B 1 161 ? 17.833 33.501 23.427 1.00 14.64 161 CYS B N 1
ATOM 2522 C CA . CYS B 1 161 ? 19.222 33.106 23.338 1.00 13.50 161 CYS B CA 1
ATOM 2523 C C . CYS B 1 161 ? 19.617 32.254 24.527 1.00 13.01 161 CYS B C 1
ATOM 2524 O O . CYS B 1 161 ? 19.159 32.472 25.649 1.00 12.68 161 CYS B O 1
ATOM 2535 N N . GLU B 1 163 ? 23.063 29.864 26.297 1.00 14.28 163 GLU B N 1
ATOM 2536 C CA . GLU B 1 163 ? 24.495 29.693 26.288 1.00 15.79 163 GLU B CA 1
ATOM 2537 C C . GLU B 1 163 ? 24.910 28.402 26.976 1.00 16.32 163 GLU B C 1
ATOM 2538 O O . GLU B 1 163 ? 24.200 27.878 27.839 1.00 17.19 163 GLU B O 1
ATOM 2544 N N . LEU B 1 164 ? 26.062 27.890 26.563 1.00 14.69 164 LEU B N 1
ATOM 2545 C CA . LEU B 1 164 ? 26.638 26.686 27.146 1.00 15.40 164 LEU B CA 1
ATOM 2546 C C . LEU B 1 164 ? 28.131 26.946 27.255 1.00 14.46 164 LEU B C 1
ATOM 2547 O O . LEU B 1 164 ? 28.805 27.172 26.250 1.00 12.66 164 LEU B O 1
ATOM 2552 N N . LYS B 1 165 ? 28.630 26.944 28.485 1.00 15.79 165 LYS B N 1
ATOM 2553 C CA . LYS B 1 165 ? 30.042 27.164 28.747 1.00 20.06 165 LYS B CA 1
ATOM 2554 C C . LYS B 1 165 ? 30.708 25.803 28.611 1.00 20.17 165 LYS B C 1
ATOM 2555 O O . LYS B 1 165 ? 30.211 24.815 29.144 1.00 19.53 165 LYS B O 1
ATOM 2561 N N . LEU B 1 166 ? 31.821 25.752 27.888 1.00 20.69 166 LEU B N 1
ATOM 2562 C CA . LEU B 1 166 ? 32.543 24.503 27.690 1.00 23.10 166 LEU B CA 1
ATOM 2563 C C . LEU B 1 166 ? 33.779 24.457 28.583 1.00 24.97 166 LEU B C 1
ATOM 2564 O O . LEU B 1 166 ? 34.634 25.361 28.460 1.00 26.00 166 LEU B O 1
ATOM 2569 N N . SER C 1 4 ? -11.230 43.915 37.864 1.00 37.30 4 SER C N 1
ATOM 2570 C CA . SER C 1 4 ? -10.676 45.256 38.219 1.00 37.18 4 SER C CA 1
ATOM 2571 C C . SER C 1 4 ? -9.898 45.207 39.528 1.00 36.30 4 SER C C 1
ATOM 2572 O O . SER C 1 4 ? -10.448 44.902 40.589 1.00 37.69 4 SER C O 1
ATOM 2575 N N . VAL C 1 5 ? -8.612 45.521 39.443 1.00 34.04 5 VAL C N 1
ATOM 2576 C CA . VAL C 1 5 ? -7.744 45.505 40.605 1.00 31.42 5 VAL C CA 1
ATOM 2577 C C . VAL C 1 5 ? -7.859 46.789 41.413 1.00 31.16 5 VAL C C 1
ATOM 2578 O O . VAL C 1 5 ? -7.851 47.891 40.865 1.00 31.34 5 VAL C O 1
ATOM 2582 N N . GLU C 1 6 ? -7.963 46.639 42.725 1.00 29.71 6 GLU C N 1
ATOM 2583 C CA . GLU C 1 6 ? -8.066 47.790 43.604 1.00 30.52 6 GLU C CA 1
ATOM 2584 C C . GLU C 1 6 ? -6.961 47.736 44.651 1.00 27.96 6 GLU C C 1
ATOM 2585 O O . GLU C 1 6 ? -6.726 46.693 45.253 1.00 28.24 6 GLU C O 1
ATOM 2591 N N . LEU C 1 7 ? -6.278 48.858 44.858 1.00 26.94 7 LEU C N 1
ATOM 2592 C CA . LEU C 1 7 ? -5.220 48.923 45.864 1.00 26.24 7 LEU C CA 1
ATOM 2593 C C . LEU C 1 7 ? -5.687 49.732 47.063 1.00 25.58 7 LEU C C 1
ATOM 2594 O O . LEU C 1 7 ? -6.371 50.743 46.911 1.00 26.48 7 LEU C O 1
ATOM 2599 N N . ARG C 1 8 ? -5.307 49.283 48.252 1.00 23.61 8 ARG C N 1
ATOM 2600 C CA . ARG C 1 8 ? -5.681 49.967 49.480 1.00 23.80 8 ARG C CA 1
ATOM 2601 C C . ARG C 1 8 ? -4.758 49.525 50.605 1.00 23.34 8 ARG C C 1
ATOM 2602 O O . ARG C 1 8 ? -4.047 48.529 50.477 1.00 21.69 8 ARG C O 1
ATOM 2610 N N . ASP C 1 9 ? -4.759 50.264 51.706 1.00 22.78 9 ASP C N 1
ATOM 2611 C CA . ASP C 1 9 ? -3.919 49.882 52.824 1.00 24.18 9 ASP C CA 1
ATOM 2612 C C . ASP C 1 9 ? -4.399 48.542 53.341 1.00 23.86 9 ASP C C 1
ATOM 2613 O O . ASP C 1 9 ? -5.602 48.270 53.378 1.00 22.27 9 ASP C O 1
ATOM 2618 N N . ALA C 1 10 ? -3.450 47.705 53.738 1.00 22.09 10 ALA C N 1
ATOM 2619 C CA . ALA C 1 10 ? -3.766 46.394 54.271 1.00 22.73 10 ALA C CA 1
ATOM 2620 C C . ALA C 1 10 ? -4.229 46.518 55.720 1.00 22.41 10 ALA C C 1
ATOM 2621 O O . ALA C 1 10 ? -3.761 47.393 56.451 1.00 22.14 10 ALA C O 1
ATOM 2623 N N . THR C 1 11 ? -5.166 45.658 56.117 1.00 21.83 11 THR C N 1
ATOM 2624 C CA . THR C 1 11 ? -5.657 45.627 57.496 1.00 22.71 11 THR C CA 1
ATOM 2625 C C . THR C 1 11 ? -5.291 44.249 58.024 1.00 21.26 11 THR C C 1
ATOM 2626 O O . THR C 1 11 ? -4.848 43.392 57.261 1.00 21.16 11 THR C O 1
ATOM 2630 N N . VAL C 1 12 ? -5.473 44.032 59.321 1.00 23.11 12 VAL C N 1
ATOM 2631 C CA . VAL C 1 12 ? -5.144 42.746 59.919 1.00 23.51 12 VAL C CA 1
ATOM 2632 C C . VAL C 1 12 ? -5.896 41.596 59.261 1.00 23.16 12 VAL C C 1
ATOM 2633 O O . VAL C 1 12 ? -5.480 40.445 59.344 1.00 23.72 12 VAL C O 1
ATOM 2637 N N . ASP C 1 13 ? -7.003 41.910 58.601 1.00 24.06 13 ASP C N 1
ATOM 2638 C CA . ASP C 1 13 ? -7.804 40.883 57.945 1.00 26.07 13 ASP C CA 1
ATOM 2639 C C . ASP C 1 13 ? -7.206 40.355 56.651 1.00 26.04 13 ASP C C 1
ATOM 2640 O O . ASP C 1 13 ? -7.597 39.288 56.180 1.00 25.46 13 ASP C O 1
ATOM 2645 N N . ASP C 1 14 ? -6.257 41.093 56.083 1.00 24.02 14 ASP C N 1
ATOM 2646 C CA . ASP C 1 14 ? -5.613 40.675 54.845 1.00 23.51 14 ASP C CA 1
ATOM 2647 C C . ASP C 1 14 ? -4.379 39.834 55.142 1.00 21.84 14 ASP C C 1
ATOM 2648 O O . ASP C 1 14 ? -3.766 39.294 54.228 1.00 23.41 14 ASP C O 1
ATOM 2653 N N . LEU C 1 15 ? -4.017 39.724 56.416 1.00 22.43 15 LEU C N 1
ATOM 2654 C CA . LEU C 1 15 ? -2.818 38.991 56.815 1.00 21.78 15 LEU C CA 1
ATOM 2655 C C . LEU C 1 15 ? -2.704 37.533 56.372 1.00 20.87 15 LEU C C 1
ATOM 2656 O O . LEU C 1 15 ? -1.616 37.093 55.989 1.00 19.81 15 LEU C O 1
ATOM 2661 N N . SER C 1 16 ? -3.802 36.777 56.414 1.00 21.07 16 SER C N 1
ATOM 2662 C CA . SER C 1 16 ? -3.732 35.377 55.997 1.00 19.13 16 SER C CA 1
ATOM 2663 C C . SER C 1 16 ? -3.507 35.325 54.486 1.00 19.38 16 SER C C 1
ATOM 2664 O O . SER C 1 16 ? -2.892 34.391 53.969 1.00 18.59 16 SER C O 1
ATOM 2667 N N . GLY C 1 17 ? -3.988 36.343 53.783 1.00 18.36 17 GLY C N 1
ATOM 2668 C CA . GLY C 1 17 ? -3.782 36.398 52.348 1.00 19.83 17 GLY C CA 1
ATOM 2669 C C . GLY C 1 17 ? -2.328 36.729 52.050 1.00 20.31 17 GLY C C 1
ATOM 2670 O O . GLY C 1 17 ? -1.705 36.134 51.165 1.00 19.52 17 GLY C O 1
ATOM 2671 N N . ILE C 1 18 ? -1.782 37.686 52.794 1.00 19.14 18 ILE C N 1
ATOM 2672 C CA . ILE C 1 18 ? -0.392 38.084 52.621 1.00 19.03 18 ILE C CA 1
ATOM 2673 C C . ILE C 1 18 ? 0.510 36.905 52.946 1.00 20.00 18 ILE C C 1
ATOM 2674 O O . ILE C 1 18 ? 1.497 36.652 52.255 1.00 19.02 18 ILE C O 1
ATOM 2687 N N . GLU C 1 20 ? -0.010 33.545 52.754 1.00 22.23 20 GLU C N 1
ATOM 2688 C CA . GLU C 1 20 ? 0.085 32.523 51.721 1.00 23.38 20 GLU C CA 1
ATOM 2689 C C . GLU C 1 20 ? 0.990 32.956 50.570 1.00 21.93 20 GLU C C 1
ATOM 2690 O O . GLU C 1 20 ? 1.715 32.140 50.004 1.00 21.78 20 GLU C O 1
ATOM 2696 N N . ILE C 1 21 ? 0.951 34.239 50.229 1.00 19.84 21 ILE C N 1
ATOM 2697 C CA . ILE C 1 21 ? 1.785 34.758 49.155 1.00 19.60 21 ILE C CA 1
ATOM 2698 C C . ILE C 1 21 ? 3.248 34.714 49.592 1.00 19.58 21 ILE C C 1
ATOM 2699 O O . ILE C 1 21 ? 4.109 34.225 48.863 1.00 20.84 21 ILE C O 1
ATOM 2704 N N . TYR C 1 22 ? 3.513 35.199 50.800 1.00 20.17 22 TYR C N 1
ATOM 2705 C CA . TYR C 1 22 ? 4.858 35.212 51.345 1.00 20.05 22 TYR C CA 1
ATOM 2706 C C . TYR C 1 22 ? 5.428 33.797 51.420 1.00 20.54 22 TYR C C 1
ATOM 2707 O O . TYR C 1 22 ? 6.555 33.541 50.990 1.00 20.05 22 TYR C O 1
ATOM 2716 N N . ASN C 1 23 ? 4.647 32.873 51.969 1.00 20.39 23 ASN C N 1
ATOM 2717 C CA . ASN C 1 23 ? 5.110 31.500 52.090 1.00 19.47 23 ASN C CA 1
ATOM 2718 C C . ASN C 1 23 ? 5.354 30.829 50.743 1.00 20.16 23 ASN C C 1
ATOM 2719 O O . ASN C 1 23 ? 6.290 30.039 50.606 1.00 18.85 23 ASN C O 1
ATOM 2724 N N . ASP C 1 24 ? 4.535 31.145 49.743 1.00 19.48 24 ASP C N 1
ATOM 2725 C CA . ASP C 1 24 ? 4.737 30.558 48.424 1.00 22.35 24 ASP C CA 1
ATOM 2726 C C . ASP C 1 24 ? 6.105 30.971 47.869 1.00 22.22 24 ASP C C 1
ATOM 2727 O O . ASP C 1 24 ? 6.856 30.137 47.355 1.00 22.09 24 ASP C O 1
ATOM 2732 N N . ALA C 1 25 ? 6.429 32.258 47.977 1.00 21.76 25 ALA C N 1
ATOM 2733 C CA . ALA C 1 25 ? 7.710 32.768 47.483 1.00 22.56 25 ALA C CA 1
ATOM 2734 C C . ALA C 1 25 ? 8.878 32.144 48.234 1.00 22.35 25 ALA C C 1
ATOM 2735 O O . ALA C 1 25 ? 9.934 31.884 47.654 1.00 23.82 25 ALA C O 1
ATOM 2737 N N . VAL C 1 26 ? 8.687 31.910 49.527 1.00 21.47 26 VAL C N 1
ATOM 2738 C CA . VAL C 1 26 ? 9.725 31.314 50.355 1.00 22.62 26 VAL C CA 1
ATOM 2739 C C . VAL C 1 26 ? 10.050 29.899 49.886 1.00 23.78 26 VAL C C 1
ATOM 2740 O O . VAL C 1 26 ? 11.216 29.507 49.820 1.00 23.80 26 VAL C O 1
ATOM 2744 N N . VAL C 1 27 ? 9.010 29.148 49.538 1.00 24.45 27 VAL C N 1
ATOM 2745 C CA . VAL C 1 27 ? 9.158 27.765 49.100 1.00 24.36 27 VAL C CA 1
ATOM 2746 C C . VAL C 1 27 ? 9.536 27.536 47.636 1.00 24.64 27 VAL C C 1
ATOM 2747 O O . VAL C 1 27 ? 10.362 26.676 47.341 1.00 24.40 27 VAL C O 1
ATOM 2751 N N . ASN C 1 28 ? 8.946 28.303 46.725 1.00 24.99 28 ASN C N 1
ATOM 2752 C CA . ASN C 1 28 ? 9.205 28.108 45.305 1.00 27.06 28 ASN C CA 1
ATOM 2753 C C . ASN C 1 28 ? 10.059 29.150 44.578 1.00 25.95 28 ASN C C 1
ATOM 2754 O O . ASN C 1 28 ? 10.475 28.906 43.451 1.00 25.58 28 ASN C O 1
ATOM 2759 N N . THR C 1 29 ? 10.336 30.295 45.197 1.00 24.36 29 THR C N 1
ATOM 2760 C CA . THR C 1 29 ? 11.106 31.323 44.494 1.00 22.91 29 THR C CA 1
ATOM 2761 C C . THR C 1 29 ? 12.391 31.791 45.162 1.00 21.38 29 THR C C 1
ATOM 2762 O O . THR C 1 29 ? 12.756 31.340 46.247 1.00 21.97 29 THR C O 1
ATOM 2766 N N . THR C 1 30 ? 13.083 32.705 44.489 1.00 20.84 30 THR C N 1
ATOM 2767 C CA . THR C 1 30 ? 14.306 33.277 45.031 1.00 20.23 30 THR C CA 1
ATOM 2768 C C . THR C 1 30 ? 14.011 34.706 45.460 1.00 18.80 30 THR C C 1
ATOM 2769 O O . THR C 1 30 ? 14.926 35.505 45.650 1.00 19.02 30 THR C O 1
ATOM 2773 N N . ALA C 1 31 ? 12.731 35.028 45.612 1.00 17.38 31 ALA C N 1
ATOM 2774 C CA . ALA C 1 31 ? 12.345 36.374 46.018 1.00 17.41 31 ALA C CA 1
ATOM 2775 C C . ALA C 1 31 ? 12.730 36.627 47.475 1.00 18.48 31 ALA C C 1
ATOM 2776 O O . ALA C 1 31 ? 12.957 37.770 47.873 1.00 16.87 31 ALA C O 1
ATOM 2778 N N . ILE C 1 32 ? 12.806 35.548 48.253 1.00 19.76 32 ILE C N 1
ATOM 2779 C CA . ILE C 1 32 ? 13.153 35.600 49.683 1.00 20.70 32 ILE C CA 1
ATOM 2780 C C . ILE C 1 32 ? 14.313 34.635 49.937 1.00 22.16 32 ILE C C 1
ATOM 2781 O O . ILE C 1 32 ? 14.226 33.453 49.607 1.00 23.10 32 ILE C O 1
ATOM 2786 N N . TRP C 1 33 ? 15.397 35.134 50.525 1.00 23.00 33 TRP C N 1
ATOM 2787 C CA . TRP C 1 33 ? 16.558 34.288 50.759 1.00 23.42 33 TRP C CA 1
ATOM 2788 C C . TRP C 1 33 ? 16.643 33.589 52.115 1.00 25.74 33 TRP C C 1
ATOM 2789 O O . TRP C 1 33 ? 17.496 33.890 52.951 1.00 24.28 33 TRP C O 1
ATOM 2800 N N . ASN C 1 34 ? 15.728 32.646 52.311 1.00 28.90 34 ASN C N 1
ATOM 2801 C CA . ASN C 1 34 ? 15.660 31.829 53.513 1.00 31.27 34 ASN C CA 1
ATOM 2802 C C . ASN C 1 34 ? 14.574 30.801 53.246 1.00 32.34 34 ASN C C 1
ATOM 2803 O O . ASN C 1 34 ? 13.950 30.817 52.183 1.00 29.97 34 ASN C O 1
ATOM 2808 N N . GLU C 1 35 ? 14.345 29.903 54.195 1.00 33.03 35 GLU C N 1
ATOM 2809 C CA . GLU C 1 35 ? 13.339 28.871 53.995 1.00 34.32 35 GLU C CA 1
ATOM 2810 C C . GLU C 1 35 ? 12.321 28.801 55.118 1.00 33.82 35 GLU C C 1
ATOM 2811 O O . GLU C 1 35 ? 11.546 27.853 55.201 1.00 34.45 35 GLU C O 1
ATOM 2817 N N . VAL C 1 36 ? 12.309 29.813 55.976 1.00 32.91 36 VAL C N 1
ATOM 2818 C CA . VAL C 1 36 ? 11.372 29.814 57.085 1.00 34.52 36 VAL C CA 1
ATOM 2819 C C . VAL C 1 36 ? 10.002 30.372 56.726 1.00 33.20 36 VAL C C 1
ATOM 2820 O O . VAL C 1 36 ? 9.867 31.530 56.337 1.00 32.32 36 VAL C O 1
ATOM 2824 N N . VAL C 1 37 ? 8.986 29.526 56.850 1.00 34.31 37 VAL C N 1
ATOM 2825 C CA . VAL C 1 37 ? 7.619 29.927 56.559 1.00 33.06 37 VAL C CA 1
ATOM 2826 C C . VAL C 1 37 ? 7.107 30.718 57.752 1.00 32.81 37 VAL C C 1
ATOM 2827 O O . VAL C 1 37 ? 7.613 30.575 58.865 1.00 33.37 37 VAL C O 1
ATOM 2831 N N . VAL C 1 38 ? 6.105 31.553 57.527 1.00 30.16 38 VAL C N 1
ATOM 2832 C CA . VAL C 1 38 ? 5.571 32.360 58.606 1.00 30.96 38 VAL C CA 1
ATOM 2833 C C . VAL C 1 38 ? 4.093 32.077 58.855 1.00 30.80 38 VAL C C 1
ATOM 2834 O O . VAL C 1 38 ? 3.365 31.698 57.939 1.00 32.90 38 VAL C O 1
ATOM 2838 N N . ASP C 1 39 ? 3.655 32.236 60.100 1.00 30.41 39 ASP C N 1
ATOM 2839 C CA . ASP C 1 39 ? 2.255 32.005 60.424 1.00 28.30 39 ASP C CA 1
ATOM 2840 C C . ASP C 1 39 ? 1.550 33.328 60.683 1.00 26.96 39 ASP C C 1
ATOM 2841 O O . ASP C 1 39 ? 2.165 34.391 60.618 1.00 27.19 39 ASP C O 1
ATOM 2846 N N . LEU C 1 40 ? 0.259 33.258 60.973 1.00 26.13 40 LEU C N 1
ATOM 2847 C CA . LEU C 1 40 ? -0.526 34.450 61.219 1.00 27.79 40 LEU C CA 1
ATOM 2848 C C . LEU C 1 40 ? 0.103 35.356 62.268 1.00 29.40 40 LEU C C 1
ATOM 2849 O O . LEU C 1 40 ? 0.150 36.569 62.096 1.00 28.98 40 LEU C O 1
ATOM 2854 N N . GLU C 1 41 ? 0.585 34.762 63.355 1.00 33.06 41 GLU C N 1
ATOM 2855 C CA . GLU C 1 41 ? 1.194 35.525 64.438 1.00 33.38 41 GLU C CA 1
ATOM 2856 C C . GLU C 1 41 ? 2.412 36.290 63.946 1.00 32.74 41 GLU C C 1
ATOM 2857 O O . GLU C 1 41 ? 2.604 37.461 64.276 1.00 32.90 41 GLU C O 1
ATOM 2863 N N . ASN C 1 42 ? 3.239 35.622 63.153 1.00 31.80 42 ASN C N 1
ATOM 2864 C CA . ASN C 1 42 ? 4.422 36.261 62.607 1.00 30.81 42 ASN C CA 1
ATOM 2865 C C . ASN C 1 42 ? 4.012 37.481 61.786 1.00 29.87 42 ASN C C 1
ATOM 2866 O O . ASN C 1 42 ? 4.623 38.544 61.890 1.00 29.01 42 ASN C O 1
ATOM 2871 N N . ARG C 1 43 ? 2.973 37.328 60.972 1.00 28.13 43 ARG C N 1
ATOM 2872 C CA . ARG C 1 43 ? 2.496 38.431 60.143 1.00 28.00 43 ARG C CA 1
ATOM 2873 C C . ARG C 1 43 ? 1.808 39.495 60.986 1.00 27.78 43 ARG C C 1
ATOM 2874 O O . ARG C 1 43 ? 1.882 40.685 60.682 1.00 25.76 43 ARG C O 1
ATOM 2882 N N . LYS C 1 44 ? 1.129 39.060 62.042 1.00 28.88 44 LYS C N 1
ATOM 2883 C CA . LYS C 1 44 ? 0.432 39.984 62.927 1.00 31.05 44 LYS C CA 1
ATOM 2884 C C . LYS C 1 44 ? 1.383 41.001 63.544 1.00 31.23 44 LYS C C 1
ATOM 2885 O O . LYS C 1 44 ? 1.079 42.193 63.595 1.00 29.87 44 LYS C O 1
ATOM 2891 N N . ASP C 1 45 ? 2.534 40.527 64.010 1.00 31.80 45 ASP C N 1
ATOM 2892 C CA . ASP C 1 45 ? 3.515 41.410 64.625 1.00 32.48 45 ASP C CA 1
ATOM 2893 C C . ASP C 1 45 ? 4.250 42.194 63.549 1.00 30.51 45 ASP C C 1
ATOM 2894 O O . ASP C 1 45 ? 4.533 43.381 63.712 1.00 28.92 45 ASP C O 1
ATOM 2899 N N . TRP C 1 46 ? 4.557 41.515 62.450 1.00 28.09 46 TRP C N 1
ATOM 2900 C CA . TRP C 1 46 ? 5.228 42.136 61.322 1.00 25.38 46 TRP C CA 1
ATOM 2901 C C . TRP C 1 46 ? 4.437 43.379 60.922 1.00 24.73 46 TRP C C 1
ATOM 2902 O O . TRP C 1 46 ? 4.985 44.476 60.830 1.00 23.75 46 TRP C O 1
ATOM 2913 N N . PHE C 1 47 ? 3.143 43.186 60.687 1.00 22.45 47 PHE C N 1
ATOM 2914 C CA . PHE C 1 47 ? 2.246 44.268 60.297 1.00 22.35 47 PHE C CA 1
ATOM 2915 C C . PHE C 1 47 ? 2.257 45.406 61.325 1.00 23.51 47 PHE C C 1
ATOM 2916 O O . PHE C 1 47 ? 2.427 46.576 60.975 1.00 23.94 47 PHE C O 1
ATOM 2924 N N . ALA C 1 48 ? 2.073 45.046 62.592 1.00 23.36 48 ALA C N 1
ATOM 2925 C CA . ALA C 1 48 ? 2.059 46.014 63.683 1.00 23.80 48 ALA C CA 1
ATOM 2926 C C . ALA C 1 48 ? 3.320 46.880 63.674 1.00 22.58 48 ALA C C 1
ATOM 2927 O O . ALA C 1 48 ? 3.245 48.106 63.748 1.00 24.35 48 ALA C O 1
ATOM 2929 N N . ALA C 1 49 ? 4.473 46.230 63.585 1.00 21.71 49 ALA C N 1
ATOM 2930 C CA . ALA C 1 49 ? 5.754 46.922 63.575 1.00 23.28 49 ALA C CA 1
ATOM 2931 C C . ALA C 1 49 ? 5.850 47.937 62.435 1.00 23.85 49 ALA C C 1
ATOM 2932 O O . ALA C 1 49 ? 6.104 49.120 62.669 1.00 24.03 49 ALA C O 1
ATOM 2934 N N . ARG C 1 50 ? 5.645 47.482 61.204 1.00 24.07 50 ARG C N 1
ATOM 2935 C CA . ARG C 1 50 ? 5.715 48.379 60.055 1.00 22.84 50 ARG C CA 1
ATOM 2936 C C . ARG C 1 50 ? 4.811 49.595 60.235 1.00 23.21 50 ARG C C 1
ATOM 2937 O O . ARG C 1 50 ? 5.216 50.727 59.962 1.00 23.11 50 ARG C O 1
ATOM 2945 N N . THR C 1 51 ? 3.591 49.359 60.706 1.00 22.86 51 THR C N 1
ATOM 2946 C CA . THR C 1 51 ? 2.632 50.437 60.940 1.00 23.39 51 THR C CA 1
ATOM 2947 C C . THR C 1 51 ? 3.170 51.435 61.972 1.00 23.50 51 THR C C 1
ATOM 2948 O O . THR C 1 51 ? 2.989 52.646 61.826 1.00 22.46 51 THR C O 1
ATOM 2952 N N . SER C 1 52 ? 3.831 50.922 63.010 1.00 23.38 52 SER C N 1
ATOM 2953 C CA . SER C 1 52 ? 4.393 51.771 64.065 1.00 25.33 52 SER C CA 1
ATOM 2954 C C . SER C 1 52 ? 5.551 52.611 63.549 1.00 24.89 52 SER C C 1
ATOM 2955 O O . SER C 1 52 ? 5.789 53.719 64.027 1.00 24.92 52 SER C O 1
ATOM 2958 N N . ARG C 1 53 ? 6.277 52.064 62.582 1.00 26.08 53 ARG C N 1
ATOM 2959 C CA . ARG C 1 53 ? 7.414 52.755 61.988 1.00 25.03 53 ARG C CA 1
ATOM 2960 C C . ARG C 1 53 ? 6.924 53.725 60.918 1.00 25.38 53 ARG C C 1
ATOM 2961 O O . ARG C 1 53 ? 7.705 54.483 60.346 1.00 26.47 53 ARG C O 1
ATOM 2969 N N . GLY C 1 54 ? 5.621 53.702 60.654 1.00 25.08 54 GLY C N 1
ATOM 2970 C CA . GLY C 1 54 ? 5.066 54.583 59.644 1.00 22.42 54 GLY C CA 1
ATOM 2971 C C . GLY C 1 54 ? 5.288 54.030 58.249 1.00 20.96 54 GLY C C 1
ATOM 2972 O O . GLY C 1 54 ? 5.093 54.731 57.256 1.00 17.80 54 GLY C O 1
ATOM 2973 N N . PHE C 1 55 ? 5.707 52.769 58.179 1.00 20.98 55 PHE C N 1
ATOM 2974 C CA . PHE C 1 55 ? 5.946 52.113 56.900 1.00 21.16 55 PHE C CA 1
ATOM 2975 C C . PHE C 1 55 ? 4.624 51.602 56.335 1.00 21.32 55 PHE C C 1
ATOM 2976 O O . PHE C 1 55 ? 3.772 51.111 57.072 1.00 21.83 55 PHE C O 1
ATOM 2984 N N . PRO C 1 56 ? 4.437 51.712 55.014 1.00 21.66 56 PRO C N 1
ATOM 2985 C CA . PRO C 1 56 ? 3.205 51.259 54.368 1.00 21.65 56 PRO C CA 1
ATOM 2986 C C . PRO C 1 56 ? 3.142 49.763 54.101 1.00 19.37 56 PRO C C 1
ATOM 2987 O O . PRO C 1 56 ? 4.159 49.109 53.895 1.00 18.96 56 PRO C O 1
ATOM 2991 N N . VAL C 1 57 ? 1.923 49.243 54.116 1.00 19.43 57 VAL C N 1
ATOM 2992 C CA . VAL C 1 57 ? 1.652 47.842 53.838 1.00 20.21 57 VAL C CA 1
ATOM 2993 C C . VAL C 1 57 ? 0.412 47.879 52.952 1.00 19.79 57 VAL C C 1
ATOM 2994 O O . VAL C 1 57 ? -0.719 47.916 53.442 1.00 21.67 57 VAL C O 1
ATOM 2998 N N . ILE C 1 58 ? 0.643 47.895 51.644 1.00 19.97 58 ILE C N 1
ATOM 2999 C CA . ILE C 1 58 ? -0.430 47.975 50.655 1.00 19.49 58 ILE C CA 1
ATOM 3000 C C . ILE C 1 58 ? -0.759 46.622 50.033 1.00 19.50 58 ILE C C 1
ATOM 3001 O O . ILE C 1 58 ? 0.131 45.804 49.788 1.00 20.15 58 ILE C O 1
ATOM 3006 N N . VAL C 1 59 ? -2.047 46.382 49.799 1.00 19.93 59 VAL C N 1
ATOM 3007 C CA . VAL C 1 59 ? -2.496 45.136 49.183 1.00 19.50 59 VAL C CA 1
ATOM 3008 C C . VAL C 1 59 ? -3.281 45.414 47.913 1.00 19.97 59 VAL C C 1
ATOM 3009 O O . VAL C 1 59 ? -3.930 46.450 47.788 1.00 19.57 59 VAL C O 1
ATOM 3013 N N . ALA C 1 60 ? -3.204 44.487 46.965 1.00 20.33 60 ALA C N 1
ATOM 3014 C CA . ALA C 1 60 ? -3.940 44.609 45.719 1.00 19.15 60 ALA C CA 1
ATOM 3015 C C . ALA C 1 60 ? -5.089 43.613 45.838 1.00 20.72 60 ALA C C 1
ATOM 3016 O O . ALA C 1 60 ? -4.862 42.414 46.029 1.00 18.99 60 ALA C O 1
ATOM 3018 N N . ILE C 1 61 ? -6.319 44.107 45.755 1.00 20.67 61 ILE C N 1
ATOM 3019 C CA . ILE C 1 61 ? -7.481 43.228 45.859 1.00 23.03 61 ILE C CA 1
ATOM 3020 C C . ILE C 1 61 ? -8.059 42.906 44.489 1.00 24.01 61 ILE C C 1
ATOM 3021 O O . ILE C 1 61 ? -8.379 43.804 43.708 1.00 22.32 61 ILE C O 1
ATOM 3026 N N . LEU C 1 62 ? -8.192 41.616 44.208 1.00 25.68 62 LEU C N 1
ATOM 3027 C CA . LEU C 1 62 ? -8.739 41.159 42.939 1.00 27.97 62 LEU C CA 1
ATOM 3028 C C . LEU C 1 62 ? -9.762 40.061 43.230 1.00 29.01 62 LEU C C 1
ATOM 3029 O O . LEU C 1 62 ? -9.423 39.023 43.797 1.00 28.94 62 LEU C O 1
ATOM 3034 N N . ASP C 1 63 ? -11.011 40.297 42.841 1.00 30.13 63 ASP C N 1
ATOM 3035 C CA . ASP C 1 63 ? -12.081 39.332 43.069 1.00 32.79 63 ASP C CA 1
ATOM 3036 C C . ASP C 1 63 ? -12.271 38.997 44.548 1.00 32.65 63 ASP C C 1
ATOM 3037 O O . ASP C 1 63 ? -12.452 37.834 44.908 1.00 32.82 63 ASP C O 1
ATOM 3042 N N . GLY C 1 64 ? -12.226 40.015 45.402 1.00 32.66 64 GLY C N 1
ATOM 3043 C CA . GLY C 1 64 ? -12.411 39.795 46.828 1.00 32.72 64 GLY C CA 1
ATOM 3044 C C . GLY C 1 64 ? -11.285 39.056 47.531 1.00 32.12 64 GLY C C 1
ATOM 3045 O O . GLY C 1 64 ? -11.453 38.586 48.658 1.00 32.56 64 GLY C O 1
ATOM 3046 N N . LYS C 1 65 ? -10.132 38.957 46.877 1.00 30.58 65 LYS C N 1
ATOM 3047 C CA . LYS C 1 65 ? -8.983 38.268 47.454 1.00 29.08 65 LYS C CA 1
ATOM 3048 C C . LYS C 1 65 ? -7.683 39.055 47.278 1.00 26.59 65 LYS C C 1
ATOM 3049 O O . LYS C 1 65 ? -7.599 39.967 46.453 1.00 26.31 65 LYS C O 1
ATOM 3055 N N . VAL C 1 66 ? -6.669 38.708 48.061 1.00 23.11 66 VAL C N 1
ATOM 3056 C CA . VAL C 1 66 ? -5.390 39.402 47.969 1.00 20.05 66 VAL C CA 1
ATOM 3057 C C . VAL C 1 66 ? -4.598 38.861 46.784 1.00 18.47 66 VAL C C 1
ATOM 3058 O O . VAL C 1 66 ? -4.160 37.713 46.794 1.00 18.68 66 VAL C O 1
ATOM 3062 N N . ALA C 1 67 ? -4.444 39.688 45.754 1.00 17.51 67 ALA C N 1
ATOM 3063 C CA . ALA C 1 67 ? -3.711 39.295 44.561 1.00 17.11 67 ALA C CA 1
ATOM 3064 C C . ALA C 1 67 ? -2.276 39.806 44.643 1.00 17.12 67 ALA C C 1
ATOM 3065 O O . ALA C 1 67 ? -1.487 39.625 43.719 1.00 18.47 67 ALA C O 1
ATOM 3067 N N . GLY C 1 68 ? -1.944 40.443 45.759 1.00 17.92 68 GLY C N 1
ATOM 3068 C CA . GLY C 1 68 ? -0.599 40.946 45.944 1.00 17.35 68 GLY C CA 1
ATOM 3069 C C . GLY C 1 68 ? -0.475 41.983 47.044 1.00 19.80 68 GLY C C 1
ATOM 3070 O O . GLY C 1 68 ? -1.464 42.573 47.488 1.00 20.10 68 GLY C O 1
ATOM 3071 N N . TYR C 1 69 ? 0.749 42.197 47.509 1.00 16.91 69 TYR C N 1
ATOM 3072 C CA . TYR C 1 69 ? 0.978 43.196 48.535 1.00 17.35 69 TYR C CA 1
ATOM 3073 C C . TYR C 1 69 ? 2.381 43.761 48.377 1.00 17.15 69 TYR C C 1
ATOM 3074 O O . TYR C 1 69 ? 3.238 43.167 47.717 1.00 15.18 69 TYR C O 1
ATOM 3083 N N . ALA C 1 70 ? 2.603 44.924 48.971 1.00 17.11 70 ALA C N 1
ATOM 3084 C CA . ALA C 1 70 ? 3.889 45.582 48.879 1.00 16.72 70 ALA C CA 1
ATOM 3085 C C . ALA C 1 70 ? 4.178 46.348 50.164 1.00 17.16 70 ALA C C 1
ATOM 3086 O O . ALA C 1 70 ? 3.263 46.674 50.929 1.00 18.63 70 ALA C O 1
ATOM 3088 N N . SER C 1 71 ? 5.453 46.637 50.396 1.00 17.02 71 SER C N 1
ATOM 3089 C CA . SER C 1 71 ? 5.862 47.366 51.589 1.00 16.16 71 SER C CA 1
ATOM 3090 C C . SER C 1 71 ? 7.344 47.720 51.502 1.00 16.54 71 SER C C 1
ATOM 3091 O O . SER C 1 71 ? 8.030 47.350 50.549 1.00 16.39 71 SER C O 1
ATOM 3094 N N . TYR C 1 72 ? 7.829 48.458 52.492 1.00 17.22 72 TYR C N 1
ATOM 3095 C CA . TYR C 1 72 ? 9.239 48.808 52.545 1.00 17.70 72 TYR C CA 1
ATOM 3096 C C . TYR C 1 72 ? 9.626 49.060 53.974 1.00 17.96 72 TYR C C 1
ATOM 3097 O O . TYR C 1 72 ? 8.774 49.319 54.829 1.00 18.62 72 TYR C O 1
ATOM 3106 N N . GLY C 1 73 ? 10.920 48.949 54.238 1.00 18.21 73 GLY C N 1
ATOM 3107 C CA . GLY C 1 73 ? 11.423 49.167 55.579 1.00 18.48 73 GLY C CA 1
ATOM 3108 C C . GLY C 1 73 ? 12.862 49.608 55.503 1.00 17.76 73 GLY C C 1
ATOM 3109 O O . GLY C 1 73 ? 13.306 50.088 54.461 1.00 17.66 73 GLY C O 1
ATOM 3110 N N . ASP C 1 74 ? 13.595 49.437 56.596 1.00 18.93 74 ASP C N 1
ATOM 3111 C CA . ASP C 1 74 ? 14.990 49.838 56.628 1.00 19.21 74 ASP C CA 1
ATOM 3112 C C . ASP C 1 74 ? 15.826 49.029 55.649 1.00 19.94 74 ASP C C 1
ATOM 3113 O O . ASP C 1 74 ? 15.541 47.861 55.374 1.00 18.82 74 ASP C O 1
ATOM 3118 N N . TRP C 1 75 ? 16.859 49.662 55.115 1.00 19.20 75 TRP C N 1
ATOM 3119 C CA . TRP C 1 75 ? 17.764 48.976 54.214 1.00 20.19 75 TRP C CA 1
ATOM 3120 C C . TRP C 1 75 ? 18.898 48.509 55.129 1.00 20.93 75 TRP C C 1
ATOM 3121 O O . TRP C 1 75 ? 19.339 47.367 55.044 1.00 19.82 75 TRP C O 1
ATOM 3132 N N . ARG C 1 76 ? 19.340 49.399 56.019 1.00 23.26 76 ARG C N 1
ATOM 3133 C CA . ARG C 1 76 ? 20.391 49.092 56.993 1.00 24.71 76 ARG C CA 1
ATOM 3134 C C . ARG C 1 76 ? 20.001 49.684 58.360 1.00 26.66 76 ARG C C 1
ATOM 3135 O O . ARG C 1 76 ? 19.301 50.694 58.427 1.00 26.78 76 ARG C O 1
ATOM 3143 N N . ALA C 1 77 ? 20.457 49.058 59.443 1.00 27.79 77 ALA C N 1
ATOM 3144 C CA . ALA C 1 77 ? 20.110 49.490 60.797 1.00 28.99 77 ALA C CA 1
ATOM 3145 C C . ALA C 1 77 ? 20.657 50.823 61.315 1.00 28.98 77 ALA C C 1
ATOM 3146 O O . ALA C 1 77 ? 20.167 51.336 62.323 1.00 29.05 77 ALA C O 1
ATOM 3148 N N . PHE C 1 78 ? 21.654 51.395 60.648 1.00 28.46 78 PHE C N 1
ATOM 3149 C CA . PHE C 1 78 ? 22.220 52.659 61.110 1.00 27.08 78 PHE C CA 1
ATOM 3150 C C . PHE C 1 78 ? 21.348 53.861 60.821 1.00 25.33 78 PHE C C 1
ATOM 3151 O O . PHE C 1 78 ? 20.842 54.027 59.716 1.00 22.96 78 PHE C O 1
ATOM 3159 N N . ASP C 1 79 ? 21.191 54.717 61.822 1.00 25.19 79 ASP C N 1
ATOM 3160 C CA . ASP C 1 79 ? 20.344 55.896 61.670 1.00 25.57 79 ASP C CA 1
ATOM 3161 C C . ASP C 1 79 ? 20.817 56.817 60.537 1.00 23.28 79 ASP C C 1
ATOM 3162 O O . ASP C 1 79 ? 20.077 57.695 60.089 1.00 22.15 79 ASP C O 1
ATOM 3167 N N . GLY C 1 80 ? 22.045 56.609 60.073 1.00 21.04 80 GLY C N 1
ATOM 3168 C CA . GLY C 1 80 ? 22.561 57.415 58.984 1.00 20.90 80 GLY C CA 1
ATOM 3169 C C . GLY C 1 80 ? 21.844 57.092 57.685 1.00 20.17 80 GLY C C 1
ATOM 3170 O O . GLY C 1 80 ? 21.811 57.914 56.766 1.00 21.05 80 GLY C O 1
ATOM 3171 N N . TYR C 1 81 ? 21.266 55.896 57.599 1.00 19.08 81 TYR C N 1
ATOM 3172 C CA . TYR C 1 81 ? 20.530 55.481 56.395 1.00 18.68 81 TYR C CA 1
ATOM 3173 C C . TYR C 1 81 ? 19.049 55.821 56.532 1.00 18.77 81 TYR C C 1
ATOM 3174 O O . TYR C 1 81 ? 18.198 55.294 55.814 1.00 18.94 81 TYR C O 1
ATOM 3183 N N . ARG C 1 82 ? 18.770 56.709 57.476 1.00 21.62 82 ARG C N 1
ATOM 3184 C CA . ARG C 1 82 ? 17.427 57.187 57.793 1.00 22.24 82 ARG C CA 1
ATOM 3185 C C . ARG C 1 82 ? 16.521 57.436 56.591 1.00 20.50 82 ARG C C 1
ATOM 3186 O O . ARG C 1 82 ? 15.343 57.069 56.600 1.00 20.02 82 ARG C O 1
ATOM 3194 N N . HIS C 1 83 ? 17.068 58.071 55.564 1.00 18.38 83 HIS C N 1
ATOM 3195 C CA . HIS C 1 83 ? 16.288 58.404 54.381 1.00 18.13 83 HIS C CA 1
ATOM 3196 C C . HIS C 1 83 ? 16.312 57.366 53.254 1.00 16.34 83 HIS C C 1
ATOM 3197 O O . HIS C 1 83 ? 15.819 57.619 52.153 1.00 16.10 83 HIS C O 1
ATOM 3204 N N . THR C 1 84 ? 16.869 56.194 53.534 1.00 16.00 84 THR C N 1
ATOM 3205 C CA . THR C 1 84 ? 16.935 55.134 52.537 1.00 13.84 84 THR C CA 1
ATOM 3206 C C . THR C 1 84 ? 16.101 53.946 53.000 1.00 13.93 84 THR C C 1
ATOM 3207 O O . THR C 1 84 ? 16.196 53.516 54.148 1.00 12.66 84 THR C O 1
ATOM 3211 N N . ARG C 1 85 ? 15.275 53.426 52.101 1.00 13.37 85 ARG C N 1
ATOM 3212 C CA . ARG C 1 85 ? 14.418 52.297 52.435 1.00 15.90 85 ARG C CA 1
ATOM 3213 C C . ARG C 1 85 ? 14.491 51.231 51.354 1.00 15.44 85 ARG C C 1
ATOM 3214 O O . ARG C 1 85 ? 14.726 51.544 50.188 1.00 15.21 85 ARG C O 1
ATOM 3222 N N . GLU C 1 86 ? 14.305 49.973 51.753 1.00 16.58 86 GLU C N 1
ATOM 3223 C CA . GLU C 1 86 ? 14.302 48.856 50.814 1.00 17.35 86 GLU C CA 1
ATOM 3224 C C . GLU C 1 86 ? 12.860 48.357 50.745 1.00 18.49 86 GLU C C 1
ATOM 3225 O O . GLU C 1 86 ? 12.269 47.977 51.763 1.00 16.40 86 GLU C O 1
ATOM 3231 N N . HIS C 1 87 ? 12.305 48.358 49.537 1.00 17.04 87 HIS C N 1
ATOM 3232 C CA . HIS C 1 87 ? 10.926 47.940 49.306 1.00 17.70 87 HIS C CA 1
ATOM 3233 C C . HIS C 1 87 ? 10.806 46.507 48.791 1.00 18.54 87 HIS C C 1
ATOM 3234 O O . HIS C 1 87 ? 11.765 45.935 48.270 1.00 17.94 87 HIS C O 1
ATOM 3241 N N . SER C 1 88 ? 9.606 45.947 48.934 1.00 19.97 88 SER C N 1
ATOM 3242 C CA . SER C 1 88 ? 9.291 44.598 48.464 1.00 20.74 88 SER C CA 1
ATOM 3243 C C . SER C 1 88 ? 7.887 44.591 47.878 1.00 20.02 88 SER C C 1
ATOM 3244 O O . SER C 1 88 ? 6.971 45.200 48.435 1.00 21.45 88 SER C O 1
ATOM 3247 N N . VAL C 1 89 ? 7.734 43.907 46.747 1.00 20.22 89 VAL C N 1
ATOM 3248 C CA . VAL C 1 89 ? 6.450 43.783 46.060 1.00 19.72 89 VAL C CA 1
ATOM 3249 C C . VAL C 1 89 ? 6.219 42.312 45.725 1.00 19.84 89 VAL C C 1
ATOM 3250 O O . VAL C 1 89 ? 7.055 41.682 45.078 1.00 18.83 89 VAL C O 1
ATOM 3254 N N . TYR C 1 90 ? 5.091 41.768 46.176 1.00 18.91 90 TYR C N 1
ATOM 3255 C CA . TYR C 1 90 ? 4.764 40.369 45.916 1.00 19.30 90 TYR C CA 1
ATOM 3256 C C . TYR C 1 90 ? 3.426 40.223 45.214 1.00 19.66 90 TYR C C 1
ATOM 3257 O O . TYR C 1 90 ? 2.404 40.691 45.709 1.00 20.41 90 TYR C O 1
ATOM 3266 N N . VAL C 1 91 ? 3.435 39.561 44.063 1.00 19.66 91 VAL C N 1
ATOM 3267 C CA . VAL C 1 91 ? 2.212 39.345 43.310 1.00 20.16 91 VAL C CA 1
ATOM 3268 C C . VAL C 1 91 ? 1.836 37.868 43.398 1.00 20.46 91 VAL C C 1
ATOM 3269 O O . VAL C 1 91 ? 2.667 36.992 43.161 1.00 19.91 91 VAL C O 1
ATOM 3273 N N . HIS C 1 92 ? 0.585 37.594 43.746 1.00 19.46 92 HIS C N 1
ATOM 3274 C CA . HIS C 1 92 ? 0.135 36.217 43.876 1.00 18.96 92 HIS C CA 1
ATOM 3275 C C . HIS C 1 92 ? 0.394 35.433 42.591 1.00 18.66 92 HIS C C 1
ATOM 3276 O O . HIS C 1 92 ? 0.230 35.949 41.483 1.00 17.72 92 HIS C O 1
ATOM 3283 N N . LYS C 1 93 ? 0.825 34.188 42.764 1.00 20.09 93 LYS C N 1
ATOM 3284 C CA . LYS C 1 93 ? 1.139 33.275 41.667 1.00 22.04 93 LYS C CA 1
ATOM 3285 C C . LYS C 1 93 ? -0.001 33.102 40.660 1.00 23.18 93 LYS C C 1
ATOM 3286 O O . LYS C 1 93 ? 0.234 32.764 39.499 1.00 22.24 93 LYS C O 1
ATOM 3292 N N . ASP C 1 94 ? -1.232 33.329 41.106 1.00 22.20 94 ASP C N 1
ATOM 3293 C CA . ASP C 1 94 ? -2.382 33.173 40.232 1.00 23.48 94 ASP C CA 1
ATOM 3294 C C . ASP C 1 94 ? -2.986 34.484 39.764 1.00 22.71 94 ASP C C 1
ATOM 3295 O O . ASP C 1 94 ? -4.084 34.501 39.212 1.00 23.58 94 ASP C O 1
ATOM 3300 N N . ALA C 1 95 ? -2.272 35.583 39.970 1.00 22.83 95 ALA C N 1
ATOM 3301 C CA . ALA C 1 95 ? -2.781 36.883 39.555 1.00 21.44 95 ALA C CA 1
ATOM 3302 C C . ALA C 1 95 ? -1.739 37.654 38.764 1.00 21.23 95 ALA C C 1
ATOM 3303 O O . ALA C 1 95 ? -1.779 38.881 38.701 1.00 20.30 95 ALA C O 1
ATOM 3305 N N . ARG C 1 96 ? -0.819 36.916 38.148 1.00 21.36 96 ARG C N 1
ATOM 3306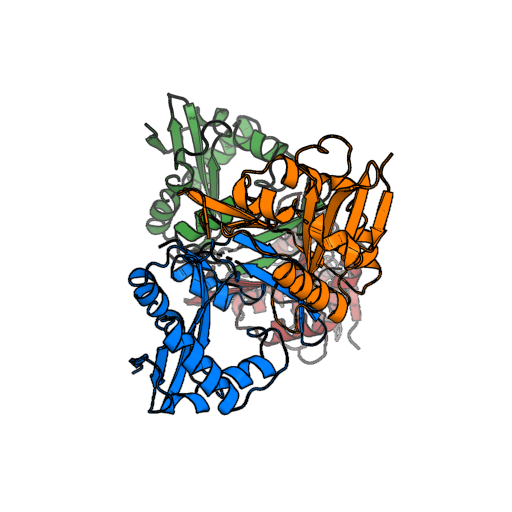 C CA . ARG C 1 96 ? 0.246 37.511 37.351 1.00 23.27 96 ARG C CA 1
ATOM 3307 C C . ARG C 1 96 ? -0.273 38.008 36.000 1.00 24.95 96 ARG C C 1
ATOM 3308 O O . ARG C 1 96 ? -1.314 37.559 35.520 1.00 24.22 96 ARG C O 1
ATOM 3316 N N . GLY C 1 97 ? 0.457 38.947 35.401 1.00 25.32 97 GLY C N 1
ATOM 3317 C CA . GLY C 1 97 ? 0.075 39.480 34.106 1.00 26.23 97 GLY C CA 1
ATOM 3318 C C . GLY C 1 97 ? -1.052 40.494 34.108 1.00 26.76 97 GLY C C 1
ATOM 3319 O O . GLY C 1 97 ? -1.611 40.794 33.053 1.00 28.01 97 GLY C O 1
ATOM 3320 N N . HIS C 1 98 ? -1.387 41.028 35.278 1.00 24.91 98 HIS C N 1
ATOM 3321 C CA . HIS C 1 98 ? -2.457 42.014 35.390 1.00 24.84 98 HIS C CA 1
ATOM 3322 C C . HIS C 1 98 ? -1.919 43.402 35.720 1.00 23.86 98 HIS C C 1
ATOM 3323 O O . HIS C 1 98 ? -2.683 44.293 36.088 1.00 21.67 98 HIS C O 1
ATOM 3330 N N . GLY C 1 99 ? -0.605 43.578 35.601 1.00 23.46 99 GLY C N 1
ATOM 3331 C CA . GLY C 1 99 ? 0.003 44.867 35.888 1.00 22.15 99 GLY C CA 1
ATOM 3332 C C . GLY C 1 99 ? -0.076 45.292 37.344 1.00 20.03 99 GLY C C 1
ATOM 3333 O O . GLY C 1 99 ? 0.084 46.469 37.664 1.00 19.16 99 GLY C O 1
ATOM 3334 N N . ILE C 1 100 ? -0.315 44.333 38.230 1.00 19.50 100 ILE C N 1
ATOM 3335 C CA . ILE C 1 100 ? -0.413 44.614 39.658 1.00 18.79 100 ILE C CA 1
ATOM 3336 C C . ILE C 1 100 ? 0.947 44.976 40.260 1.00 18.15 100 ILE C C 1
ATOM 3337 O O . ILE C 1 100 ? 1.049 45.889 41.079 1.00 17.99 100 ILE C O 1
ATOM 3342 N N . GLY C 1 101 ? 1.986 44.255 39.851 1.00 17.39 101 GLY C N 1
ATOM 3343 C CA . GLY C 1 101 ? 3.314 44.514 40.375 1.00 17.79 101 GLY C CA 1
ATOM 3344 C C . GLY C 1 101 ? 3.730 45.966 40.219 1.00 16.66 101 GLY C C 1
ATOM 3345 O O . GLY C 1 101 ? 4.246 46.577 41.152 1.00 14.96 101 GLY C O 1
ATOM 3346 N N . LYS C 1 102 ? 3.482 46.519 39.036 1.00 16.41 102 LYS C N 1
ATOM 3347 C CA . LYS C 1 102 ? 3.846 47.896 38.746 1.00 16.76 102 LYS C CA 1
ATOM 3348 C C . LYS C 1 102 ? 3.000 48.894 39.535 1.00 16.80 102 LYS C C 1
ATOM 3349 O O . LYS C 1 102 ? 3.517 49.900 40.013 1.00 14.28 102 LYS C O 1
ATOM 3355 N N . ARG C 1 103 ? 1.703 48.622 39.672 1.00 16.43 103 ARG C N 1
ATOM 3356 C CA . ARG C 1 103 ? 0.833 49.525 40.423 1.00 17.13 103 ARG C CA 1
ATOM 3357 C C . ARG C 1 103 ? 1.203 49.525 41.905 1.00 15.51 103 ARG C C 1
ATOM 3358 O O . ARG C 1 103 ? 1.182 50.573 42.556 1.00 14.63 103 ARG C O 1
ATOM 3366 N N . LEU C 1 104 ? 1.541 48.352 42.437 1.00 15.45 104 LEU C N 1
ATOM 3367 C CA . LEU C 1 104 ? 1.940 48.258 43.836 1.00 15.70 104 LEU C CA 1
ATOM 3368 C C . LEU C 1 104 ? 3.242 49.026 44.035 1.00 15.98 104 LEU C C 1
ATOM 3369 O O . LEU C 1 104 ? 3.339 49.869 44.926 1.00 15.30 104 LEU C O 1
ATOM 3382 N N . GLN C 1 106 ? 4.540 51.385 42.263 1.00 15.53 106 GLN C N 1
ATOM 3383 C CA . GLN C 1 106 ? 4.307 52.808 42.064 1.00 16.19 106 GLN C CA 1
ATOM 3384 C C . GLN C 1 106 ? 3.638 53.395 43.313 1.00 16.85 106 GLN C C 1
ATOM 3385 O O . GLN C 1 106 ? 3.858 54.557 43.665 1.00 14.03 106 GLN C O 1
ATOM 3391 N N . ALA C 1 107 ? 2.831 52.581 43.986 1.00 15.76 107 ALA C N 1
ATOM 3392 C CA . ALA C 1 107 ? 2.147 53.016 45.197 1.00 15.85 107 ALA C CA 1
ATOM 3393 C C . ALA C 1 107 ? 3.173 53.264 46.299 1.00 15.41 107 ALA C C 1
ATOM 3394 O O . ALA C 1 107 ? 3.057 54.215 47.076 1.00 15.22 107 ALA C O 1
ATOM 3396 N N . LEU C 1 108 ? 4.177 52.401 46.362 1.00 13.59 108 LEU C N 1
ATOM 3397 C CA . LEU C 1 108 ? 5.223 52.529 47.360 1.00 13.38 108 LEU C CA 1
ATOM 3398 C C . LEU C 1 108 ? 6.049 53.774 47.103 1.00 14.27 108 LEU C C 1
ATOM 3399 O O . LEU C 1 108 ? 6.381 54.517 48.027 1.00 12.33 108 LEU C O 1
ATOM 3404 N N . ILE C 1 109 ? 6.389 53.983 45.838 1.00 14.75 109 ILE C N 1
ATOM 3405 C CA . ILE C 1 109 ? 7.191 55.125 45.432 1.00 17.47 109 ILE C CA 1
ATOM 3406 C C . ILE C 1 109 ? 6.499 56.423 45.823 1.00 19.80 109 ILE C C 1
ATOM 3407 O O . ILE C 1 109 ? 7.135 57.353 46.315 1.00 18.86 109 ILE C O 1
ATOM 3412 N N . ASP C 1 110 ? 5.188 56.474 45.612 1.00 21.86 110 ASP C N 1
ATOM 3413 C CA . ASP C 1 110 ? 4.415 57.664 45.946 1.00 23.48 110 ASP C CA 1
ATOM 3414 C C . ASP C 1 110 ? 4.370 57.886 47.455 1.00 22.84 110 ASP C C 1
ATOM 3415 O O . ASP C 1 110 ? 4.462 59.017 47.927 1.00 24.07 110 ASP C O 1
ATOM 3420 N N . HIS C 1 111 ? 4.237 56.803 48.211 1.00 20.97 111 HIS C N 1
ATOM 3421 C CA . HIS C 1 111 ? 4.190 56.899 49.663 1.00 19.45 111 HIS C CA 1
ATOM 3422 C C . HIS C 1 111 ? 5.556 57.340 50.192 1.00 17.70 111 HIS C C 1
ATOM 3423 O O . HIS C 1 111 ? 5.650 58.217 51.045 1.00 16.17 111 HIS C O 1
ATOM 3430 N N . ALA C 1 112 ? 6.615 56.735 49.669 1.00 17.65 112 ALA C N 1
ATOM 3431 C CA . ALA C 1 112 ? 7.969 57.073 50.084 1.00 17.89 112 ALA C CA 1
ATOM 3432 C C . ALA C 1 112 ? 8.252 58.550 49.820 1.00 18.12 112 ALA C C 1
ATOM 3433 O O . ALA C 1 112 ? 8.847 59.236 50.650 1.00 18.44 112 ALA C O 1
ATOM 3435 N N . GLY C 1 113 ? 7.821 59.031 48.659 1.00 19.58 113 GLY C N 1
ATOM 3436 C CA . GLY C 1 113 ? 8.048 60.421 48.299 1.00 21.43 113 GLY C CA 1
ATOM 3437 C C . GLY C 1 113 ? 7.456 61.395 49.301 1.00 22.89 113 GLY C C 1
ATOM 3438 O O . GLY C 1 113 ? 7.982 62.489 49.495 1.00 23.19 113 GLY C O 1
ATOM 3439 N N . GLY C 1 114 ? 6.361 60.998 49.939 1.00 22.20 114 GLY C N 1
ATOM 3440 C CA . GLY C 1 114 ? 5.725 61.864 50.918 1.00 23.93 114 GLY C CA 1
ATOM 3441 C C . GLY C 1 114 ? 5.983 61.424 52.347 1.00 24.10 114 GLY C C 1
ATOM 3442 O O . GLY C 1 114 ? 5.271 61.837 53.269 1.00 24.55 114 GLY C O 1
ATOM 3443 N N . ASN C 1 115 ? 7.007 60.591 52.527 1.00 22.65 115 ASN C N 1
ATOM 3444 C CA . ASN C 1 115 ? 7.377 60.074 53.839 1.00 22.92 115 ASN C CA 1
ATOM 3445 C C . ASN C 1 115 ? 8.857 60.318 54.141 1.00 22.67 115 ASN C C 1
ATOM 3446 O O . ASN C 1 115 ? 9.513 59.519 54.812 1.00 22.41 115 ASN C O 1
ATOM 3451 N N . ASP C 1 116 ? 9.375 61.426 53.625 1.00 23.16 116 ASP C N 1
ATOM 3452 C CA . ASP C 1 116 ? 10.762 61.814 53.843 1.00 24.39 116 ASP C CA 1
ATOM 3453 C C . ASP C 1 116 ? 11.774 60.762 53.374 1.00 23.97 116 ASP C C 1
ATOM 3454 O O . ASP C 1 116 ? 12.865 60.645 53.938 1.00 25.19 116 ASP C O 1
ATOM 3459 N N . VAL C 1 117 ? 11.413 59.993 52.351 1.00 20.59 117 VAL C N 1
ATOM 3460 C CA . VAL C 1 117 ? 12.313 58.974 51.820 1.00 17.44 117 VAL C CA 1
ATOM 3461 C C . VAL C 1 117 ? 13.075 59.570 50.646 1.00 16.92 117 VAL C C 1
ATOM 3462 O O . VAL C 1 117 ? 12.477 60.109 49.714 1.00 17.06 117 VAL C O 1
ATOM 3466 N N . HIS C 1 118 ? 14.395 59.469 50.690 1.00 15.69 118 HIS C N 1
ATOM 3467 C CA . HIS C 1 118 ? 15.220 60.027 49.637 1.00 15.32 118 HIS C CA 1
ATOM 3468 C C . HIS C 1 118 ? 15.632 58.983 48.606 1.00 16.46 118 HIS C C 1
ATOM 3469 O O . HIS C 1 118 ? 15.735 59.291 47.422 1.00 16.23 118 HIS C O 1
ATOM 3476 N N . VAL C 1 119 ? 15.863 57.751 49.053 1.00 16.76 119 VAL C N 1
ATOM 3477 C CA . VAL C 1 119 ? 16.274 56.689 48.141 1.00 15.82 119 VAL C CA 1
ATOM 3478 C C . VAL C 1 119 ? 15.610 55.341 48.412 1.00 15.54 119 VAL C C 1
ATOM 3479 O O . VAL C 1 119 ? 15.566 54.876 49.550 1.00 16.73 119 VAL C O 1
ATOM 3483 N N . LEU C 1 120 ? 15.082 54.725 47.361 1.00 13.65 120 LEU C N 1
ATOM 3484 C CA . LEU C 1 120 ? 14.490 53.405 47.488 1.00 13.98 120 LEU C CA 1
ATOM 3485 C C . LEU C 1 120 ? 15.504 52.458 46.864 1.00 14.57 120 LEU C C 1
ATOM 3486 O O . LEU C 1 120 ? 16.018 52.716 45.775 1.00 14.18 120 LEU C O 1
ATOM 3491 N N . ILE C 1 121 ? 15.805 51.374 47.570 1.00 13.42 121 ILE C N 1
ATOM 3492 C CA . ILE C 1 121 ? 16.769 50.393 47.104 1.00 13.27 121 ILE C CA 1
ATOM 3493 C C . ILE C 1 121 ? 16.082 49.062 46.840 1.00 14.08 121 ILE C C 1
ATOM 3494 O O . ILE C 1 121 ? 15.185 48.656 47.582 1.00 13.88 121 ILE C O 1
ATOM 3499 N N . ALA C 1 122 ? 16.503 48.379 45.784 1.00 13.87 122 ALA C N 1
ATOM 3500 C CA . ALA C 1 122 ? 15.936 47.075 45.477 1.00 12.86 122 ALA C CA 1
ATOM 3501 C C . ALA C 1 122 ? 17.072 46.057 45.433 1.00 14.02 122 ALA C C 1
ATOM 3502 O O . ALA C 1 122 ? 18.154 46.346 44.921 1.00 13.60 122 ALA C O 1
ATOM 3504 N N . ALA C 1 123 ? 16.825 44.879 46.000 1.00 14.41 123 ALA C N 1
ATOM 3505 C CA . ALA C 1 123 ? 17.803 43.793 46.022 1.00 16.47 123 ALA C CA 1
ATOM 3506 C C . ALA C 1 123 ? 17.141 42.647 45.278 1.00 14.75 123 ALA C C 1
ATOM 3507 O O . ALA C 1 123 ? 16.321 41.916 45.831 1.00 16.59 123 ALA C O 1
ATOM 3509 N N . ILE C 1 124 ? 17.507 42.495 44.017 1.00 16.57 124 ILE C N 1
ATOM 3510 C CA . ILE C 1 124 ? 16.905 41.480 43.162 1.00 15.38 124 ILE C CA 1
ATOM 3511 C C . ILE C 1 124 ? 17.842 40.326 42.822 1.00 15.10 124 ILE C C 1
ATOM 3512 O O . ILE C 1 124 ? 19.000 40.549 42.464 1.00 13.12 124 ILE C O 1
ATOM 3517 N N . GLU C 1 125 ? 17.348 39.094 42.925 1.00 13.74 125 GLU C N 1
ATOM 3518 C CA . GLU C 1 125 ? 18.181 37.948 42.575 1.00 15.19 125 GLU C CA 1
ATOM 3519 C C . GLU C 1 125 ? 18.526 38.215 41.102 1.00 14.68 125 GLU C C 1
ATOM 3520 O O . GLU C 1 125 ? 17.642 38.382 40.267 1.00 14.78 125 GLU C O 1
ATOM 3526 N N . ALA C 1 126 ? 19.824 38.288 40.819 1.00 16.19 126 ALA C N 1
ATOM 3527 C CA . ALA C 1 126 ? 20.364 38.615 39.500 1.00 15.01 126 ALA C CA 1
ATOM 3528 C C . ALA C 1 126 ? 19.717 38.013 38.258 1.00 15.10 126 ALA C C 1
ATOM 3529 O O . ALA C 1 126 ? 19.635 38.676 37.220 1.00 15.99 126 ALA C O 1
ATOM 3531 N N . GLU C 1 127 ? 19.261 36.770 38.348 1.00 14.52 127 GLU C N 1
ATOM 3532 C CA . GLU C 1 127 ? 18.644 36.130 37.190 1.00 15.57 127 GLU C CA 1
ATOM 3533 C C . GLU C 1 127 ? 17.173 36.484 36.999 1.00 15.04 127 GLU C C 1
ATOM 3534 O O . GLU C 1 127 ? 16.572 36.127 35.983 1.00 15.29 127 GLU C O 1
ATOM 3540 N N . ASN C 1 128 ? 16.584 37.179 37.967 1.00 13.78 128 ASN C N 1
ATOM 3541 C CA . ASN C 1 128 ? 15.178 37.555 37.855 1.00 12.10 128 ASN C CA 1
ATOM 3542 C C . ASN C 1 128 ? 15.055 38.773 36.933 1.00 11.74 128 ASN C C 1
ATOM 3543 O O . ASN C 1 128 ? 14.839 39.896 37.388 1.00 12.26 128 ASN C O 1
ATOM 3548 N N . THR C 1 129 ? 15.188 38.526 35.632 1.00 11.64 129 THR C N 1
ATOM 3549 C CA . THR C 1 129 ? 15.128 39.571 34.615 1.00 11.02 129 THR C CA 1
ATOM 3550 C C . THR C 1 129 ? 13.805 40.328 34.611 1.00 10.83 129 THR C C 1
ATOM 3551 O O . THR C 1 129 ? 13.770 41.545 34.445 1.00 11.37 129 THR C O 1
ATOM 3555 N N . ALA C 1 130 ? 12.713 39.598 34.779 1.00 10.53 130 ALA C N 1
ATOM 3556 C CA . ALA C 1 130 ? 11.405 40.229 34.790 1.00 10.09 130 ALA C CA 1
ATOM 3557 C C . ALA C 1 130 ? 11.326 41.252 35.921 1.00 11.05 130 ALA C C 1
ATOM 3558 O O . ALA C 1 130 ? 10.762 42.330 35.748 1.00 9.75 130 ALA C O 1
ATOM 3560 N N . SER C 1 131 ? 11.877 40.917 37.085 1.00 11.38 131 SER C N 1
ATOM 3561 C CA . SER C 1 131 ? 11.830 41.848 38.209 1.00 12.14 131 SER C CA 1
ATOM 3562 C C . SER C 1 131 ? 12.717 43.065 37.912 1.00 13.73 131 SER C C 1
ATOM 3563 O O . SER C 1 131 ? 12.357 44.200 38.226 1.00 12.29 131 SER C O 1
ATOM 3566 N N . ILE C 1 132 ? 13.869 42.829 37.295 1.00 11.84 132 ILE C N 1
ATOM 3567 C CA . ILE C 1 132 ? 14.763 43.926 36.960 1.00 13.16 132 ILE C CA 1
ATOM 3568 C C . ILE C 1 132 ? 14.091 44.897 35.983 1.00 13.55 132 ILE C C 1
ATOM 3569 O O . ILE C 1 132 ? 14.151 46.118 36.172 1.00 13.81 132 ILE C O 1
ATOM 3574 N N . ARG C 1 133 ? 13.433 44.349 34.959 1.00 14.53 133 ARG C N 1
ATOM 3575 C CA . ARG C 1 133 ? 12.736 45.156 33.960 1.00 12.34 133 ARG C CA 1
ATOM 3576 C C . ARG C 1 133 ? 11.610 45.953 34.605 1.00 12.69 133 ARG C C 1
ATOM 3577 O O . ARG C 1 133 ? 11.371 47.110 34.249 1.00 12.52 133 ARG C O 1
ATOM 3585 N N . LEU C 1 134 ? 10.910 45.336 35.548 1.00 13.07 134 LEU C N 1
ATOM 3586 C CA . LEU C 1 134 ? 9.824 46.031 36.218 1.00 14.35 134 LEU C CA 1
ATOM 3587 C C . LEU C 1 134 ? 10.379 47.253 36.945 1.00 13.75 134 LEU C C 1
ATOM 3588 O O . LEU C 1 134 ? 9.834 48.353 36.826 1.00 12.48 134 LEU C O 1
ATOM 3593 N N . HIS C 1 135 ? 11.468 47.069 37.685 1.00 12.74 135 HIS C N 1
ATOM 3594 C CA . HIS C 1 135 ? 12.066 48.193 38.409 1.00 14.52 135 HIS C CA 1
ATOM 3595 C C . HIS C 1 135 ? 12.608 49.245 37.457 1.00 13.16 135 HIS C C 1
ATOM 3596 O O . HIS C 1 135 ? 12.533 50.440 37.745 1.00 13.46 135 HIS C O 1
ATOM 3603 N N . GLU C 1 136 ? 13.163 48.808 36.327 1.00 12.08 136 GLU C N 1
ATOM 3604 C CA . GLU C 1 136 ? 13.702 49.759 35.361 1.00 11.90 136 GLU C CA 1
ATOM 3605 C C . GLU C 1 136 ? 12.576 50.630 34.805 1.00 11.77 136 GLU C C 1
ATOM 3606 O O . GLU C 1 136 ? 12.741 51.839 34.640 1.00 12.90 136 GLU C O 1
ATOM 3612 N N . SER C 1 137 ? 11.421 50.026 34.536 1.00 13.10 137 SER C N 1
ATOM 3613 C CA . SER C 1 137 ? 10.299 50.784 33.985 1.00 14.10 137 SER C CA 1
ATOM 3614 C C . SER C 1 137 ? 9.754 51.815 34.970 1.00 13.58 137 SER C C 1
ATOM 3615 O O . SER C 1 137 ? 8.902 52.629 34.608 1.00 14.57 137 SER C O 1
ATOM 3618 N N . LEU C 1 138 ? 10.229 51.780 36.214 1.00 12.09 138 LEU C N 1
ATOM 3619 C CA . LEU C 1 138 ? 9.768 52.741 37.213 1.00 13.50 138 LEU C CA 1
ATOM 3620 C C . LEU C 1 138 ? 10.871 53.699 37.666 1.00 15.31 138 LEU C C 1
ATOM 3621 O O . LEU C 1 138 ? 10.743 54.366 38.698 1.00 16.07 138 LEU C O 1
ATOM 3626 N N . GLY C 1 139 ? 11.952 53.763 36.894 1.00 14.71 139 GLY C N 1
ATOM 3627 C CA . GLY C 1 139 ? 13.044 54.665 37.221 1.00 13.49 139 GLY C CA 1
ATOM 3628 C C . GLY C 1 139 ? 14.242 54.078 37.952 1.00 15.55 139 GLY C C 1
ATOM 3629 O O . GLY C 1 139 ? 15.278 54.740 38.073 1.00 14.15 139 GLY C O 1
ATOM 3630 N N . PHE C 1 140 ? 14.125 52.851 38.449 1.00 15.27 140 PHE C N 1
ATOM 3631 C CA . PHE C 1 140 ? 15.249 52.248 39.153 1.00 15.43 140 PHE C CA 1
ATOM 3632 C C . PHE C 1 140 ? 16.432 52.045 38.222 1.00 15.05 140 PHE C C 1
ATOM 3633 O O . PHE C 1 140 ? 16.260 51.727 37.047 1.00 14.28 140 PHE C O 1
ATOM 3641 N N . ARG C 1 141 ? 17.637 52.246 38.746 1.00 15.27 141 ARG C N 1
ATOM 3642 C CA . ARG C 1 141 ? 18.843 52.067 37.945 1.00 14.66 141 ARG C CA 1
ATOM 3643 C C . ARG C 1 141 ? 19.819 51.123 38.652 1.00 13.23 141 ARG C C 1
ATOM 3644 O O . ARG C 1 141 ? 19.915 51.115 39.878 1.00 11.68 141 ARG C O 1
ATOM 3652 N N . VAL C 1 142 ? 20.532 50.318 37.875 1.00 12.56 142 VAL C N 1
ATOM 3653 C CA . VAL C 1 142 ? 21.476 49.360 38.439 1.00 13.30 142 VAL C CA 1
ATOM 3654 C C . VAL C 1 142 ? 22.655 50.006 39.164 1.00 13.92 142 VAL C C 1
ATOM 3655 O O . VAL C 1 142 ? 23.256 50.965 38.674 1.00 15.08 142 VAL C O 1
ATOM 3659 N N . VAL C 1 143 ? 22.982 49.470 40.335 1.00 13.50 143 VAL C N 1
ATOM 3660 C CA . VAL C 1 143 ? 24.105 49.971 41.119 1.00 12.73 143 VAL C CA 1
ATOM 3661 C C . VAL C 1 143 ? 25.273 49.008 40.923 1.00 12.30 143 VAL C C 1
ATOM 3662 O O . VAL C 1 143 ? 26.411 49.424 40.713 1.00 14.49 143 VAL C O 1
ATOM 3666 N N . GLY C 1 144 ? 24.972 47.716 40.977 1.00 12.84 144 GLY C N 1
ATOM 3667 C CA . GLY C 1 144 ? 25.996 46.702 40.806 1.00 13.73 144 GLY C CA 1
ATOM 3668 C C . GLY C 1 144 ? 25.450 45.320 41.118 1.00 13.87 144 GLY C C 1
ATOM 3669 O O . GLY C 1 144 ? 24.299 45.182 41.539 1.00 15.74 144 GLY C O 1
ATOM 3670 N N . ARG C 1 145 ? 26.270 44.294 40.926 1.00 11.84 145 ARG C N 1
ATOM 3671 C CA . ARG C 1 145 ? 25.841 42.924 41.179 1.00 13.60 145 ARG C CA 1
ATOM 3672 C C . ARG C 1 145 ? 26.830 42.151 42.047 1.00 14.54 145 ARG C C 1
ATOM 3673 O O . ARG C 1 145 ? 27.986 41.955 41.671 1.00 13.97 145 ARG C O 1
ATOM 3681 N N . PHE C 1 146 ? 26.362 41.730 43.220 1.00 15.34 146 PHE C N 1
ATOM 3682 C CA . PHE C 1 146 ? 27.175 40.963 44.151 1.00 14.90 146 PHE C CA 1
ATOM 3683 C C . PHE C 1 146 ? 27.177 39.509 43.705 1.00 16.08 146 PHE C C 1
ATOM 3684 O O . PHE C 1 146 ? 26.124 38.936 43.427 1.00 16.69 146 PHE C O 1
ATOM 3692 N N . SER C 1 147 ? 28.362 38.911 43.659 1.00 16.56 147 SER C N 1
ATOM 3693 C CA . SER C 1 147 ? 28.512 37.535 43.199 1.00 16.99 147 SER C CA 1
ATOM 3694 C C . SER C 1 147 ? 28.451 36.430 44.256 1.00 16.02 147 SER C C 1
ATOM 3695 O O . SER C 1 147 ? 29.200 36.440 45.229 1.00 14.68 147 SER C O 1
ATOM 3698 N N . GLU C 1 148 ? 27.556 35.473 44.036 1.00 14.88 148 GLU C N 1
ATOM 3699 C CA . GLU C 1 148 ? 27.401 34.325 44.914 1.00 14.58 148 GLU C CA 1
ATOM 3700 C C . GLU C 1 148 ? 27.302 34.682 46.388 1.00 14.05 148 GLU C C 1
ATOM 3701 O O . GLU C 1 148 ? 27.841 33.980 47.238 1.00 13.11 148 GLU C O 1
ATOM 3707 N N . VAL C 1 149 ? 26.590 35.759 46.691 1.00 14.65 149 VAL C N 1
ATOM 3708 C CA . VAL C 1 149 ? 26.436 36.188 48.068 1.00 13.47 149 VAL C CA 1
ATOM 3709 C C . VAL C 1 149 ? 25.282 35.478 48.749 1.00 13.32 149 VAL C C 1
ATOM 3710 O O . VAL C 1 149 ? 25.039 35.662 49.943 1.00 15.94 149 VAL C O 1
ATOM 3714 N N . GLY C 1 150 ? 24.559 34.673 47.988 1.00 13.90 150 GLY C N 1
ATOM 3715 C CA . GLY C 1 150 ? 23.442 33.950 48.561 1.00 15.16 150 GLY C CA 1
ATOM 3716 C C . GLY C 1 150 ? 23.398 32.519 48.071 1.00 16.87 150 GLY C C 1
ATOM 3717 O O . GLY C 1 150 ? 24.079 32.157 47.111 1.00 16.48 150 GLY C O 1
ATOM 3718 N N . THR C 1 151 ? 22.598 31.701 48.743 1.00 18.78 151 THR C N 1
ATOM 3719 C CA . THR C 1 151 ? 22.452 30.311 48.360 1.00 19.96 151 THR C CA 1
ATOM 3720 C C . THR C 1 151 ? 21.039 29.823 48.642 1.00 19.02 151 THR C C 1
ATOM 3721 O O . THR C 1 151 ? 20.439 30.161 49.666 1.00 21.47 151 THR C O 1
ATOM 3725 N N . LYS C 1 152 ? 20.503 29.061 47.697 1.00 20.01 152 LYS C N 1
ATOM 3726 C CA . LYS C 1 152 ? 19.167 28.488 47.812 1.00 20.43 152 LYS C CA 1
ATOM 3727 C C . LYS C 1 152 ? 18.994 27.448 46.714 1.00 20.62 152 LYS C C 1
ATOM 3728 O O . LYS C 1 152 ? 19.608 27.544 45.650 1.00 21.54 152 LYS C O 1
ATOM 3734 N N . PHE C 1 153 ? 18.157 26.454 46.988 1.00 21.30 153 PHE C N 1
ATOM 3735 C CA . PHE C 1 153 ? 17.886 25.374 46.046 1.00 22.71 153 PHE C CA 1
ATOM 3736 C C . PHE C 1 153 ? 19.175 24.665 45.640 1.00 22.64 153 PHE C C 1
ATOM 3737 O O . PHE C 1 153 ? 19.284 24.111 44.544 1.00 22.29 153 PHE C O 1
ATOM 3745 N N . GLY C 1 154 ? 20.150 24.695 46.539 1.00 23.05 154 GLY C N 1
ATOM 3746 C CA . GLY C 1 154 ? 21.413 24.038 46.285 1.00 24.72 154 GLY C CA 1
ATOM 3747 C C . GLY C 1 154 ? 22.331 24.745 45.314 1.00 25.17 154 GLY C C 1
ATOM 3748 O O . GLY C 1 154 ? 23.158 24.104 44.673 1.00 27.25 154 GLY C O 1
ATOM 3749 N N . ARG C 1 155 ? 22.205 26.059 45.188 1.00 24.52 155 ARG C N 1
ATOM 3750 C CA . ARG C 1 155 ? 23.089 26.770 44.275 1.00 22.82 155 ARG C CA 1
ATOM 3751 C C . ARG C 1 155 ? 23.405 28.183 44.737 1.00 21.98 155 ARG C C 1
ATOM 3752 O O . ARG C 1 155 ? 22.694 28.754 45.562 1.00 21.66 155 ARG C O 1
ATOM 3760 N N . TRP C 1 156 ? 24.491 28.731 44.203 1.00 21.15 156 TRP C N 1
ATOM 3761 C CA . TRP C 1 156 ? 24.919 30.085 44.530 1.00 20.31 156 TRP C CA 1
ATOM 3762 C C . TRP C 1 156 ? 23.988 31.075 43.839 1.00 19.20 156 TRP C C 1
ATOM 3763 O O . TRP C 1 156 ? 23.537 30.835 42.721 1.00 19.63 156 TRP C O 1
ATOM 3774 N N . LEU C 1 157 ? 23.708 32.189 44.499 1.00 18.02 157 LEU C N 1
ATOM 3775 C CA . LEU C 1 157 ? 22.836 33.198 43.919 1.00 18.48 157 LEU C CA 1
ATOM 3776 C C . LEU C 1 157 ? 23.536 34.559 43.929 1.00 18.70 157 LEU C C 1
ATOM 3777 O O . LEU C 1 157 ? 24.264 34.882 44.869 1.00 18.22 157 LEU C O 1
ATOM 3782 N N . ASP C 1 158 ? 23.312 35.353 42.885 1.00 17.06 158 ASP C N 1
ATOM 3783 C CA . ASP C 1 158 ? 23.904 36.681 42.814 1.00 14.73 158 ASP C CA 1
ATOM 3784 C C . ASP C 1 158 ? 22.832 37.702 43.192 1.00 16.11 158 ASP C C 1
ATOM 3785 O O . ASP C 1 158 ? 21.635 37.444 43.051 1.00 13.92 158 ASP C O 1
ATOM 3790 N N . LEU C 1 159 ? 23.259 38.863 43.670 1.00 15.22 159 LEU C N 1
ATOM 3791 C CA . LEU C 1 159 ? 22.312 39.892 44.060 1.00 14.48 159 LEU C CA 1
ATOM 3792 C C . LEU C 1 159 ? 22.583 41.179 43.304 1.00 15.24 159 LEU C C 1
ATOM 3793 O O . LEU C 1 159 ? 23.635 41.804 43.472 1.00 14.90 159 LEU C O 1
ATOM 3798 N N . THR C 1 160 ? 21.638 41.573 42.460 1.00 15.05 160 THR C N 1
ATOM 3799 C CA . THR C 1 160 ? 21.788 42.809 41.715 1.00 14.38 160 THR C CA 1
ATOM 3800 C C . THR C 1 160 ? 21.007 43.879 42.449 1.00 14.43 160 THR C C 1
ATOM 3801 O O . THR C 1 160 ? 19.813 43.722 42.711 1.00 14.98 160 THR C O 1
ATOM 3805 N N . CYS C 1 161 ? 21.680 44.970 42.787 1.00 13.14 161 CYS C N 1
ATOM 3806 C CA . CYS C 1 161 ? 21.010 46.042 43.492 1.00 12.79 161 CYS C CA 1
ATOM 3807 C C . CYS C 1 161 ? 20.752 47.228 42.592 1.00 11.79 161 CYS C C 1
ATOM 3808 O O . CYS C 1 161 ? 21.543 47.538 41.704 1.00 12.19 161 CYS C O 1
ATOM 3819 N N . GLU C 1 163 ? 18.717 51.338 42.500 1.00 11.57 163 GLU C N 1
ATOM 3820 C CA . GLU C 1 163 ? 18.339 52.446 43.350 1.00 13.02 163 GLU C CA 1
ATOM 3821 C C . GLU C 1 163 ? 17.455 53.427 42.597 1.00 13.45 163 GLU C C 1
ATOM 3822 O O . GLU C 1 163 ? 17.552 53.569 41.376 1.00 14.97 163 GLU C O 1
ATOM 3828 N N . LEU C 1 164 ? 16.588 54.098 43.340 1.00 13.72 164 LEU C N 1
ATOM 3829 C CA . LEU C 1 164 ? 15.694 55.098 42.778 1.00 16.72 164 LEU C CA 1
ATOM 3830 C C . LEU C 1 164 ? 15.754 56.315 43.693 1.00 17.80 164 LEU C C 1
ATOM 3831 O O . LEU C 1 164 ? 15.329 56.248 44.848 1.00 17.20 164 LEU C O 1
ATOM 3836 N N . LYS C 1 165 ? 16.300 57.415 43.185 1.00 18.51 165 LYS C N 1
ATOM 3837 C CA . LYS C 1 165 ? 16.393 58.639 43.969 1.00 20.00 165 LYS C CA 1
ATOM 3838 C C . LYS C 1 165 ? 15.067 59.377 43.827 1.00 18.91 165 LYS C C 1
ATOM 3839 O O . LYS C 1 165 ? 14.592 59.586 42.719 1.00 17.95 165 LYS C O 1
ATOM 3845 N N . LEU C 1 166 ? 14.463 59.750 44.948 1.00 20.65 166 LEU C N 1
ATOM 3846 C CA . LEU C 1 166 ? 13.186 60.459 44.924 1.00 23.39 166 LEU C CA 1
ATOM 3847 C C . LEU C 1 166 ? 13.406 61.953 45.102 1.00 25.19 166 LEU C C 1
ATOM 3848 O O . LEU C 1 166 ? 12.771 62.731 44.363 1.00 30.27 166 LEU C O 1
ATOM 3853 N N . SER D 1 4 ? 56.800 45.915 65.377 1.00 40.55 4 SER D N 1
ATOM 3854 C CA . SER D 1 4 ? 56.643 45.469 66.791 1.00 38.66 4 SER D CA 1
ATOM 3855 C C . SER D 1 4 ? 55.175 45.319 67.190 1.00 37.95 4 SER D C 1
ATOM 3856 O O . SER D 1 4 ? 54.868 45.042 68.349 1.00 39.45 4 SER D O 1
ATOM 3859 N N . VAL D 1 5 ? 54.268 45.503 66.236 1.00 35.86 5 VAL D N 1
ATOM 3860 C CA . VAL D 1 5 ? 52.842 45.369 66.522 1.00 34.52 5 VAL D CA 1
ATOM 3861 C C . VAL D 1 5 ? 52.419 43.903 66.396 1.00 33.73 5 VAL D C 1
ATOM 3862 O O . VAL D 1 5 ? 52.847 43.200 65.479 1.00 34.62 5 VAL D O 1
ATOM 3866 N N . GLU D 1 6 ? 51.596 43.439 67.334 1.00 32.97 6 GLU D N 1
ATOM 3867 C CA . GLU D 1 6 ? 51.130 42.056 67.318 1.00 31.43 6 GLU D CA 1
ATOM 3868 C C . GLU D 1 6 ? 49.608 41.988 67.287 1.00 29.60 6 GLU D C 1
ATOM 3869 O O . GLU D 1 6 ? 48.925 42.756 67.971 1.00 27.96 6 GLU D O 1
ATOM 3875 N N . LEU D 1 7 ? 49.090 41.061 66.486 1.00 27.53 7 LEU D N 1
ATOM 3876 C CA . LEU D 1 7 ? 47.654 40.854 66.348 1.00 27.25 7 LEU D CA 1
ATOM 3877 C C . LEU D 1 7 ? 47.229 39.609 67.130 1.00 27.77 7 LEU D C 1
ATOM 3878 O O . LEU D 1 7 ? 47.953 38.617 67.170 1.00 27.42 7 LEU D O 1
ATOM 3883 N N . ARG D 1 8 ? 46.057 39.672 67.756 1.00 27.88 8 ARG D N 1
ATOM 3884 C CA . ARG D 1 8 ? 45.544 38.557 68.544 1.00 29.42 8 ARG D CA 1
ATOM 3885 C C . ARG D 1 8 ? 44.052 38.717 68.813 1.00 31.21 8 ARG D C 1
ATOM 3886 O O . ARG D 1 8 ? 43.470 39.778 68.571 1.00 32.86 8 ARG D O 1
ATOM 3894 N N . ASP D 1 9 ? 43.438 37.656 69.328 1.00 32.48 9 ASP D N 1
ATOM 3895 C CA . ASP D 1 9 ? 42.023 37.690 69.657 1.00 31.80 9 ASP D CA 1
ATOM 3896 C C . ASP D 1 9 ? 41.825 38.719 70.760 1.00 31.18 9 ASP D C 1
ATOM 3897 O O . ASP D 1 9 ? 42.672 38.872 71.640 1.00 30.63 9 ASP D O 1
ATOM 3902 N N . ALA D 1 10 ? 40.707 39.432 70.697 1.00 29.58 10 ALA D N 1
ATOM 3903 C CA . ALA D 1 10 ? 40.393 40.452 71.680 1.00 29.69 10 ALA D CA 1
ATOM 3904 C C . ALA D 1 10 ? 39.566 39.853 72.807 1.00 30.38 10 ALA D C 1
ATOM 3905 O O . ALA D 1 10 ? 38.829 38.892 72.600 1.00 30.09 10 ALA D O 1
ATOM 3907 N N . THR D 1 11 ? 39.699 40.418 74.000 1.00 29.93 11 THR D N 1
ATOM 3908 C CA . THR D 1 11 ? 38.930 39.942 75.138 1.00 31.04 11 THR D CA 1
ATOM 3909 C C . THR D 1 11 ? 38.209 41.143 75.716 1.00 32.65 11 THR D C 1
ATOM 3910 O O . THR D 1 11 ? 38.405 42.272 75.261 1.00 33.62 11 THR D O 1
ATOM 3914 N N . VAL D 1 12 ? 37.375 40.898 76.718 1.00 32.07 12 VAL D N 1
ATOM 3915 C CA . VAL D 1 12 ? 36.627 41.965 77.356 1.00 31.65 12 VAL D CA 1
ATOM 3916 C C . VAL D 1 12 ? 37.571 43.093 77.772 1.00 30.63 12 VAL D C 1
ATOM 3917 O O . VAL D 1 12 ? 37.176 44.258 77.812 1.00 30.21 12 VAL D O 1
ATOM 3921 N N . ASP D 1 13 ? 38.820 42.741 78.066 1.00 30.32 13 ASP D N 1
ATOM 3922 C CA . ASP D 1 13 ? 39.825 43.723 78.485 1.00 31.70 13 ASP D CA 1
ATOM 3923 C C . ASP D 1 13 ? 40.234 44.705 77.385 1.00 30.34 13 ASP D C 1
ATOM 3924 O O . ASP D 1 13 ? 40.757 45.784 77.673 1.00 30.49 13 ASP D O 1
ATOM 3929 N N . ASP D 1 14 ? 39.996 44.333 76.132 1.00 29.65 14 ASP D N 1
ATOM 3930 C CA . ASP D 1 14 ? 40.361 45.185 75.003 1.00 28.02 14 ASP D CA 1
ATOM 3931 C C . ASP D 1 14 ? 39.236 46.114 74.562 1.00 28.30 14 ASP D C 1
ATOM 3932 O O . ASP D 1 14 ? 39.448 47.023 73.758 1.00 28.13 14 ASP D O 1
ATOM 3937 N N . LEU D 1 15 ? 38.042 45.895 75.097 1.00 27.95 15 LEU D N 1
ATOM 3938 C CA . LEU D 1 15 ? 36.902 46.718 74.724 1.00 28.62 15 LEU D CA 1
ATOM 3939 C C . LEU D 1 15 ? 37.137 48.210 74.929 1.00 28.78 15 LEU D C 1
ATOM 3940 O O . LEU D 1 15 ? 36.690 49.026 74.123 1.00 27.88 15 LEU D O 1
ATOM 3945 N N . SER D 1 16 ? 37.846 48.569 75.995 1.00 28.45 16 SER D N 1
ATOM 3946 C CA . SER D 1 16 ? 38.117 49.973 76.282 1.00 29.21 16 SER D CA 1
ATOM 3947 C C . SER D 1 16 ? 38.999 50.620 75.214 1.00 28.07 16 SER D C 1
ATOM 3948 O O . SER D 1 16 ? 38.756 51.753 74.803 1.00 28.12 16 SER D O 1
ATOM 3951 N N . GLY D 1 17 ? 40.025 49.900 74.774 1.00 26.31 17 GLY D N 1
ATOM 3952 C CA . GLY D 1 17 ? 40.905 50.431 73.750 1.00 24.92 17 GLY D CA 1
ATOM 3953 C C . GLY D 1 17 ? 40.228 50.434 72.394 1.00 24.05 17 GLY D C 1
ATOM 3954 O O . GLY D 1 17 ? 40.543 51.252 71.532 1.00 24.02 17 GLY D O 1
ATOM 3955 N N . ILE D 1 18 ? 39.296 49.508 72.199 1.00 24.45 18 ILE D N 1
ATOM 3956 C CA . ILE D 1 18 ? 38.567 49.417 70.942 1.00 24.97 18 ILE D CA 1
ATOM 3957 C C . ILE D 1 18 ? 37.565 50.557 70.857 1.00 26.10 18 ILE D C 1
ATOM 3958 O O . ILE D 1 18 ? 37.402 51.194 69.812 1.00 25.09 18 ILE D O 1
ATOM 3971 N N . GLU D 1 20 ? 37.697 53.530 72.236 1.00 28.17 20 GLU D N 1
ATOM 3972 C CA . GLU D 1 20 ? 38.304 54.834 71.979 1.00 28.83 20 GLU D CA 1
ATOM 3973 C C . GLU D 1 20 ? 38.463 55.085 70.483 1.00 27.30 20 GLU D C 1
ATOM 3974 O O . GLU D 1 20 ? 38.210 56.187 70.005 1.00 27.36 20 GLU D O 1
ATOM 3980 N N . ILE D 1 21 ? 38.878 54.057 69.749 1.00 26.36 21 ILE D N 1
ATOM 3981 C CA . ILE D 1 21 ? 39.056 54.166 68.306 1.00 24.95 21 ILE D CA 1
ATOM 3982 C C . ILE D 1 21 ? 37.701 54.270 67.618 1.00 23.93 21 ILE D C 1
ATOM 3983 O O . ILE D 1 21 ? 37.524 55.051 66.684 1.00 24.20 21 ILE D O 1
ATOM 3988 N N . TYR D 1 22 ? 36.750 53.473 68.091 1.00 23.12 22 TYR D N 1
ATOM 3989 C CA . TYR D 1 22 ? 35.405 53.459 67.537 1.00 21.76 22 TYR D CA 1
ATOM 3990 C C . TYR D 1 22 ? 34.732 54.830 67.671 1.00 22.73 22 TYR D C 1
ATOM 3991 O O . TYR D 1 22 ? 34.250 55.391 66.683 1.00 22.45 22 TYR D O 1
ATOM 4000 N N . ASN D 1 23 ? 34.709 55.375 68.887 1.00 21.56 23 ASN D N 1
ATOM 4001 C CA . ASN D 1 23 ? 34.078 56.673 69.122 1.00 21.43 23 ASN D CA 1
ATOM 4002 C C . ASN D 1 23 ? 34.721 57.815 68.350 1.00 21.36 23 ASN D C 1
ATOM 4003 O O . ASN D 1 23 ? 34.028 58.718 67.875 1.00 19.91 23 ASN D O 1
ATOM 4008 N N . ASP D 1 24 ? 36.043 57.792 68.229 1.00 23.11 24 ASP D N 1
ATOM 4009 C CA . ASP D 1 24 ? 36.718 58.845 67.490 1.00 24.03 24 ASP D CA 1
ATOM 4010 C C . ASP D 1 24 ? 36.276 58.784 66.032 1.00 23.74 24 ASP D C 1
ATOM 4011 O O . ASP D 1 24 ? 36.140 59.810 65.370 1.00 25.92 24 ASP D O 1
ATOM 4016 N N . ALA D 1 25 ? 36.052 57.573 65.534 1.00 23.33 25 ALA D N 1
ATOM 4017 C CA . ALA D 1 25 ? 35.613 57.394 64.156 1.00 22.16 25 ALA D CA 1
ATOM 4018 C C . ALA D 1 25 ? 34.181 57.896 64.006 1.00 21.42 25 ALA D C 1
ATOM 4019 O O . ALA D 1 25 ? 33.836 58.546 63.018 1.00 21.06 25 ALA D O 1
ATOM 4021 N N . VAL D 1 26 ? 33.350 57.594 64.996 1.00 21.20 26 VAL D N 1
ATOM 4022 C CA . VAL D 1 26 ? 31.955 58.015 64.976 1.00 21.55 26 VAL D CA 1
ATOM 4023 C C . VAL D 1 26 ? 31.830 59.533 64.961 1.00 22.44 26 VAL D C 1
ATOM 4024 O O . VAL D 1 26 ? 31.002 60.101 64.249 1.00 22.20 26 VAL D O 1
ATOM 4028 N N . VAL D 1 27 ? 32.667 60.188 65.750 1.00 23.06 27 VAL D N 1
ATOM 4029 C CA . VAL D 1 27 ? 32.622 61.635 65.856 1.00 24.01 27 VAL D CA 1
ATOM 4030 C C . VAL D 1 27 ? 33.346 62.389 64.744 1.00 23.87 27 VAL D C 1
ATOM 4031 O O . VAL D 1 27 ? 32.867 63.422 64.273 1.00 22.39 27 VAL D O 1
ATOM 4035 N N . ASN D 1 28 ? 34.481 61.856 64.305 1.00 23.05 28 ASN D N 1
ATOM 4036 C CA . ASN D 1 28 ? 35.288 62.546 63.306 1.00 23.73 28 ASN D CA 1
ATOM 4037 C C . ASN D 1 28 ? 35.380 62.009 61.881 1.00 23.68 28 ASN D C 1
ATOM 4038 O O . ASN D 1 28 ? 36.014 62.638 61.031 1.00 24.64 28 ASN D O 1
ATOM 4043 N N . THR D 1 29 ? 34.760 60.867 61.607 1.00 23.00 29 THR D N 1
ATOM 4044 C CA . THR D 1 29 ? 34.830 60.306 60.261 1.00 24.22 29 THR D CA 1
ATOM 4045 C C . THR D 1 29 ? 33.488 59.821 59.733 1.00 24.20 29 THR D C 1
ATOM 4046 O O . THR D 1 29 ? 32.453 59.968 60.379 1.00 24.41 29 THR D O 1
ATOM 4050 N N . THR D 1 30 ? 33.531 59.240 58.539 1.00 24.13 30 THR D N 1
ATOM 4051 C CA . THR D 1 30 ? 32.353 58.682 57.895 1.00 23.74 30 THR D CA 1
ATOM 4052 C C . THR D 1 30 ? 32.442 57.160 57.955 1.00 24.06 30 THR D C 1
ATOM 4053 O O . THR D 1 30 ? 31.658 56.472 57.313 1.00 24.90 30 THR D O 1
ATOM 4057 N N . ALA D 1 31 ? 33.399 56.638 58.718 1.00 24.00 31 ALA D N 1
ATOM 4058 C CA . ALA D 1 31 ? 33.575 55.190 58.830 1.00 24.81 31 ALA D CA 1
ATOM 4059 C C . ALA D 1 31 ? 32.366 54.518 59.473 1.00 24.49 31 ALA D C 1
ATOM 4060 O O . ALA D 1 31 ? 32.118 53.336 59.252 1.00 26.63 31 ALA D O 1
ATOM 4062 N N . ILE D 1 32 ? 31.621 55.270 60.274 1.00 23.75 32 ILE D N 1
ATOM 4063 C CA . ILE D 1 32 ? 30.431 54.737 60.938 1.00 24.04 32 ILE D CA 1
ATOM 4064 C C . ILE D 1 32 ? 29.322 55.760 60.746 1.00 24.45 32 ILE D C 1
ATOM 4065 O O . ILE D 1 32 ? 29.432 56.898 61.197 1.00 25.57 32 ILE D O 1
ATOM 4070 N N . TRP D 1 33 ? 28.254 55.349 60.075 1.00 24.13 33 TRP D N 1
ATOM 4071 C CA . TRP D 1 33 ? 27.155 56.248 59.768 1.00 25.85 33 TRP D CA 1
ATOM 4072 C C . TRP D 1 33 ? 26.094 56.516 60.844 1.00 26.98 33 TRP D C 1
ATOM 4073 O O . TRP D 1 33 ? 24.925 56.141 60.706 1.00 27.03 33 TRP D O 1
ATOM 4084 N N . ASN D 1 34 ? 26.521 57.185 61.910 1.00 29.57 34 ASN D N 1
ATOM 4085 C CA . ASN D 1 34 ? 25.654 57.592 63.017 1.00 31.33 34 ASN D CA 1
ATOM 4086 C C . ASN D 1 34 ? 26.486 58.432 63.981 1.00 31.18 34 ASN D C 1
ATOM 4087 O O . ASN D 1 34 ? 27.714 58.441 63.900 1.00 31.29 34 ASN D O 1
ATOM 4092 N N . GLU D 1 35 ? 25.820 59.150 64.876 1.00 31.15 35 GLU D N 1
ATOM 4093 C CA . GLU D 1 35 ? 26.522 60.004 65.826 1.00 31.86 35 GLU D CA 1
ATOM 4094 C C . GLU D 1 35 ? 26.465 59.452 67.248 1.00 31.63 35 GLU D C 1
ATOM 4095 O O . GLU D 1 35 ? 26.687 60.186 68.210 1.00 32.21 35 GLU D O 1
ATOM 4101 N N . VAL D 1 36 ? 26.175 58.161 67.380 1.00 31.93 36 VAL D N 1
ATOM 4102 C CA . VAL D 1 36 ? 26.070 57.537 68.694 1.00 31.88 36 VAL D CA 1
ATOM 4103 C C . VAL D 1 36 ? 27.426 57.261 69.339 1.00 32.13 36 VAL D C 1
ATOM 4104 O O . VAL D 1 36 ? 28.104 56.291 68.989 1.00 32.92 36 VAL D O 1
ATOM 4108 N N . VAL D 1 37 ? 27.824 58.129 70.266 1.00 32.04 37 VAL D N 1
ATOM 4109 C CA . VAL D 1 37 ? 29.080 57.952 70.983 1.00 31.89 37 VAL D CA 1
ATOM 4110 C C . VAL D 1 37 ? 28.801 56.893 72.036 1.00 32.16 37 VAL D C 1
ATOM 4111 O O . VAL D 1 37 ? 28.103 57.144 73.018 1.00 32.46 37 VAL D O 1
ATOM 4115 N N . VAL D 1 38 ? 29.343 55.704 71.801 1.00 31.13 38 VAL D N 1
ATOM 4116 C CA . VAL D 1 38 ? 29.161 54.547 72.666 1.00 31.70 38 VAL D CA 1
ATOM 4117 C C . VAL D 1 38 ? 29.987 54.565 73.944 1.00 31.23 38 VAL D C 1
ATOM 4118 O O . VAL D 1 38 ? 31.007 55.253 74.034 1.00 31.58 38 VAL D O 1
ATOM 4122 N N . ASP D 1 39 ? 29.524 53.818 74.941 1.00 31.31 39 ASP D N 1
ATOM 4123 C CA . ASP D 1 39 ? 30.241 53.712 76.202 1.00 32.06 39 ASP D CA 1
ATOM 4124 C C . ASP D 1 39 ? 30.620 52.242 76.371 1.00 31.82 39 ASP D C 1
ATOM 4125 O O . ASP D 1 39 ? 30.130 51.380 75.640 1.00 29.76 39 ASP D O 1
ATOM 4130 N N . LEU D 1 40 ? 31.502 51.964 77.323 1.00 31.68 40 LEU D N 1
ATOM 4131 C CA . LEU D 1 40 ? 31.985 50.606 77.555 1.00 30.78 40 LEU D CA 1
ATOM 4132 C C . LEU D 1 40 ? 30.910 49.524 77.560 1.00 31.47 40 LEU D C 1
ATOM 4133 O O . LEU D 1 40 ? 31.022 48.526 76.848 1.00 31.73 40 LEU D O 1
ATOM 4138 N N . GLU D 1 41 ? 29.868 49.717 78.360 1.00 32.77 41 GLU D N 1
ATOM 4139 C CA . GLU D 1 41 ? 28.802 48.727 78.457 1.00 34.05 41 GLU D CA 1
ATOM 4140 C C . GLU D 1 41 ? 28.265 48.347 77.092 1.00 34.03 41 GLU D C 1
ATOM 4141 O O . GLU D 1 41 ? 28.037 47.173 76.802 1.00 33.93 41 GLU D O 1
ATOM 4147 N N . ASN D 1 42 ? 28.070 49.353 76.254 1.00 33.65 42 ASN D N 1
ATOM 4148 C CA . ASN D 1 42 ? 27.547 49.133 74.921 1.00 34.02 42 ASN D CA 1
ATOM 4149 C C . ASN D 1 42 ? 28.460 48.266 74.058 1.00 32.59 42 ASN D C 1
ATOM 4150 O O . ASN D 1 42 ? 27.989 47.428 73.291 1.00 33.61 42 ASN D O 1
ATOM 4155 N N . ARG D 1 43 ? 29.765 48.468 74.185 1.00 30.89 43 ARG D N 1
ATOM 4156 C CA . ARG D 1 43 ? 30.722 47.686 73.419 1.00 29.76 43 ARG D CA 1
ATOM 4157 C C . ARG D 1 43 ? 30.712 46.240 73.905 1.00 29.61 43 ARG D C 1
ATOM 4158 O O . ARG D 1 43 ? 31.058 45.330 73.159 1.00 29.34 43 ARG D O 1
ATOM 4166 N N . LYS D 1 44 ? 30.315 46.027 75.157 1.00 29.24 44 LYS D N 1
ATOM 4167 C CA . LYS D 1 44 ? 30.270 44.676 75.697 1.00 29.16 44 LYS D CA 1
ATOM 4168 C C . LYS D 1 44 ? 29.219 43.826 74.991 1.00 28.91 44 LYS D C 1
ATOM 4169 O O . LYS D 1 44 ? 29.515 42.717 74.553 1.00 29.57 44 LYS D O 1
ATOM 4175 N N . ASP D 1 45 ? 27.993 44.335 74.882 1.00 29.11 45 ASP D N 1
ATOM 4176 C CA . ASP D 1 45 ? 26.941 43.581 74.207 1.00 29.60 45 ASP D CA 1
ATOM 4177 C C . ASP D 1 45 ? 27.392 43.292 72.779 1.00 29.22 45 ASP D C 1
ATOM 4178 O O . ASP D 1 45 ? 27.177 42.197 72.260 1.00 28.24 45 ASP D O 1
ATOM 4183 N N . TRP D 1 46 ? 28.014 44.290 72.151 1.00 29.07 46 TRP D N 1
ATOM 4184 C CA . TRP D 1 46 ? 28.534 44.166 70.787 1.00 27.62 46 TRP D CA 1
ATOM 4185 C C . TRP D 1 46 ? 29.496 42.988 70.737 1.00 25.91 46 TRP D C 1
ATOM 4186 O O . TRP D 1 46 ? 29.406 42.128 69.862 1.00 22.86 46 TRP D O 1
ATOM 4197 N N . PHE D 1 47 ? 30.420 42.960 71.691 1.00 25.88 47 PHE D N 1
ATOM 4198 C CA . PHE D 1 47 ? 31.407 41.894 71.766 1.00 25.78 47 PHE D CA 1
ATOM 4199 C C . PHE D 1 47 ? 30.721 40.549 72.012 1.00 25.37 47 PHE D C 1
ATOM 4200 O O . PHE D 1 47 ? 31.044 39.555 71.366 1.00 24.53 47 PHE D O 1
ATOM 4208 N N . ALA D 1 48 ? 29.771 40.526 72.945 1.00 25.49 48 ALA D N 1
ATOM 4209 C CA . ALA D 1 48 ? 29.048 39.298 73.265 1.00 26.69 48 ALA D CA 1
ATOM 4210 C C . ALA D 1 48 ? 28.340 38.756 72.026 1.00 26.55 48 ALA D C 1
ATOM 4211 O O . ALA D 1 48 ? 28.479 37.582 71.678 1.00 27.64 48 ALA D O 1
ATOM 4213 N N . ALA D 1 49 ? 27.583 39.627 71.365 1.00 26.79 49 ALA D N 1
ATOM 4214 C CA . ALA D 1 49 ? 26.839 39.265 70.162 1.00 26.65 49 ALA D CA 1
ATOM 4215 C C . ALA D 1 49 ? 27.727 38.620 69.105 1.00 27.15 49 ALA D C 1
ATOM 4216 O O . ALA D 1 49 ? 27.377 37.581 68.536 1.00 28.23 49 ALA D O 1
ATOM 4218 N N . ARG D 1 50 ? 28.876 39.237 68.846 1.00 28.16 50 ARG D N 1
ATOM 4219 C CA . ARG D 1 50 ? 29.816 38.725 67.851 1.00 28.24 50 ARG D CA 1
ATOM 4220 C C . ARG D 1 50 ? 30.439 37.397 68.274 1.00 29.50 50 ARG D C 1
ATOM 4221 O O . ARG D 1 50 ? 30.507 36.455 67.483 1.00 30.24 50 ARG D O 1
ATOM 4229 N N . THR D 1 51 ? 30.900 37.322 69.518 1.00 30.04 51 THR D N 1
ATOM 4230 C CA . THR D 1 51 ? 31.524 36.100 70.016 1.00 30.14 51 THR D CA 1
ATOM 4231 C C . THR D 1 51 ? 30.534 34.941 70.019 1.00 29.23 51 THR D C 1
ATOM 4232 O O . THR D 1 51 ? 30.908 33.798 69.769 1.00 29.51 51 THR D O 1
ATOM 4236 N N . SER D 1 52 ? 29.270 35.248 70.292 1.00 28.99 52 SER D N 1
ATOM 4237 C CA . SER D 1 52 ? 28.220 34.235 70.326 1.00 30.01 52 SER D CA 1
ATOM 4238 C C . SER D 1 52 ? 28.000 33.614 68.952 1.00 29.88 52 SER D C 1
ATOM 4239 O O . SER D 1 52 ? 27.823 32.398 68.828 1.00 29.48 52 SER D O 1
ATOM 4242 N N . ARG D 1 53 ? 28.004 34.463 67.927 1.00 27.72 53 ARG D N 1
ATOM 4243 C CA . ARG D 1 53 ? 27.795 34.034 66.550 1.00 28.23 53 ARG D CA 1
ATOM 4244 C C . ARG D 1 53 ? 29.038 33.367 65.982 1.00 28.44 53 ARG D C 1
ATOM 4245 O O . ARG D 1 53 ? 29.046 32.918 64.835 1.00 29.19 53 ARG D O 1
ATOM 4253 N N . GLY D 1 54 ? 30.088 33.308 66.791 1.00 28.71 54 GLY D N 1
ATOM 4254 C CA . GLY D 1 54 ? 31.327 32.697 66.349 1.00 28.21 54 GLY D CA 1
ATOM 4255 C C . GLY D 1 54 ? 32.146 33.648 65.499 1.00 27.91 54 GLY D C 1
ATOM 4256 O O . GLY D 1 54 ? 33.145 33.246 64.902 1.00 28.07 54 GLY D O 1
ATOM 4257 N N . PHE D 1 55 ? 31.724 34.910 65.441 1.00 26.55 55 PHE D N 1
ATOM 4258 C CA . PHE D 1 55 ? 32.436 35.911 64.652 1.00 25.88 55 PHE D CA 1
ATOM 4259 C C . PHE D 1 55 ? 33.686 36.373 65.384 1.00 25.18 55 PHE D C 1
ATOM 4260 O O . PHE D 1 55 ? 33.703 36.469 66.608 1.00 26.95 55 PHE D O 1
ATOM 4268 N N . PRO D 1 56 ? 34.754 36.669 64.637 1.00 24.33 56 PRO D N 1
ATOM 4269 C CA . PRO D 1 56 ? 36.011 37.120 65.229 1.00 24.70 56 PRO D CA 1
ATOM 4270 C C . PRO D 1 56 ? 36.071 38.606 65.568 1.00 24.27 56 PRO D C 1
ATOM 4271 O O . PRO D 1 56 ? 35.344 39.422 65.005 1.00 24.87 56 PRO D O 1
ATOM 4275 N N . VAL D 1 57 ? 36.946 38.934 66.511 1.00 24.40 57 VAL D N 1
ATOM 4276 C CA . VAL D 1 57 ? 37.182 40.309 66.930 1.00 23.26 57 VAL D CA 1
ATOM 4277 C C . VAL D 1 57 ? 38.674 40.372 67.210 1.00 23.79 57 VAL D C 1
ATOM 4278 O O . VAL D 1 57 ? 39.139 40.019 68.296 1.00 23.89 57 VAL D O 1
ATOM 4282 N N . ILE D 1 58 ? 39.420 40.802 66.198 1.00 25.18 58 ILE D N 1
ATOM 4283 C CA . ILE D 1 58 ? 40.872 40.891 66.273 1.00 23.91 58 ILE D CA 1
ATOM 4284 C C . ILE D 1 58 ? 41.371 42.299 66.560 1.00 24.80 58 ILE D C 1
ATOM 4285 O O . ILE D 1 58 ? 40.855 43.283 66.021 1.00 24.36 58 ILE D O 1
ATOM 4290 N N . VAL D 1 59 ? 42.386 42.389 67.410 1.00 24.58 59 VAL D N 1
ATOM 4291 C CA . VAL D 1 59 ? 42.969 43.675 67.759 1.00 22.60 59 VAL D CA 1
ATOM 4292 C C . VAL D 1 59 ? 44.471 43.704 67.471 1.00 22.95 59 VAL D C 1
ATOM 4293 O O . VAL D 1 59 ? 45.149 42.677 67.528 1.00 21.80 59 VAL D O 1
ATOM 4297 N N . ALA D 1 60 ? 44.975 44.886 67.135 1.00 24.22 60 ALA D N 1
ATOM 4298 C CA . ALA D 1 60 ? 46.393 45.076 66.856 1.00 25.53 60 ALA D CA 1
ATOM 4299 C C . ALA D 1 60 ? 46.966 45.797 68.067 1.00 25.64 60 ALA D C 1
ATOM 4300 O O . ALA D 1 60 ? 46.577 46.925 68.370 1.00 24.37 60 ALA D O 1
ATOM 4302 N N . ILE D 1 61 ? 47.888 45.144 68.761 1.00 26.84 61 ILE D N 1
ATOM 4303 C CA . ILE D 1 61 ? 48.475 45.739 69.952 1.00 27.79 61 ILE D CA 1
ATOM 4304 C C . ILE D 1 61 ? 49.835 46.360 69.672 1.00 28.53 61 ILE D C 1
ATOM 4305 O O . ILE D 1 61 ? 50.752 45.698 69.189 1.00 29.54 61 ILE D O 1
ATOM 4310 N N . LEU D 1 62 ? 49.951 47.645 69.976 1.00 29.18 62 LEU D N 1
ATOM 4311 C CA . LEU D 1 62 ? 51.192 48.372 69.767 1.00 30.52 62 LEU D CA 1
ATOM 4312 C C . LEU D 1 62 ? 51.498 49.202 71.006 1.00 30.86 62 LEU D C 1
ATOM 4313 O O . LEU D 1 62 ? 50.632 49.917 71.513 1.00 30.44 62 LEU D O 1
ATOM 4318 N N . ASP D 1 63 ? 52.729 49.096 71.496 1.00 32.51 63 ASP D N 1
ATOM 4319 C CA . ASP D 1 63 ? 53.144 49.843 72.673 1.00 33.86 63 ASP D CA 1
ATOM 4320 C C . ASP D 1 63 ? 52.162 49.588 73.820 1.00 33.29 63 ASP D C 1
ATOM 4321 O O . ASP D 1 63 ? 51.787 50.507 74.548 1.00 33.19 63 ASP D O 1
ATOM 4326 N N . GLY D 1 64 ? 51.744 48.335 73.965 1.00 32.69 64 GLY D N 1
ATOM 4327 C CA . GLY D 1 64 ? 50.816 47.973 75.022 1.00 32.08 64 GLY D CA 1
ATOM 4328 C C . GLY D 1 64 ? 49.441 48.611 74.910 1.00 32.67 64 GLY D C 1
ATOM 4329 O O . GLY D 1 64 ? 48.647 48.539 75.847 1.00 31.62 64 GLY D O 1
ATOM 4330 N N . LYS D 1 65 ? 49.150 49.232 73.769 1.00 30.98 65 LYS D N 1
ATOM 4331 C CA . LYS D 1 65 ? 47.856 49.877 73.566 1.00 30.27 65 LYS D CA 1
ATOM 4332 C C . LYS D 1 65 ? 47.161 49.286 72.341 1.00 28.38 65 LYS D C 1
ATOM 4333 O O . LYS D 1 65 ? 47.808 48.700 71.477 1.00 26.61 65 LYS D O 1
ATOM 4339 N N . VAL D 1 66 ? 45.843 49.435 72.274 1.00 27.70 66 VAL D N 1
ATOM 4340 C CA . VAL D 1 66 ? 45.087 48.941 71.129 1.00 26.97 66 VAL D CA 1
ATOM 4341 C C . VAL D 1 66 ? 45.270 49.972 70.013 1.00 28.22 66 VAL D C 1
ATOM 4342 O O . VAL D 1 66 ? 44.732 51.077 70.093 1.00 29.38 66 VAL D O 1
ATOM 4346 N N . ALA D 1 67 ? 46.043 49.616 68.988 1.00 28.42 67 ALA D N 1
ATOM 4347 C CA . ALA D 1 67 ? 46.298 50.521 67.866 1.00 27.54 67 ALA D CA 1
ATOM 4348 C C . ALA D 1 67 ? 45.366 50.252 66.686 1.00 27.41 67 ALA D C 1
ATOM 4349 O O . ALA D 1 67 ? 45.501 50.861 65.624 1.00 26.86 67 ALA D O 1
ATOM 4351 N N . GLY D 1 68 ? 44.421 49.339 66.881 1.00 25.99 68 GLY D N 1
ATOM 4352 C CA . GLY D 1 68 ? 43.478 49.015 65.828 1.00 24.76 68 GLY D CA 1
ATOM 4353 C C . GLY D 1 68 ? 42.752 47.705 66.071 1.00 25.89 68 GLY D C 1
ATOM 4354 O O . GLY D 1 68 ? 43.179 46.882 66.885 1.00 25.89 68 GLY D O 1
ATOM 4355 N N . TYR D 1 69 ? 41.641 47.506 65.372 1.00 24.08 69 TYR D N 1
ATOM 4356 C CA . TYR D 1 69 ? 40.882 46.277 65.520 1.00 23.10 69 TYR D CA 1
ATOM 4357 C C . TYR D 1 69 ? 40.053 46.031 64.279 1.00 24.35 69 TYR D C 1
ATOM 4358 O O . TYR D 1 69 ? 39.778 46.954 63.509 1.00 24.20 69 TYR D O 1
ATOM 4367 N N . ALA D 1 70 ? 39.660 44.776 64.097 1.00 23.77 70 ALA D N 1
ATOM 4368 C CA . ALA D 1 70 ? 38.882 44.360 62.942 1.00 24.62 70 ALA D CA 1
ATOM 4369 C C . ALA D 1 70 ? 37.889 43.274 63.339 1.00 24.20 70 ALA D C 1
ATOM 4370 O O . ALA D 1 70 ? 38.057 42.621 64.365 1.00 25.93 70 ALA D O 1
ATOM 4372 N N . SER D 1 71 ? 36.863 43.078 62.518 1.00 23.56 71 SER D N 1
ATOM 4373 C CA . SER D 1 71 ? 35.847 42.070 62.796 1.00 22.06 71 SER D CA 1
ATOM 4374 C C . SER D 1 71 ? 34.828 42.017 61.668 1.00 22.54 71 SER D C 1
ATOM 4375 O O . SER D 1 71 ? 34.803 42.884 60.799 1.00 21.53 71 SER D O 1
ATOM 4378 N N . TYR D 1 72 ? 33.996 40.985 61.665 1.00 21.69 72 TYR D N 1
ATOM 4379 C CA . TYR D 1 72 ? 32.967 40.897 60.649 1.00 22.28 72 TYR D CA 1
ATOM 4380 C C . TYR D 1 72 ? 31.718 40.254 61.234 1.00 23.13 72 TYR D C 1
ATOM 4381 O O . TYR D 1 72 ? 31.772 39.583 62.268 1.00 22.51 72 TYR D O 1
ATOM 4390 N N . GLY D 1 73 ? 30.586 40.507 60.588 1.00 23.49 73 GLY D N 1
ATOM 4391 C CA . GLY D 1 73 ? 29.327 39.958 61.046 1.00 23.32 73 GLY D CA 1
ATOM 4392 C C . GLY D 1 73 ? 28.415 39.773 59.853 1.00 24.27 73 GLY D C 1
ATOM 4393 O O . GLY D 1 73 ? 28.879 39.801 58.716 1.00 23.88 73 GLY D O 1
ATOM 4394 N N . ASP D 1 74 ? 27.124 39.580 60.097 1.00 24.20 74 ASP D N 1
ATOM 4395 C CA . ASP D 1 74 ? 26.189 39.405 58.998 1.00 26.40 74 ASP D CA 1
ATOM 4396 C C . ASP D 1 74 ? 26.183 40.623 58.092 1.00 26.20 74 ASP D C 1
ATOM 4397 O O . ASP D 1 74 ? 26.441 41.742 58.535 1.00 24.32 74 ASP D O 1
ATOM 4402 N N . TRP D 1 75 ? 25.886 40.388 56.820 1.00 25.01 75 TRP D N 1
ATOM 4403 C CA . TRP D 1 75 ? 25.783 41.455 55.841 1.00 25.57 75 TRP D CA 1
ATOM 4404 C C . TRP D 1 75 ? 24.283 41.708 55.746 1.00 26.51 75 TRP D C 1
ATOM 4405 O O . TRP D 1 75 ? 23.833 42.845 55.633 1.00 26.09 75 TRP D O 1
ATOM 4416 N N . ARG D 1 76 ? 23.523 40.618 55.808 1.00 28.42 76 ARG D N 1
ATOM 4417 C CA . ARG D 1 76 ? 22.067 40.658 55.765 1.00 30.63 76 ARG D CA 1
ATOM 4418 C C . ARG D 1 76 ? 21.527 39.589 56.712 1.00 31.67 76 ARG D C 1
ATOM 4419 O O . ARG D 1 76 ? 21.961 38.441 56.669 1.00 32.97 76 ARG D O 1
ATOM 4427 N N . ALA D 1 77 ? 20.584 39.975 57.567 1.00 33.13 77 ALA D N 1
ATOM 4428 C CA . ALA D 1 77 ? 19.999 39.063 58.545 1.00 34.21 77 ALA D CA 1
ATOM 4429 C C . ALA D 1 77 ? 19.101 38.006 57.916 1.00 35.85 77 ALA D C 1
ATOM 4430 O O . ALA D 1 77 ? 18.000 37.745 58.403 1.00 37.45 77 ALA D O 1
ATOM 4432 N N . PHE D 1 78 ? 19.570 37.401 56.832 1.00 34.55 78 PHE D N 1
ATOM 4433 C CA . PHE D 1 78 ? 18.805 36.371 56.142 1.00 34.24 78 PHE D CA 1
ATOM 4434 C C . PHE D 1 78 ? 19.689 35.124 56.052 1.00 32.89 78 PHE D C 1
ATOM 4435 O O . PHE D 1 78 ? 20.868 35.209 55.701 1.00 31.72 78 PHE D O 1
ATOM 4443 N N . ASP D 1 79 ? 19.122 33.966 56.371 1.00 30.35 79 ASP D N 1
ATOM 4444 C CA . ASP D 1 79 ? 19.880 32.721 56.341 1.00 28.85 79 ASP D CA 1
ATOM 4445 C C . ASP D 1 79 ? 20.489 32.384 54.978 1.00 26.06 79 ASP D C 1
ATOM 4446 O O . ASP D 1 79 ? 21.490 31.681 54.898 1.00 24.74 79 ASP D O 1
ATOM 4451 N N . GLY D 1 80 ? 19.883 32.879 53.906 1.00 24.45 80 GLY D N 1
ATOM 4452 C CA . GLY D 1 80 ? 20.419 32.615 52.585 1.00 21.55 80 GLY D CA 1
ATOM 4453 C C . GLY D 1 80 ? 21.794 33.229 52.421 1.00 21.11 80 GLY D C 1
ATOM 4454 O O . GLY D 1 80 ? 22.539 32.848 51.519 1.00 20.33 80 GLY D O 1
ATOM 4455 N N . TYR D 1 81 ? 22.138 34.183 53.284 1.00 20.59 81 TYR D N 1
ATOM 4456 C CA . TYR D 1 81 ? 23.451 34.831 53.216 1.00 22.79 81 TYR D CA 1
ATOM 4457 C C . TYR D 1 81 ? 24.443 34.226 54.205 1.00 23.20 81 TYR D C 1
ATOM 4458 O O . TYR D 1 81 ? 25.426 34.874 54.569 1.00 23.41 81 TYR D O 1
ATOM 4467 N N . ARG D 1 82 ? 24.173 32.996 54.640 1.00 24.20 82 ARG D N 1
ATOM 4468 C CA . ARG D 1 82 ? 25.032 32.278 55.585 1.00 23.80 82 ARG D CA 1
ATOM 4469 C C . ARG D 1 82 ? 26.529 32.404 55.326 1.00 22.11 82 ARG D C 1
ATOM 4470 O O . ARG D 1 82 ? 27.308 32.584 56.257 1.00 22.07 82 ARG D O 1
ATOM 4478 N N . HIS D 1 83 ? 26.921 32.273 54.063 1.00 21.15 83 HIS D N 1
ATOM 4479 C CA . HIS D 1 83 ? 28.328 32.316 53.675 1.00 21.79 83 HIS D CA 1
ATOM 4480 C C . HIS D 1 83 ? 28.849 33.691 53.275 1.00 20.72 83 HIS D C 1
ATOM 4481 O O . HIS D 1 83 ? 29.942 33.802 52.712 1.00 19.79 83 HIS D O 1
ATOM 4488 N N . THR D 1 84 ? 28.068 34.730 53.555 1.00 20.07 84 THR D N 1
ATOM 4489 C CA . THR D 1 84 ? 28.467 36.096 53.236 1.00 19.73 84 THR D CA 1
ATOM 4490 C C . THR D 1 84 ? 28.564 36.923 54.509 1.00 21.23 84 THR D C 1
ATOM 4491 O O . THR D 1 84 ? 27.624 36.969 55.302 1.00 22.05 84 THR D O 1
ATOM 4495 N N . ARG D 1 85 ? 29.705 37.574 54.703 1.00 21.26 85 ARG D N 1
ATOM 4496 C CA . ARG D 1 85 ? 29.906 38.408 55.882 1.00 21.51 85 ARG D CA 1
ATOM 4497 C C . ARG D 1 85 ? 30.454 39.783 55.508 1.00 20.53 85 ARG D C 1
ATOM 4498 O O . ARG D 1 85 ? 31.157 39.935 54.507 1.00 19.93 85 ARG D O 1
ATOM 4506 N N . GLU D 1 86 ? 30.106 40.781 56.316 1.00 19.36 86 GLU D N 1
ATOM 4507 C CA . GLU D 1 86 ? 30.573 42.143 56.111 1.00 20.04 86 GLU D CA 1
ATOM 4508 C C . GLU D 1 86 ? 31.624 42.402 57.183 1.00 21.10 86 GLU D C 1
ATOM 4509 O O . GLU D 1 86 ? 31.385 42.140 58.360 1.00 21.92 86 GLU D O 1
ATOM 4515 N N . HIS D 1 87 ? 32.782 42.914 56.777 1.00 22.75 87 HIS D N 1
ATOM 4516 C CA . HIS D 1 87 ? 33.868 43.180 57.715 1.00 22.70 87 HIS D CA 1
ATOM 4517 C C . HIS D 1 87 ? 34.149 44.665 57.901 1.00 24.00 87 HIS D C 1
ATOM 4518 O O . HIS D 1 87 ? 33.818 45.496 57.050 1.00 25.00 87 HIS D O 1
ATOM 4525 N N . SER D 1 88 ? 34.795 44.979 59.016 1.00 22.20 88 SER D N 1
ATOM 4526 C CA . SER D 1 88 ? 35.154 46.342 59.348 1.00 23.51 88 SER D CA 1
ATOM 4527 C C . SER D 1 88 ? 36.550 46.371 59.954 1.00 23.51 88 SER D C 1
ATOM 4528 O O . SER D 1 88 ? 36.921 45.490 60.731 1.00 23.77 88 SER D O 1
ATOM 4531 N N . VAL D 1 89 ? 37.325 47.385 59.585 1.00 22.77 89 VAL D N 1
ATOM 4532 C CA . VAL D 1 89 ? 38.684 47.530 60.088 1.00 21.41 89 VAL D CA 1
ATOM 4533 C C . VAL D 1 89 ? 38.917 48.972 60.518 1.00 20.94 89 VAL D C 1
ATOM 4534 O O . VAL D 1 89 ? 38.569 49.909 59.798 1.00 20.08 89 VAL D O 1
ATOM 4538 N N . TYR D 1 90 ? 39.493 49.144 61.703 1.00 20.52 90 TYR D N 1
ATOM 4539 C CA . TYR D 1 90 ? 39.779 50.475 62.216 1.00 22.31 90 TYR D CA 1
ATOM 4540 C C . TYR D 1 90 ? 41.208 50.521 62.731 1.00 24.35 90 TYR D C 1
ATOM 4541 O O . TYR D 1 90 ? 41.681 49.586 63.382 1.00 25.30 90 TYR D O 1
ATOM 4550 N N . VAL D 1 91 ? 41.897 51.611 62.423 1.00 24.95 91 VAL D N 1
ATOM 4551 C CA . VAL D 1 91 ? 43.262 51.798 62.871 1.00 23.77 91 VAL D CA 1
ATOM 4552 C C . VAL D 1 91 ? 43.264 53.081 63.686 1.00 23.91 91 VAL D C 1
ATOM 4553 O O . VAL D 1 91 ? 42.689 54.089 63.274 1.00 21.86 91 VAL D O 1
ATOM 4557 N N . HIS D 1 92 ? 43.898 53.030 64.851 1.00 23.44 92 HIS D N 1
ATOM 4558 C CA . HIS D 1 92 ? 43.965 54.183 65.732 1.00 23.35 92 HIS D CA 1
ATOM 4559 C C . HIS D 1 92 ? 44.526 55.399 65.010 1.00 23.72 92 HIS D C 1
ATOM 4560 O O . HIS D 1 92 ? 45.518 55.309 64.284 1.00 22.17 92 HIS D O 1
ATOM 4567 N N . LYS D 1 93 ? 43.865 56.531 65.214 1.00 24.51 93 LYS D N 1
ATOM 4568 C CA . LYS D 1 93 ? 44.245 57.803 64.618 1.00 26.38 93 LYS D CA 1
ATOM 4569 C C . LYS D 1 93 ? 45.752 58.081 64.670 1.00 26.73 93 LYS D C 1
ATOM 4570 O O . LYS D 1 93 ? 46.310 58.651 63.732 1.00 25.88 93 LYS D O 1
ATOM 4576 N N . ASP D 1 94 ? 46.404 57.673 65.759 1.00 26.23 94 ASP D N 1
ATOM 4577 C CA . ASP D 1 94 ? 47.835 57.915 65.939 1.00 27.78 94 ASP D CA 1
ATOM 4578 C C . ASP D 1 94 ? 48.761 56.768 65.552 1.00 28.53 94 ASP D C 1
ATOM 4579 O O . ASP D 1 94 ? 49.966 56.834 65.802 1.00 29.21 94 ASP D O 1
ATOM 4584 N N . ALA D 1 95 ? 48.212 55.723 64.944 1.00 29.37 95 ALA D N 1
ATOM 4585 C CA . ALA D 1 95 ? 49.023 54.576 64.540 1.00 28.27 95 ALA D CA 1
ATOM 4586 C C . ALA D 1 95 ? 48.897 54.272 63.052 1.00 28.66 95 ALA D C 1
ATOM 4587 O O . ALA D 1 95 ? 49.186 53.156 62.615 1.00 28.60 95 ALA D O 1
ATOM 4589 N N . ARG D 1 96 ? 48.458 55.253 62.271 1.00 28.44 96 ARG D N 1
ATOM 4590 C CA . ARG D 1 96 ? 48.323 55.044 60.835 1.00 31.90 96 ARG D CA 1
ATOM 4591 C C . ARG D 1 96 ? 49.668 55.146 60.125 1.00 32.68 96 ARG D C 1
ATOM 4592 O O . ARG D 1 96 ? 50.602 55.766 60.635 1.00 32.37 96 ARG D O 1
ATOM 4600 N N . GLY D 1 97 ? 49.763 54.523 58.952 1.00 34.21 97 GLY D N 1
ATOM 4601 C CA . GLY D 1 97 ? 50.993 54.559 58.178 1.00 35.53 97 GLY D CA 1
ATOM 4602 C C . GLY D 1 97 ? 51.971 53.465 58.555 1.00 35.99 97 GLY D C 1
ATOM 4603 O O . GLY D 1 97 ? 53.132 53.487 58.146 1.00 37.79 97 GLY D O 1
ATOM 4604 N N . HIS D 1 98 ? 51.498 52.494 59.327 1.00 35.65 98 HIS D N 1
ATOM 4605 C CA . HIS D 1 98 ? 52.346 51.396 59.769 1.00 35.48 98 HIS D CA 1
ATOM 4606 C C . HIS D 1 98 ? 52.042 50.090 59.029 1.00 34.70 98 HIS D C 1
ATOM 4607 O O . HIS D 1 98 ? 52.864 49.169 59.007 1.00 34.29 98 HIS D O 1
ATOM 4614 N N . GLY D 1 99 ? 50.862 50.013 58.424 1.00 32.22 99 GLY D N 1
ATOM 4615 C CA . GLY D 1 99 ? 50.477 48.814 57.699 1.00 29.27 99 GLY D CA 1
ATOM 4616 C C . GLY D 1 99 ? 49.580 47.930 58.541 1.00 27.58 99 GLY D C 1
ATOM 4617 O O . GLY D 1 99 ? 49.314 46.776 58.197 1.00 27.02 99 GLY D O 1
ATOM 4618 N N . ILE D 1 100 ? 49.106 48.483 59.651 1.00 26.37 100 ILE D N 1
ATOM 4619 C CA . ILE D 1 100 ? 48.234 47.756 60.569 1.00 25.39 100 ILE D CA 1
ATOM 4620 C C . ILE D 1 100 ? 46.910 47.404 59.901 1.00 24.01 100 ILE D C 1
ATOM 4621 O O . ILE D 1 100 ? 46.385 46.305 60.081 1.00 22.69 100 ILE D O 1
ATOM 4626 N N . GLY D 1 101 ? 46.379 48.347 59.129 1.00 24.23 101 GLY D N 1
ATOM 4627 C CA . GLY D 1 101 ? 45.119 48.120 58.447 1.00 23.17 101 GLY D CA 1
ATOM 4628 C C . GLY D 1 101 ? 45.152 46.878 57.580 1.00 24.02 101 GLY D C 1
ATOM 4629 O O . GLY D 1 101 ? 44.256 46.040 57.651 1.00 23.34 101 GLY D O 1
ATOM 4630 N N . LYS D 1 102 ? 46.192 46.753 56.762 1.00 24.80 102 LYS D N 1
ATOM 4631 C CA . LYS D 1 102 ? 46.319 45.605 55.880 1.00 26.52 102 LYS D CA 1
ATOM 4632 C C . LYS D 1 102 ? 46.481 44.302 56.651 1.00 26.28 102 LYS D C 1
ATOM 4633 O O . LYS D 1 102 ? 45.927 43.271 56.262 1.00 25.80 102 LYS D O 1
ATOM 4639 N N . ARG D 1 103 ? 47.236 44.350 57.745 1.00 26.26 103 ARG D N 1
ATOM 4640 C CA . ARG D 1 103 ? 47.465 43.165 58.564 1.00 25.71 103 ARG D CA 1
ATOM 4641 C C . ARG D 1 103 ? 46.181 42.689 59.228 1.00 24.57 103 ARG D C 1
ATOM 4642 O O . ARG D 1 103 ? 45.950 41.482 59.364 1.00 24.20 103 ARG D O 1
ATOM 4650 N N . LEU D 1 104 ? 45.347 43.643 59.634 1.00 22.40 104 LEU D N 1
ATOM 4651 C CA . LEU D 1 104 ? 44.073 43.327 60.274 1.00 22.35 104 LEU D CA 1
ATOM 4652 C C . LEU D 1 104 ? 43.098 42.688 59.283 1.00 22.73 104 LEU D C 1
ATOM 4653 O O . LEU D 1 104 ? 42.451 41.680 59.587 1.00 19.98 104 LEU D O 1
ATOM 4666 N N . GLN D 1 106 ? 43.819 41.145 56.493 1.00 23.87 106 GLN D N 1
ATOM 4667 C CA . GLN D 1 106 ? 44.316 39.845 56.072 1.00 23.34 106 GLN D CA 1
ATOM 4668 C C . GLN D 1 106 ? 43.902 38.807 57.108 1.00 23.89 106 GLN D C 1
ATOM 4669 O O . GLN D 1 106 ? 43.456 37.711 56.765 1.00 22.61 106 GLN D O 1
ATOM 4675 N N . ALA D 1 107 ? 44.049 39.167 58.380 1.00 23.70 107 ALA D N 1
ATOM 4676 C CA . ALA D 1 107 ? 43.697 38.270 59.472 1.00 23.56 107 ALA D CA 1
ATOM 4677 C C . ALA D 1 107 ? 42.230 37.863 59.395 1.00 22.31 107 ALA D C 1
ATOM 4678 O O . ALA D 1 107 ? 41.883 36.720 59.689 1.00 22.31 107 ALA D O 1
ATOM 4680 N N . LEU D 1 108 ? 41.369 38.798 59.003 1.00 22.35 108 LEU D N 1
ATOM 4681 C CA . LEU D 1 108 ? 39.942 38.506 58.893 1.00 22.68 108 LEU D CA 1
ATOM 4682 C C . LEU D 1 108 ? 39.672 37.588 57.713 1.00 22.43 108 LEU D C 1
ATOM 4683 O O . LEU D 1 108 ? 38.791 36.730 57.765 1.00 21.07 108 LEU D O 1
ATOM 4688 N N . ILE D 1 109 ? 40.426 37.788 56.640 1.00 22.91 109 ILE D N 1
ATOM 4689 C CA . ILE D 1 109 ? 40.270 36.978 55.448 1.00 23.78 109 ILE D CA 1
ATOM 4690 C C . ILE D 1 109 ? 40.610 35.527 55.780 1.00 25.13 109 ILE D C 1
ATOM 4691 O O . ILE D 1 109 ? 39.879 34.609 55.411 1.00 22.62 109 ILE D O 1
ATOM 4696 N N . ASP D 1 110 ? 41.710 35.329 56.503 1.00 26.89 110 ASP D N 1
ATOM 4697 C CA . ASP D 1 110 ? 42.131 33.982 56.876 1.00 27.16 110 ASP D CA 1
ATOM 4698 C C . ASP D 1 110 ? 41.112 33.328 57.792 1.00 27.39 110 ASP D C 1
ATOM 4699 O O . ASP D 1 110 ? 40.803 32.144 57.649 1.00 27.58 110 ASP D O 1
ATOM 4704 N N . HIS D 1 111 ? 40.589 34.103 58.735 1.00 25.75 111 HIS D N 1
ATOM 4705 C CA . HIS D 1 111 ? 39.609 33.576 59.665 1.00 26.72 111 HIS D CA 1
ATOM 4706 C C . HIS D 1 111 ? 38.325 33.212 58.935 1.00 27.08 111 HIS D C 1
ATOM 4707 O O . HIS D 1 111 ? 37.754 32.139 59.152 1.00 25.93 111 HIS D O 1
ATOM 4714 N N . ALA D 1 112 ? 37.869 34.106 58.064 1.00 26.51 112 ALA D N 1
ATOM 4715 C CA . ALA D 1 112 ? 36.648 33.842 57.311 1.00 26.55 112 ALA D CA 1
ATOM 4716 C C . ALA D 1 112 ? 36.852 32.623 56.409 1.00 26.81 112 ALA D C 1
ATOM 4717 O O . ALA D 1 112 ? 35.958 31.785 56.274 1.00 26.85 112 ALA D O 1
ATOM 4719 N N . GLY D 1 113 ? 38.036 32.525 55.805 1.00 27.14 113 GLY D N 1
ATOM 4720 C CA . GLY D 1 113 ? 38.336 31.407 54.926 1.00 27.69 113 GLY D CA 1
ATOM 4721 C C . GLY D 1 113 ? 38.198 30.064 55.618 1.00 28.33 113 GLY D C 1
ATOM 4722 O O . GLY D 1 113 ? 37.919 29.039 54.985 1.00 27.94 113 GLY D O 1
ATOM 4723 N N . GLY D 1 114 ? 38.399 30.072 56.929 1.00 27.80 114 GLY D N 1
ATOM 4724 C CA . GLY D 1 114 ? 38.284 28.849 57.698 1.00 28.75 114 GLY D CA 1
ATOM 4725 C C . GLY D 1 114 ? 36.986 28.756 58.480 1.00 28.84 114 GLY D C 1
ATOM 4726 O O . GLY D 1 114 ? 36.708 27.725 59.082 1.00 30.22 114 GLY D O 1
ATOM 4727 N N . ASN D 1 115 ? 36.185 29.819 58.476 1.00 29.80 115 ASN D N 1
ATOM 4728 C CA . ASN D 1 115 ? 34.925 29.808 59.219 1.00 30.85 115 ASN D CA 1
ATOM 4729 C C . ASN D 1 115 ? 33.715 29.675 58.295 1.00 30.79 115 ASN D C 1
ATOM 4730 O O . ASN D 1 115 ? 32.631 30.192 58.577 1.00 29.94 115 ASN D O 1
ATOM 4735 N N . ASP D 1 116 ? 33.924 28.970 57.187 1.00 30.27 116 ASP D N 1
ATOM 4736 C CA . ASP D 1 116 ? 32.882 28.712 56.197 1.00 31.54 116 ASP D CA 1
ATOM 4737 C C . ASP D 1 116 ? 32.332 29.984 55.550 1.00 29.73 116 ASP D C 1
ATOM 4738 O O . ASP D 1 116 ? 31.136 30.091 55.277 1.00 29.32 116 ASP D O 1
ATOM 4743 N N . VAL D 1 117 ? 33.212 30.946 55.301 1.00 28.00 117 VAL D N 1
ATOM 4744 C CA . VAL D 1 117 ? 32.809 32.198 54.678 1.00 25.92 117 VAL D CA 1
ATOM 4745 C C . VAL D 1 117 ? 33.172 32.170 53.197 1.00 24.36 117 VAL D C 1
ATOM 4746 O O . VAL D 1 117 ? 34.333 31.976 52.843 1.00 24.60 117 VAL D O 1
ATOM 4750 N N . HIS D 1 118 ? 32.181 32.364 52.332 1.00 22.52 118 HIS D N 1
ATOM 4751 C CA . HIS D 1 118 ? 32.431 32.343 50.896 1.00 21.34 118 HIS D CA 1
ATOM 4752 C C . HIS D 1 118 ? 32.707 33.732 50.332 1.00 22.46 118 HIS D C 1
ATOM 4753 O O . HIS D 1 118 ? 33.507 33.883 49.406 1.00 20.70 118 HIS D O 1
ATOM 4760 N N . VAL D 1 119 ? 32.050 34.747 50.889 1.00 21.68 119 VAL D N 1
ATOM 4761 C CA . VAL D 1 119 ? 32.241 36.109 50.407 1.00 21.47 119 VAL D CA 1
ATOM 4762 C C . VAL D 1 119 ? 32.338 37.155 51.514 1.00 19.67 119 VAL D C 1
ATOM 4763 O O . VAL D 1 119 ? 31.615 37.095 52.503 1.00 19.96 119 VAL D O 1
ATOM 4767 N N . LEU D 1 120 ? 33.258 38.099 51.351 1.00 19.48 120 LEU D N 1
ATOM 4768 C CA . LEU D 1 120 ? 33.408 39.187 52.302 1.00 18.24 120 LEU D CA 1
ATOM 4769 C C . LEU D 1 120 ? 32.961 40.452 51.575 1.00 18.48 120 LEU D C 1
ATOM 4770 O O . LEU D 1 120 ? 33.351 40.695 50.427 1.00 17.79 120 LEU D O 1
ATOM 4775 N N . ILE D 1 121 ? 32.125 41.240 52.240 1.00 18.08 121 ILE D N 1
ATOM 4776 C CA . ILE D 1 121 ? 31.612 42.480 51.670 1.00 17.72 121 ILE D CA 1
ATOM 4777 C C . ILE D 1 121 ? 32.081 43.678 52.486 1.00 17.76 121 ILE D C 1
ATOM 4778 O O . ILE D 1 121 ? 32.072 43.655 53.721 1.00 18.18 121 ILE D O 1
ATOM 4783 N N . ALA D 1 122 ? 32.495 44.727 51.790 1.00 17.44 122 ALA D N 1
ATOM 4784 C CA . ALA D 1 122 ? 32.933 45.937 52.457 1.00 16.24 122 ALA D CA 1
ATOM 4785 C C . ALA D 1 122 ? 31.999 47.069 52.057 1.00 15.70 122 ALA D C 1
ATOM 4786 O O . ALA D 1 122 ? 31.612 47.184 50.895 1.00 15.02 122 ALA D O 1
ATOM 4788 N N . ALA D 1 123 ? 31.629 47.888 53.032 1.00 16.28 123 ALA D N 1
ATOM 4789 C CA . ALA D 1 123 ? 30.748 49.031 52.809 1.00 17.17 123 ALA D CA 1
ATOM 4790 C C . ALA D 1 123 ? 31.564 50.282 53.141 1.00 16.56 123 ALA D C 1
ATOM 4791 O O . ALA D 1 123 ? 31.679 50.656 54.303 1.00 17.41 123 ALA D O 1
ATOM 4793 N N . ILE D 1 124 ? 32.124 50.927 52.123 1.00 18.11 124 ILE D N 1
ATOM 4794 C CA . ILE D 1 124 ? 32.957 52.108 52.341 1.00 18.43 124 ILE D CA 1
ATOM 4795 C C . ILE D 1 124 ? 32.350 53.411 51.833 1.00 18.43 124 ILE D C 1
ATOM 4796 O O . ILE D 1 124 ? 31.773 53.459 50.743 1.00 17.22 124 ILE D O 1
ATOM 4801 N N . GLU D 1 125 ? 32.482 54.475 52.621 1.00 18.55 125 GLU D N 1
ATOM 4802 C CA . GLU D 1 125 ? 31.964 55.761 52.188 1.00 16.93 125 GLU D CA 1
ATOM 4803 C C . GLU D 1 125 ? 32.728 56.065 50.895 1.00 17.54 125 GLU D C 1
ATOM 4804 O O . GLU D 1 125 ? 33.960 56.046 50.869 1.00 18.46 125 GLU D O 1
ATOM 4810 N N . ALA D 1 126 ? 31.981 56.320 49.824 1.00 17.51 126 ALA D N 1
ATOM 4811 C CA . ALA D 1 126 ? 32.533 56.554 48.489 1.00 18.31 126 ALA D CA 1
ATOM 4812 C C . ALA D 1 126 ? 33.789 57.411 48.336 1.00 18.73 126 ALA D C 1
ATOM 4813 O O . ALA D 1 126 ? 34.615 57.142 47.464 1.00 18.16 126 ALA D O 1
ATOM 4815 N N . GLU D 1 127 ? 33.940 58.435 49.168 1.00 17.87 127 GLU D N 1
ATOM 4816 C CA . GLU D 1 127 ? 35.100 59.317 49.066 1.00 20.30 127 GLU D CA 1
ATOM 4817 C C . GLU D 1 127 ? 36.299 58.852 49.876 1.00 20.61 127 GLU D C 1
ATOM 4818 O O . GLU D 1 127 ? 37.325 59.527 49.899 1.00 21.56 127 GLU D O 1
ATOM 4824 N N . ASN D 1 128 ? 36.177 57.717 50.556 1.00 20.32 128 ASN D N 1
ATOM 4825 C CA . ASN D 1 128 ? 37.295 57.217 51.346 1.00 21.45 128 ASN D CA 1
ATOM 4826 C C . ASN D 1 128 ? 38.239 56.428 50.451 1.00 21.34 128 ASN D C 1
ATOM 4827 O O . ASN D 1 128 ? 38.321 55.203 50.539 1.00 19.92 128 ASN D O 1
ATOM 4832 N N . THR D 1 129 ? 38.952 57.151 49.594 1.00 22.47 129 THR D N 1
ATOM 4833 C CA . THR D 1 129 ? 39.892 56.552 48.660 1.00 22.73 129 THR D CA 1
ATOM 4834 C C . THR D 1 129 ? 40.888 55.617 49.347 1.00 22.14 129 THR D C 1
ATOM 4835 O O . THR D 1 129 ? 41.144 54.518 48.863 1.00 23.06 129 THR D O 1
ATOM 4839 N N . ALA D 1 130 ? 41.441 56.055 50.475 1.00 22.37 130 ALA D N 1
ATOM 4840 C CA . ALA D 1 130 ? 42.411 55.253 51.218 1.00 21.26 130 ALA D CA 1
ATOM 4841 C C . ALA D 1 130 ? 41.882 53.851 51.501 1.00 21.24 130 ALA D C 1
ATOM 4842 O O . ALA D 1 130 ? 42.542 52.854 51.199 1.00 23.04 130 ALA D O 1
ATOM 4844 N N . SER D 1 131 ? 40.690 53.770 52.080 1.00 20.66 131 SER D N 1
ATOM 4845 C CA . SER D 1 131 ? 40.101 52.475 52.384 1.00 19.41 131 SER D CA 1
ATOM 4846 C C . SER D 1 131 ? 39.882 51.673 51.095 1.00 19.65 131 SER D C 1
ATOM 4847 O O . SER D 1 131 ? 40.218 50.488 51.030 1.00 20.01 131 SER D O 1
ATOM 4850 N N . ILE D 1 132 ? 39.328 52.316 50.069 1.00 19.57 132 ILE D N 1
ATOM 4851 C CA . ILE D 1 132 ? 39.099 51.634 48.796 1.00 20.06 132 ILE D CA 1
ATOM 4852 C C . ILE D 1 132 ? 40.389 50.999 48.282 1.00 21.54 132 ILE D C 1
ATOM 4853 O O . ILE D 1 132 ? 40.409 49.819 47.916 1.00 21.45 132 ILE D O 1
ATOM 4858 N N . ARG D 1 133 ? 41.462 51.788 48.249 1.00 23.09 133 ARG D N 1
ATOM 4859 C CA . ARG D 1 133 ? 42.759 51.289 47.790 1.00 23.26 133 ARG D CA 1
ATOM 4860 C C . ARG D 1 133 ? 43.177 50.111 48.660 1.00 22.45 133 ARG D C 1
ATOM 4861 O O . ARG D 1 133 ? 43.659 49.097 48.157 1.00 22.26 133 ARG D O 1
ATOM 4869 N N . LEU D 1 134 ? 42.997 50.256 49.971 1.00 21.25 134 LEU D N 1
ATOM 4870 C CA . LEU D 1 134 ? 43.370 49.196 50.904 1.00 21.36 134 LEU D CA 1
ATOM 4871 C C . LEU D 1 134 ? 42.694 47.877 50.548 1.00 21.22 134 LEU D C 1
ATOM 4872 O O . LEU D 1 134 ? 43.351 46.839 50.465 1.00 20.14 134 LEU D O 1
ATOM 4877 N N . HIS D 1 135 ? 41.383 47.922 50.332 1.00 20.01 135 HIS D N 1
ATOM 4878 C CA . HIS D 1 135 ? 40.634 46.720 49.981 1.00 19.91 135 HIS D CA 1
ATOM 4879 C C . HIS D 1 135 ? 41.083 46.151 48.643 1.00 20.43 135 HIS D C 1
ATOM 4880 O O . HIS D 1 135 ? 41.162 44.934 48.475 1.00 19.39 135 HIS D O 1
ATOM 4887 N N . GLU D 1 136 ? 41.380 47.037 47.694 1.00 21.72 136 GLU D N 1
ATOM 4888 C CA . GLU D 1 136 ? 41.821 46.611 46.367 1.00 24.69 136 GLU D CA 1
ATOM 4889 C C . GLU D 1 136 ? 43.184 45.919 46.412 1.00 24.03 136 GLU D C 1
ATOM 4890 O O . GLU D 1 136 ? 43.450 45.020 45.621 1.00 24.70 136 GLU D O 1
ATOM 4896 N N . SER D 1 137 ? 44.048 46.339 47.328 1.00 23.39 137 SER D N 1
ATOM 4897 C CA . SER D 1 137 ? 45.362 45.725 47.424 1.00 24.51 137 SER D CA 1
ATOM 4898 C C . SER D 1 137 ? 45.227 44.299 47.941 1.00 24.71 137 SER D C 1
ATOM 4899 O O . SER D 1 137 ? 46.186 43.527 47.916 1.00 22.79 137 SER D O 1
ATOM 4902 N N . LEU D 1 138 ? 44.031 43.952 48.408 1.00 24.27 138 LEU D N 1
ATOM 4903 C CA . LEU D 1 138 ? 43.779 42.614 48.936 1.00 24.43 138 LEU D CA 1
ATOM 4904 C C . LEU D 1 138 ? 42.835 41.781 48.075 1.00 23.15 138 LEU D C 1
ATOM 4905 O O . LEU D 1 138 ? 42.288 40.781 48.538 1.00 22.77 138 LEU D O 1
ATOM 4910 N N . GLY D 1 139 ? 42.636 42.202 46.829 1.00 23.78 139 GLY D N 1
ATOM 4911 C CA . GLY D 1 139 ? 41.780 41.448 45.929 1.00 23.08 139 GLY D CA 1
ATOM 4912 C C . GLY D 1 139 ? 40.321 41.856 45.843 1.00 23.96 139 GLY D C 1
ATOM 4913 O O . GLY D 1 139 ? 39.580 41.296 45.035 1.00 23.94 139 GLY D O 1
ATOM 4914 N N . PHE D 1 140 ? 39.894 42.815 46.660 1.00 22.77 140 PHE D N 1
ATOM 4915 C CA . PHE D 1 140 ? 38.503 43.253 46.621 1.00 21.19 140 PHE D CA 1
ATOM 4916 C C . PHE D 1 140 ? 38.153 43.935 45.312 1.00 21.25 140 PHE D C 1
ATOM 4917 O O . PHE D 1 140 ? 38.933 44.725 44.778 1.00 19.40 140 PHE D O 1
ATOM 4925 N N . ARG D 1 141 ? 36.963 43.614 44.811 1.00 21.14 141 ARG D N 1
ATOM 4926 C CA . ARG D 1 141 ? 36.439 44.168 43.563 1.00 22.07 141 ARG D CA 1
ATOM 4927 C C . ARG D 1 141 ? 35.300 45.128 43.890 1.00 21.90 141 ARG D C 1
ATOM 4928 O O . ARG D 1 141 ? 34.490 44.853 44.776 1.00 22.85 141 ARG D O 1
ATOM 4936 N N . VAL D 1 142 ? 35.231 46.253 43.187 1.00 21.70 142 VAL D N 1
ATOM 4937 C CA . VAL D 1 142 ? 34.155 47.207 43.431 1.00 20.84 142 VAL D CA 1
ATOM 4938 C C . VAL D 1 142 ? 32.863 46.664 42.831 1.00 20.33 142 VAL D C 1
ATOM 4939 O O . VAL D 1 142 ? 32.799 46.347 41.643 1.00 21.99 142 VAL D O 1
ATOM 4943 N N . VAL D 1 143 ? 31.837 46.539 43.658 1.00 17.99 143 VAL D N 1
ATOM 4944 C CA . VAL D 1 143 ? 30.558 46.043 43.180 1.00 15.97 143 VAL D CA 1
ATOM 4945 C C . VAL D 1 143 ? 29.805 47.220 42.597 1.00 15.36 143 VAL D C 1
ATOM 4946 O O . VAL D 1 143 ? 29.325 47.169 41.466 1.00 15.59 143 VAL D O 1
ATOM 4950 N N . GLY D 1 144 ? 29.710 48.292 43.372 1.00 13.80 144 GLY D N 1
ATOM 4951 C CA . GLY D 1 144 ? 29.013 49.466 42.887 1.00 14.55 144 GLY D CA 1
ATOM 4952 C C . GLY D 1 144 ? 28.993 50.594 43.892 1.00 14.18 144 GLY D C 1
ATOM 4953 O O . GLY D 1 144 ? 29.440 50.452 45.030 1.00 15.08 144 GLY D O 1
ATOM 4954 N N . ARG D 1 145 ? 28.453 51.724 43.469 1.00 15.15 145 ARG D N 1
ATOM 4955 C CA . ARG D 1 145 ? 28.372 52.884 44.336 1.00 13.14 145 ARG D CA 1
ATOM 4956 C C . ARG D 1 145 ? 26.932 53.361 44.470 1.00 12.95 145 ARG D C 1
ATOM 4957 O O . ARG D 1 145 ? 26.283 53.702 43.474 1.00 12.51 145 ARG D O 1
ATOM 4965 N N . PHE D 1 146 ? 26.428 53.360 45.702 1.00 11.65 146 PHE D N 1
ATOM 4966 C CA . PHE D 1 146 ? 25.069 53.814 45.961 1.00 13.46 146 PHE D CA 1
ATOM 4967 C C . PHE D 1 146 ? 25.098 55.317 46.147 1.00 13.77 146 PHE D C 1
ATOM 4968 O O . PHE D 1 146 ? 25.945 55.850 46.871 1.00 15.29 146 PHE D O 1
ATOM 4976 N N . SER D 1 147 ? 24.166 56.004 45.498 1.00 14.18 147 SER D N 1
ATOM 4977 C CA . SER D 1 147 ? 24.117 57.459 45.563 1.00 13.46 147 SER D CA 1
ATOM 4978 C C . SER D 1 147 ? 23.256 58.071 46.663 1.00 12.15 147 SER D C 1
ATOM 4979 O O . SER D 1 147 ? 22.054 57.828 46.741 1.00 12.15 147 SER D O 1
ATOM 4982 N N . GLU D 1 148 ? 23.898 58.867 47.506 1.00 13.55 148 GLU D N 1
ATOM 4983 C CA . GLU D 1 148 ? 23.234 59.582 48.587 1.00 15.00 148 GLU D CA 1
ATOM 4984 C C . GLU D 1 148 ? 22.309 58.738 49.451 1.00 15.33 148 GLU D C 1
ATOM 4985 O O . GLU D 1 148 ? 21.234 59.194 49.845 1.00 16.27 148 GLU D O 1
ATOM 4991 N N . VAL D 1 149 ? 22.742 57.522 49.767 1.00 15.41 149 VAL D N 1
ATOM 4992 C CA . VAL D 1 149 ? 21.958 56.618 50.594 1.00 15.60 149 VAL D CA 1
ATOM 4993 C C . VAL D 1 149 ? 22.165 56.881 52.076 1.00 16.89 149 VAL D C 1
ATOM 4994 O O . VAL D 1 149 ? 21.487 56.297 52.929 1.00 16.55 149 VAL D O 1
ATOM 4998 N N . GLY D 1 150 ? 23.108 57.759 52.386 1.00 14.42 150 GLY D N 1
ATOM 4999 C CA . GLY D 1 150 ? 23.367 58.069 53.772 1.00 14.93 150 GLY D CA 1
ATOM 5000 C C . GLY D 1 150 ? 23.477 59.553 53.999 1.00 15.29 150 GLY D C 1
ATOM 5001 O O . GLY D 1 150 ? 23.554 60.329 53.046 1.00 14.70 150 GLY D O 1
ATOM 5002 N N . THR D 1 151 ? 23.468 59.951 55.265 1.00 14.88 151 THR D N 1
ATOM 5003 C CA . THR D 1 151 ? 23.597 61.357 55.603 1.00 15.62 151 THR D CA 1
ATOM 5004 C C . THR D 1 151 ? 24.345 61.531 56.915 1.00 16.94 151 THR D C 1
ATOM 5005 O O . THR D 1 151 ? 24.069 60.837 57.895 1.00 19.14 151 THR D O 1
ATOM 5009 N N . LYS D 1 152 ? 25.300 62.451 56.920 1.00 18.18 152 LYS D N 1
ATOM 5010 C CA . LYS D 1 152 ? 26.077 62.752 58.110 1.00 19.68 152 LYS D CA 1
ATOM 5011 C C . LYS D 1 152 ? 26.723 64.131 57.950 1.00 21.29 152 LYS D C 1
ATOM 5012 O O . LYS D 1 152 ? 27.080 64.537 56.843 1.00 19.80 152 LYS D O 1
ATOM 5018 N N . PHE D 1 153 ? 26.853 64.849 59.061 1.00 21.82 153 PHE D N 1
ATOM 5019 C CA . PHE D 1 153 ? 27.449 66.181 59.064 1.00 22.28 153 PHE D CA 1
ATOM 5020 C C . PHE D 1 153 ? 26.637 67.173 58.239 1.00 23.36 153 PHE D C 1
ATOM 5021 O O . PHE D 1 153 ? 27.163 68.181 57.769 1.00 26.06 153 PHE D O 1
ATOM 5029 N N . GLY D 1 154 ? 25.355 66.881 58.057 1.00 23.47 154 GLY D N 1
ATOM 5030 C CA . GLY D 1 154 ? 24.505 67.776 57.299 1.00 22.52 154 GLY D CA 1
ATOM 5031 C C . GLY D 1 154 ? 24.520 67.565 55.799 1.00 23.65 154 GLY D C 1
ATOM 5032 O O . GLY D 1 154 ? 24.048 68.426 55.054 1.00 24.11 154 GLY D O 1
ATOM 5033 N N . ARG D 1 155 ? 25.065 66.447 55.330 1.00 21.95 155 ARG D N 1
ATOM 5034 C CA . ARG D 1 155 ? 25.072 66.206 53.887 1.00 22.75 155 ARG D CA 1
ATOM 5035 C C . ARG D 1 155 ? 24.977 64.745 53.455 1.00 21.52 155 ARG D C 1
ATOM 5036 O O . ARG D 1 155 ? 25.234 63.834 54.238 1.00 22.12 155 ARG D O 1
ATOM 5044 N N . TRP D 1 156 ? 24.588 64.534 52.202 1.00 20.94 156 TRP D N 1
ATOM 5045 C CA . TRP D 1 156 ? 24.440 63.190 51.664 1.00 17.59 156 TRP D CA 1
ATOM 5046 C C . TRP D 1 156 ? 25.787 62.501 51.494 1.00 17.18 156 TRP D C 1
ATOM 5047 O O . TRP D 1 156 ? 26.804 63.140 51.207 1.00 16.65 156 TRP D O 1
ATOM 5058 N N . LEU D 1 157 ? 25.779 61.190 51.689 1.00 15.55 157 LEU D N 1
ATOM 5059 C CA . LEU D 1 157 ? 26.971 60.371 51.542 1.00 15.71 157 LEU D CA 1
ATOM 5060 C C . LEU D 1 157 ? 26.667 59.234 50.582 1.00 15.53 157 LEU D C 1
ATOM 5061 O O . LEU D 1 157 ? 25.540 58.742 50.516 1.00 15.23 157 LEU D O 1
ATOM 5066 N N . ASP D 1 158 ? 27.682 58.826 49.835 1.00 16.63 158 ASP D N 1
ATOM 5067 C CA . ASP D 1 158 ? 27.552 57.729 48.889 1.00 16.25 158 ASP D CA 1
ATOM 5068 C C . ASP D 1 158 ? 28.161 56.505 49.555 1.00 16.91 158 ASP D C 1
ATOM 5069 O O . ASP D 1 158 ? 29.034 56.636 50.419 1.00 17.23 158 ASP D O 1
ATOM 5074 N N . LEU D 1 159 ? 27.703 55.322 49.156 1.00 17.29 159 LEU D N 1
ATOM 5075 C CA . LEU D 1 159 ? 28.203 54.071 49.716 1.00 17.14 159 LEU D CA 1
ATOM 5076 C C . LEU D 1 159 ? 28.754 53.151 48.634 1.00 17.77 159 LEU D C 1
ATOM 5077 O O . LEU D 1 159 ? 27.998 52.592 47.846 1.00 20.07 159 LEU D O 1
ATOM 5082 N N . THR D 1 160 ? 30.072 52.996 48.595 1.00 16.94 160 THR D N 1
ATOM 5083 C CA . THR D 1 160 ? 30.706 52.126 47.618 1.00 16.02 160 THR D CA 1
ATOM 5084 C C . THR D 1 160 ? 30.878 50.747 48.253 1.00 17.04 160 THR D C 1
ATOM 5085 O O . THR D 1 160 ? 31.462 50.621 49.332 1.00 16.98 160 THR D O 1
ATOM 5089 N N . CYS D 1 161 ? 30.342 49.717 47.608 1.00 17.88 161 CYS D N 1
ATOM 5090 C CA . CYS D 1 161 ? 30.462 48.368 48.144 1.00 18.87 161 CYS D CA 1
ATOM 5091 C C . CYS D 1 161 ? 31.449 47.552 47.347 1.00 19.51 161 CYS D C 1
ATOM 5092 O O . CYS D 1 161 ? 31.542 47.681 46.127 1.00 19.03 161 CYS D O 1
ATOM 5103 N N . GLU D 1 163 ? 33.535 43.493 47.124 1.00 19.12 163 GLU D N 1
ATOM 5104 C CA . GLU D 1 163 ? 33.419 42.094 47.496 1.00 19.59 163 GLU D CA 1
ATOM 5105 C C . GLU D 1 163 ? 34.695 41.304 47.257 1.00 19.89 163 GLU D C 1
ATOM 5106 O O . GLU D 1 163 ? 35.489 41.612 46.365 1.00 19.19 163 GLU D O 1
ATOM 5112 N N . LEU D 1 164 ? 34.868 40.266 48.060 1.00 20.97 164 LEU D N 1
ATOM 5113 C CA . LEU D 1 164 ? 36.016 39.387 47.945 1.00 22.05 164 LEU D CA 1
ATOM 5114 C C . LEU D 1 164 ? 35.526 37.961 48.135 1.00 22.36 164 LEU D C 1
ATOM 5115 O O . LEU D 1 164 ? 35.060 37.595 49.212 1.00 22.39 164 LEU D O 1
ATOM 5120 N N . LYS D 1 165 ? 35.611 37.162 47.080 1.00 24.06 165 LYS D N 1
ATOM 5121 C CA . LYS D 1 165 ? 35.180 35.775 47.156 1.00 26.59 165 LYS D CA 1
ATOM 5122 C C . LYS D 1 165 ? 36.376 34.943 47.610 1.00 27.50 165 LYS D C 1
ATOM 5123 O O . LYS D 1 165 ? 37.491 35.145 47.130 1.00 29.03 165 LYS D O 1
ATOM 5129 N N . LEU D 1 166 ? 36.153 34.032 48.550 1.00 28.56 166 LEU D N 1
ATOM 5130 C CA . LEU D 1 166 ? 37.234 33.192 49.052 1.00 30.78 166 LEU D CA 1
ATOM 5131 C C . LEU D 1 166 ? 37.253 31.856 48.309 1.00 31.86 166 LEU D C 1
ATOM 5132 O O . LEU D 1 166 ? 37.190 30.795 48.964 1.00 32.72 166 LEU D O 1
#

Foldseek 3Di:
DKDKDFDDLVQQVLCVQVQVCLVPHPLDFDNDRDDSVVSVVVVVVCVVVVKTKMFMADPNHTQKIKIWACPDPDPVQVQEIEMGITGRPVNPPPCRRLVSVVNVVSSVVVNHFKYKYKDFVVPVVVVVSVVVVPDDWDDKAWQPGDDPHDGIIIIMIDGD/DKDKDFDDLVQQVLLVQVQCCLPPHPLDQHNDGDDSVVSVVVVVVCVVVVKTKMFIDDPNGGQWIKIWADPDPDPVQVQEIEMGITGHPVNPPPCPRLVSVVNVVVSVVVNHFKYKYKDFVVPPVVVVSVVVVVDDWPDKAWQPGDDPHDGIIIIMIHGD/DKDKDFDDLVQQVQLVQVQVCLPPHPLDFHNDDDDSVRSVVVVVVCVVVVKTWMFIDDPNHTQWIKIWACPDDDCVCVQEIEMGITGHPVNPPPCPRLVSVVRVVSSVVVNHFKYKYKDFVVPVVVVVSCVVVADDWDAKAWQPGDDPHDGIIIIMIHGD/DKDKDFDDLVQLVLLVQVQCCLCPHPLDFHNDRDDSVVSVVVVVVCVVVVKTKMFIADPNGGQWIKTWDCPDPDVVCVQEIEMGITGHPVPPPPCVRLVSVVNVVVSVPVNHFKYKYKDFVVPVVVVVSVVVVPDDWPAKAWQPGDDPHDGIIIIMIDGD

Nearest PDB structures (foldseek):
  4j3g-assembly2_C  TM=9.868E-01  e=1.722E-21  Brucella abortus 2308
  3dr8-assembly1_B  TM=9.717E-01  e=3.206E-21  unclassified
  5dwn-assembly2_C  TM=9.771E-01  e=4.919E-18  Brucella ovis ATCC 25840
  2ge3-assembly1_B  TM=9.302E-01  e=1.580E-11  Agrobacterium tumefaciens
  3ld2-assembly3_C  TM=8.286E-01  e=1.785E-10  Streptococcus mutans UA159

B-factor: mean 21.77, std 7.92, range [6.11, 50.07]

CATH classification: 3.40.630.30

Solvent-accessible surface area: 29514 Å² total

Secondary structure (DSSP, 8-state):
--EEEE--GGGTTT--HHHHHHHH-SSSSS-----HHHHHHHHHHHHHHT--EEEEEETTEEEEEEEEEESSSSGGGTTEEEEEEEE-TTSTTSSHHHH--HHHHHHHTTT--EEE--EETT-HHHHHHHHHTT-----EEEEEEEETTEEEEEE--EE-/--EEEE--GGGTTT--HHHHHHHH-SSSS------HHHHHHHHHHHHHTT--EEEEEETTEEEEEEEEEESSSSGGGTTEEEEEEEE-TTSTTSSHHHH--HHHHHHHTTT--EEE--EETT-HHHHHHHHTTT-----EEEEEEEETTEEEEEE--EE-/--EEEE--GGGTTT--HHHHHHHH-SSSSS-----HHHHHHHHHHHHHTT--EEEEEETTEEEEEEEEEESSSSGGGTTEEEEEEEE-TTSTTSSHHHH--HHHHHHHTTT--EEE--EETT-HHHHHHHHTTT-----EEEEEEEETTEEEEEE--EE-/--EEEE--GGGTTT--HHHHHHHH-SSSSS-----HHHHHHHHHHHHHTT--EEEEEETTEEEEEEEEEESSSSGGGTTEEEEEEEE-TTSTTSSHHHH--HHHHHHHHTT--EEE--EETT-HHHHHHHHTTT-----EEEEEEEETTEEEEEE--EE-

Sequence (640 aa):
SVELRDATVDDLSGIEIYNDAVVNTTAIWNEVVVDLENRKDWFAARTSRGFPVIVAILDGKVAGYASYGDWRAFDGYRHTREHSVYVHKDARGHGIGKRLQALIDHAGGNDVHVLIAAIEAENTASIRLHESLGFRVVGRFSEVGTKFGRWLDLTCELKLSVELRDATVDDLSGIEIYNDAVVNTTAIWNEVVVDLENRKDWFAARTSRGFPVIVAILDGKVAGYASYGDWRAFDGYRHTREHSVYVHKDARGHGIGKRLQALIDHAGGNDVHVLIAAIEAENTASIRLHESLGFRVVGRFSEVGTKFGRWLDLTCELKLSVELRDATVDDLSGIEIYNDAVVNTTAIWNEVVVDLENRKDWFAARTSRGFPVIVAILDGKVAGYASYGDWRAFDGYRHTREHSVYVHKDARGHGIGKRLQALIDHAGGNDVHVLIAAIEAENTASIRLHESLGFRVVGRFSEVGTKFGRWLDLTCELKLSVELRDATVDDLSGIEIYNDAVVNTTAIWNEVVVDLENRKDWFAARTSRGFPVIVAILDGKVAGYASYGDWRAFDGYRHTREHSVYVHKDARGHGIGKRLQALIDHAGGNDVHVLIAAIEAENTASIRLHESLGFRVVGRFSEVGTKFGRWLDLTCELKL

Organism: Agrobacterium fabrum (strain C58 / ATCC 33970) (NCBI:txid176299)

Radius of 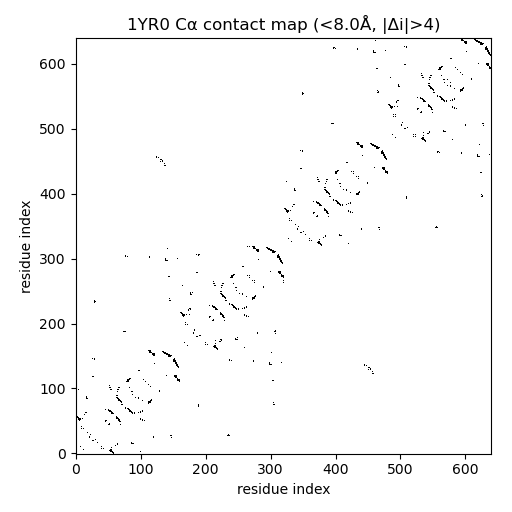gyration: 28.62 Å; Cα contacts (8 Å, |Δi|>4): 1241; chains: 4; bounding box: 69×71×84 Å

InterPro domains:
  IPR000182 GNAT domain [PF00583] (18-138)
  IPR000182 GNAT domain [PS51186] (3-165)
  IPR016181 Acyl-CoA N-acyltransferase [SSF55729] (3-164)